Protein 4CDB (pdb70)

Radius of gyration: 34.04 Å; Cα contacts (8 Å, |Δi|>4): 1152; chains: 1; bounding box: 40×68×116 Å

Foldseek 3Di:
DPAAAWDDADDADPVLVVQLVQQQCQQLVQDDDLQPAFEDEADDDPDWFFWFWADDPQWIKIKDKDKDKDWDKFQKQFAQLVVLLVDFAFWKFWRHHCSLLRRTHTDPAWWAKWKKFKDAPDDDSVLRIDIQGTPDSVRRVVVVVVSVVSCCPPPCVVPPFDFFDKDKDKDWDADPRNVCLGRTNSVVSVCVQVVDDNPCQNVLQKIKMKMKIWGFAMKMFIHQDPGLSNTGDSPDGPVNCVVSPDHSSTFMKGFGMWTFFKMKMKMKMARDQDPCLVVLLVCLAPVVNDVPDPVSVVRQQGMKMWMWMALQFQDGDIDIDIGGSNPPPVVNVGRRGDDDSRNGTTGITGMAGSNRRHTRMRIYMYMGMRMHMDMFGKAKEKEFEAAPFKKFKWKKWWAWGADSNHDIDIDIDTDPRGPPIDDPGDIDMDIGHRRIWWIWIWMWTQLPDPVDGIDTADTDTGDGGAHYWYWYWYYYSVDIHIDTDGDD

Structure (mmCIF, N/CA/C/O backbone):
data_4CDB
#
_entry.id   4CDB
#
_cell.length_a   26.720
_cell.length_b   85.150
_cell.length_c   229.900
_cell.angle_alpha   90.00
_cell.angle_beta   90.00
_cell.angle_gamma   90.00
#
_symmetry.space_group_name_H-M   'P 21 21 21'
#
loop_
_entity.id
_entity.type
_entity.pdbx_description
1 polymer 'LISTERIOLYSIN O'
2 non-polymer 'ACETATE ION'
3 non-polymer 'SODIUM ION'
4 non-polymer TRIS(HYDROXYETHYL)AMINOMETHANE
5 water water
#
loop_
_atom_site.group_PDB
_atom_site.id
_atom_site.type_symbol
_atom_site.label_atom_id
_atom_site.label_alt_id
_atom_site.label_comp_id
_atom_site.label_asym_id
_atom_site.label_entity_id
_atom_site.label_seq_id
_atom_site.pdbx_PDB_ins_code
_atom_site.Cartn_x
_atom_site.Cartn_y
_atom_site.Cartn_z
_atom_site.occupancy
_atom_site.B_iso_or_equiv
_atom_site.auth_seq_id
_atom_site.auth_comp_id
_atom_site.auth_asym_id
_atom_site.auth_atom_id
_atom_site.pdbx_PDB_model_num
ATOM 1 N N . MET A 1 1 ? -13.923 28.643 -44.285 1.00 109.53 39 MET A N 1
ATOM 2 C CA . MET A 1 1 ? -14.151 29.117 -45.644 1.00 110.11 39 MET A CA 1
ATOM 3 C C . MET A 1 1 ? -14.872 28.087 -46.501 1.00 107.57 39 MET A C 1
ATOM 4 O O . MET A 1 1 ? -14.808 26.883 -46.244 1.00 107.16 39 MET A O 1
ATOM 9 N N . ALA A 1 2 ? -15.568 28.583 -47.517 1.00 104.42 40 ALA A N 1
ATOM 10 C CA . ALA A 1 2 ? -16.048 27.755 -48.609 1.00 99.04 40 ALA A CA 1
ATOM 11 C C . ALA A 1 2 ? -15.003 27.891 -49.710 1.00 91.51 40 ALA A C 1
ATOM 12 O O . ALA A 1 2 ? -14.274 28.884 -49.742 1.00 91.35 40 ALA A O 1
ATOM 14 N N . PRO A 1 3 ? -14.907 26.895 -50.606 1.00 83.67 41 PRO A N 1
ATOM 15 C CA . PRO A 1 3 ? -13.885 26.972 -51.658 1.00 76.22 41 PRO A CA 1
ATOM 16 C C . PRO A 1 3 ? -14.027 28.218 -52.535 1.00 70.06 41 PRO A C 1
ATOM 17 O O . PRO A 1 3 ? -15.147 28.593 -52.887 1.00 71.03 41 PRO A O 1
ATOM 21 N N . PRO A 1 4 ? -12.897 28.861 -52.873 1.00 60.50 42 PRO A N 1
ATOM 22 C CA . PRO A 1 4 ? -12.890 30.057 -53.723 1.00 55.98 42 PRO A CA 1
ATOM 23 C C . PRO A 1 4 ? -13.266 29.733 -55.166 1.00 54.22 42 PRO A C 1
ATOM 24 O O . PRO A 1 4 ? -13.362 28.562 -55.533 1.00 50.26 42 PRO A O 1
ATOM 28 N N . ALA A 1 5 ? -13.476 30.766 -55.974 1.00 54.14 43 ALA A N 1
ATOM 29 C CA . ALA A 1 5 ? -13.832 30.573 -57.375 1.00 53.47 43 ALA A CA 1
ATOM 30 C C . ALA A 1 5 ? -12.613 30.181 -58.207 1.00 54.30 43 ALA A C 1
ATOM 31 O O . ALA A 1 5 ? -11.489 30.588 -57.908 1.00 54.64 43 ALA A O 1
ATOM 33 N N . SER A 1 6 ? -12.840 29.386 -59.248 1.00 56.01 44 SER A N 1
ATOM 34 C CA . SER A 1 6 ? -11.764 28.963 -60.139 1.00 62.95 44 SER A CA 1
ATOM 35 C C . SER A 1 6 ? -11.216 30.139 -60.944 1.00 60.43 44 SER A C 1
ATOM 36 O O . SER A 1 6 ? -11.967 31.039 -61.326 1.00 58.19 44 SER A O 1
ATOM 39 N N . PRO A 1 7 ? -9.898 30.137 -61.199 1.00 57.63 45 PRO A N 1
ATOM 40 C CA . PRO A 1 7 ? -9.256 31.164 -62.026 1.00 58.27 45 PRO A CA 1
ATOM 41 C C . PRO A 1 7 ? -9.754 31.076 -63.464 1.00 65.60 45 PRO A C 1
ATOM 42 O O . PRO A 1 7 ? -10.325 30.049 -63.835 1.00 63.69 45 PRO A O 1
ATOM 46 N N . PRO A 1 8 ? -9.546 32.135 -64.266 1.00 72.56 46 PRO A N 1
ATOM 47 C CA . PRO A 1 8 ? -9.946 32.070 -65.675 1.00 76.51 46 PRO A CA 1
ATOM 48 C C . PRO A 1 8 ? -9.188 30.974 -66.415 1.00 79.75 46 PRO A C 1
ATOM 49 O O . PRO A 1 8 ? -8.037 30.690 -66.082 1.00 79.73 46 PRO A O 1
ATOM 53 N N . ALA A 1 9 ? -9.834 30.363 -67.402 1.00 82.34 47 ALA A N 1
ATOM 54 C CA . ALA A 1 9 ? -9.221 29.280 -68.163 1.00 82.61 47 ALA A CA 1
ATOM 55 C C . ALA A 1 9 ? -8.026 29.762 -68.987 1.00 83.59 47 ALA A C 1
ATOM 56 O O . ALA A 1 9 ? -8.069 30.830 -69.599 1.00 84.49 47 ALA A O 1
ATOM 58 N N . SER A 1 10 ? -6.957 28.969 -68.991 1.00 82.01 48 SER A N 1
ATOM 59 C CA . SER A 1 10 ? -5.759 29.290 -69.762 1.00 77.94 48 SER A CA 1
ATOM 60 C C . SER A 1 10 ? -5.988 29.030 -71.249 1.00 72.76 48 SER A C 1
ATOM 61 O O . SER A 1 10 ? -6.695 28.088 -71.612 1.00 69.93 48 SER A O 1
ATOM 64 N N . PRO A 1 11 ? -5.389 29.865 -72.116 1.00 69.11 49 PRO A N 1
ATOM 65 C CA . PRO A 1 11 ? -5.544 29.715 -73.569 1.00 63.98 49 PRO A CA 1
ATOM 66 C C . PRO A 1 11 ? -4.994 28.382 -74.074 1.00 54.35 49 PRO A C 1
ATOM 67 O O . PRO A 1 11 ? -3.928 27.951 -73.633 1.00 53.66 49 PRO A O 1
ATOM 71 N N . LYS A 1 12 ? -5.716 27.740 -74.988 1.00 47.51 50 LYS A N 1
ATOM 72 C CA . LYS A 1 12 ? -5.317 26.429 -75.493 1.00 45.34 50 LYS A CA 1
ATOM 73 C C . LYS A 1 12 ? -5.477 26.288 -77.010 1.00 43.74 50 LYS A C 1
ATOM 74 O O . LYS A 1 12 ? -6.437 26.790 -77.594 1.00 41.46 50 LYS A O 1
ATOM 80 N N . THR A 1 13 ? -4.524 25.604 -77.637 1.00 44.15 51 THR A N 1
ATOM 81 C CA . THR A 1 13 ? -4.612 25.262 -79.053 1.00 45.68 51 THR A CA 1
ATOM 82 C C . THR A 1 13 ? -5.666 24.171 -79.231 1.00 42.15 51 THR A C 1
ATOM 83 O O . THR A 1 13 ? -6.026 23.504 -78.260 1.00 46.27 51 THR A O 1
ATOM 87 N N . PRO A 1 14 ? -6.178 23.996 -80.466 1.00 41.70 52 PRO A N 1
ATOM 88 C CA . PRO A 1 14 ? -7.181 22.959 -80.739 1.00 34.84 52 PRO A CA 1
ATOM 89 C C . PRO A 1 14 ? -6.834 21.573 -80.183 1.00 38.17 52 PRO A C 1
ATOM 90 O O . PRO A 1 14 ? -7.714 20.917 -79.628 1.00 44.42 52 PRO A O 1
ATOM 94 N N . ILE A 1 15 ? -5.585 21.137 -80.315 1.00 36.85 53 ILE A N 1
ATOM 95 C CA . ILE A 1 15 ? -5.206 19.811 -79.828 1.00 37.27 53 ILE A CA 1
ATOM 96 C C . ILE A 1 15 ? -5.079 19.776 -78.303 1.00 35.27 53 ILE A C 1
ATOM 97 O O . ILE A 1 15 ? -5.283 18.734 -77.677 1.00 39.15 53 ILE A O 1
ATOM 102 N N . GLU A 1 16 ? -4.751 20.919 -77.709 1.00 36.57 54 GLU A N 1
ATOM 103 C CA . GLU A 1 16 ? -4.671 21.020 -76.258 1.00 37.90 54 GLU A CA 1
ATOM 104 C C . GLU A 1 16 ? -6.062 20.910 -75.642 1.00 33.79 54 GLU A C 1
ATOM 105 O O . GLU A 1 16 ? -6.234 20.338 -74.566 1.00 40.00 54 GLU A O 1
ATOM 111 N N . LYS A 1 17 ? -7.055 21.452 -76.340 1.00 31.96 55 LYS A N 1
ATOM 112 C CA . LYS A 1 17 ? -8.441 21.346 -75.905 1.00 31.15 55 LYS A CA 1
ATOM 113 C C . LYS A 1 17 ? -8.924 19.912 -76.037 1.00 37.05 55 LYS A C 1
ATOM 114 O O . LYS A 1 17 ? -9.660 19.412 -75.187 1.00 39.03 55 LYS A O 1
ATOM 120 N N . LYS A 1 18 ? -8.506 19.256 -77.115 1.00 35.35 56 LYS A N 1
ATOM 121 C CA . LYS A 1 18 ? -8.824 17.851 -77.327 1.00 34.06 56 LYS A CA 1
ATOM 122 C C . LYS A 1 18 ? -8.220 16.975 -76.225 1.00 32.79 56 LYS A C 1
ATOM 123 O O . LYS A 1 18 ? -8.877 16.070 -75.717 1.00 34.29 56 LYS A O 1
ATOM 129 N N . HIS A 1 19 ? -6.975 17.254 -75.847 1.00 35.18 57 HIS A N 1
ATOM 130 C CA . HIS A 1 19 ? -6.317 16.488 -74.791 1.00 40.24 57 HIS A CA 1
ATOM 131 C C . HIS A 1 19 ? -6.999 16.699 -73.440 1.00 39.60 57 HIS A C 1
ATOM 132 O O . HIS A 1 19 ? -7.137 15.761 -72.653 1.00 42.19 57 HIS A O 1
ATOM 139 N N . ALA A 1 20 ? -7.422 17.933 -73.177 1.00 37.59 58 ALA A N 1
ATOM 140 C CA . ALA A 1 20 ? -8.110 18.253 -71.930 1.00 37.72 58 ALA A CA 1
ATOM 141 C C . ALA A 1 20 ? -9.432 17.498 -71.846 1.00 39.65 58 ALA A C 1
ATOM 142 O O . ALA A 1 20 ? -9.792 16.963 -70.797 1.00 37.67 58 ALA A O 1
ATOM 144 N N . ASP A 1 21 ? -10.143 17.445 -72.966 1.00 37.96 59 ASP A N 1
ATOM 145 C CA . ASP A 1 21 ? -11.404 16.724 -73.038 1.00 38.85 59 ASP A CA 1
ATOM 146 C C . ASP A 1 21 ? -11.194 15.218 -72.868 1.00 36.88 59 ASP A C 1
ATOM 147 O O . ASP A 1 21 ? -11.993 14.546 -72.221 1.00 37.60 59 ASP A O 1
ATOM 152 N N . GLU A 1 22 ? -10.116 14.694 -73.445 1.00 37.58 60 GLU A N 1
ATOM 153 C CA . GLU A 1 22 ? -9.782 13.282 -73.276 1.00 42.36 60 GLU A CA 1
ATOM 154 C C . GLU A 1 22 ? -9.481 12.962 -71.814 1.00 36.57 60 GLU A C 1
ATOM 155 O O . GLU A 1 22 ? -9.852 11.903 -71.313 1.00 36.81 60 GLU A O 1
ATOM 161 N N . ILE A 1 23 ? -8.801 13.880 -71.134 1.00 39.65 61 ILE A N 1
ATOM 162 C CA . ILE A 1 23 ? -8.510 13.705 -69.714 1.00 38.37 61 ILE A CA 1
ATOM 163 C C . ILE A 1 23 ? -9.800 13.684 -68.898 1.00 36.35 61 ILE A C 1
ATOM 164 O O . ILE A 1 23 ? -9.981 12.823 -68.035 1.00 37.22 61 ILE A O 1
ATOM 169 N N . ASP A 1 24 ? -10.698 14.623 -69.186 1.00 36.72 62 ASP A N 1
ATOM 170 C CA . ASP A 1 24 ? -11.990 14.683 -68.506 1.00 40.71 62 ASP A CA 1
ATOM 171 C C . ASP A 1 24 ? -12.737 13.356 -68.591 1.00 40.43 62 ASP A C 1
ATOM 172 O O . ASP A 1 24 ? -13.172 12.818 -67.576 1.00 41.96 62 ASP A O 1
ATOM 177 N N . LYS A 1 25 ? -12.872 12.831 -69.804 1.00 39.10 63 LYS A N 1
ATOM 178 C CA . LYS A 1 25 ? -13.619 11.594 -70.030 1.00 46.33 63 LYS A CA 1
ATOM 179 C C . LYS A 1 25 ? -12.941 10.373 -69.414 1.00 43.91 63 LYS A C 1
ATOM 180 O O . LYS A 1 25 ? -13.613 9.440 -68.977 1.00 49.78 63 LYS A O 1
ATOM 186 N N . TYR A 1 26 ? -11.612 10.378 -69.382 1.00 39.71 64 TYR A N 1
ATOM 187 C CA . TYR A 1 26 ? -10.870 9.276 -68.775 1.00 44.46 64 TYR A CA 1
ATOM 188 C C . TYR A 1 26 ? -11.091 9.225 -67.265 1.00 46.06 64 TYR A C 1
ATOM 189 O O . TYR A 1 26 ? -11.358 8.163 -66.703 1.00 45.68 64 TYR A O 1
ATOM 198 N N . ILE A 1 27 ? -10.982 10.376 -66.612 1.00 39.49 65 ILE A N 1
ATOM 199 C CA . ILE A 1 27 ? -11.158 10.440 -65.166 1.00 40.19 65 ILE A CA 1
ATOM 200 C C . ILE A 1 27 ? -12.615 10.189 -64.777 1.00 43.16 65 ILE A C 1
ATOM 201 O O . ILE A 1 27 ? -12.895 9.468 -63.820 1.00 40.01 65 ILE A O 1
ATOM 206 N N . GLN A 1 28 ? -13.539 10.770 -65.538 1.00 42.59 66 GLN A N 1
ATOM 207 C CA . GLN A 1 28 ? -14.965 10.567 -65.302 1.00 48.45 66 GLN A CA 1
ATOM 208 C C . GLN A 1 28 ? -15.389 9.124 -65.574 1.00 51.48 66 GLN A C 1
ATOM 209 O O . GLN A 1 28 ? -16.442 8.685 -65.119 1.00 56.65 66 GLN A O 1
ATOM 215 N N . GLY A 1 29 ? -14.567 8.392 -66.319 1.00 46.56 67 GLY A N 1
ATOM 216 C CA . GLY A 1 29 ? -14.860 7.006 -66.634 1.00 47.36 67 GLY A CA 1
ATOM 217 C C . GLY A 1 29 ? -14.350 6.033 -65.587 1.00 48.32 67 GLY A C 1
ATOM 218 O O . GLY A 1 29 ? -14.634 4.836 -65.646 1.00 55.93 67 GLY A O 1
ATOM 219 N N . LEU A 1 30 ? -13.593 6.547 -64.623 1.00 44.42 68 LEU A N 1
ATOM 220 C CA . LEU A 1 30 ? -13.018 5.710 -63.576 1.00 45.39 68 LEU A CA 1
ATOM 221 C C . LEU A 1 30 ? -14.088 5.236 -62.597 1.00 54.74 68 LEU A C 1
ATOM 222 O O . LEU A 1 30 ? -14.669 6.035 -61.862 1.00 53.10 68 LEU A O 1
ATOM 227 N N . ASP A 1 31 ? -14.346 3.931 -62.597 1.00 60.82 69 ASP A N 1
ATOM 228 C CA . ASP A 1 31 ? -15.331 3.341 -61.699 1.00 65.22 69 ASP A CA 1
ATOM 229 C C . ASP A 1 31 ? -14.697 2.814 -60.414 1.00 60.48 69 ASP A C 1
ATOM 230 O O . ASP A 1 31 ? -13.836 1.935 -60.447 1.00 62.33 69 ASP A O 1
ATOM 235 N N . TYR A 1 32 ? -15.130 3.361 -59.284 1.00 51.24 70 TYR A N 1
ATOM 236 C CA . TYR A 1 32 ? -14.676 2.898 -57.980 1.00 52.56 70 TYR A CA 1
ATOM 237 C C . TYR A 1 32 ? -15.668 3.322 -56.909 1.00 56.53 70 TYR A C 1
ATOM 238 O O . TYR A 1 32 ? -16.420 4.279 -57.095 1.00 61.79 70 TYR A O 1
ATOM 247 N N . ASN A 1 33 ? -15.675 2.600 -55.795 1.00 57.25 71 ASN A N 1
ATOM 248 C CA . ASN A 1 33 ? -16.485 2.984 -54.647 1.00 63.71 71 ASN A CA 1
ATOM 249 C C . ASN A 1 33 ? -15.690 3.930 -53.756 1.00 65.63 71 ASN A C 1
ATOM 250 O O . ASN A 1 33 ? -14.738 3.516 -53.093 1.00 63.60 71 ASN A O 1
ATOM 255 N N . LYS A 1 34 ? -16.088 5.200 -53.744 1.00 69.46 72 LYS A N 1
ATOM 256 C CA . LYS A 1 34 ? -15.368 6.230 -53.001 1.00 70.52 72 LYS A CA 1
ATOM 257 C C . LYS A 1 34 ? -15.352 5.937 -51.503 1.00 71.19 72 LYS A C 1
ATOM 258 O O . LYS A 1 34 ? -14.481 6.413 -50.775 1.00 70.41 72 LYS A O 1
ATOM 264 N N . ASN A 1 35 ? -16.317 5.144 -51.051 1.00 72.78 73 ASN A N 1
ATOM 265 C CA . ASN A 1 35 ? -16.440 4.822 -49.638 1.00 74.81 73 ASN A CA 1
ATOM 266 C C . ASN A 1 35 ? -15.522 3.678 -49.224 1.00 69.38 73 ASN A C 1
ATOM 267 O O . ASN A 1 35 ? -15.415 3.360 -48.040 1.00 69.68 73 ASN A O 1
ATOM 272 N N . ASN A 1 36 ? -14.857 3.066 -50.201 1.00 66.00 74 ASN A N 1
ATOM 273 C CA . ASN A 1 36 ? -14.041 1.883 -49.941 1.00 63.53 74 ASN A CA 1
ATOM 274 C C . ASN A 1 36 ? -12.635 1.932 -50.544 1.00 56.93 74 ASN A C 1
ATOM 275 O O . ASN A 1 36 ? -11.918 0.931 -50.540 1.00 56.13 74 ASN A O 1
ATOM 280 N N . VAL A 1 37 ? -12.244 3.094 -51.056 1.00 49.34 75 VAL A N 1
ATOM 281 C CA . VAL A 1 37 ? -10.924 3.259 -51.660 1.00 47.25 75 VAL A CA 1
ATOM 282 C C . VAL A 1 37 ? -9.811 3.392 -50.616 1.00 41.82 75 VAL A C 1
ATOM 283 O O . VAL A 1 37 ? -8.750 2.779 -50.745 1.00 45.48 75 VAL A O 1
ATOM 287 N N . LEU A 1 38 ? -10.061 4.183 -49.578 1.00 36.84 76 LEU A N 1
ATOM 288 C CA . LEU A 1 38 ? -9.065 4.407 -48.535 1.00 36.67 76 LEU A CA 1
ATOM 289 C C . LEU A 1 38 ? -9.455 3.689 -47.247 1.00 40.18 76 LEU A C 1
ATOM 290 O O . LEU A 1 38 ? -10.365 4.120 -46.535 1.00 39.60 76 LEU A O 1
ATOM 295 N N . VAL A 1 39 ? -8.761 2.594 -46.952 1.00 43.32 77 VAL A N 1
ATOM 296 C CA . VAL A 1 39 ? -9.077 1.783 -45.782 1.00 45.96 77 VAL A CA 1
ATOM 297 C C . VAL A 1 39 ? -7.842 1.385 -44.976 1.00 40.68 77 VAL A C 1
ATOM 298 O O . VAL A 1 39 ? -6.768 1.148 -45.531 1.00 40.44 77 VAL A O 1
ATOM 302 N N . TYR A 1 40 ? -8.007 1.322 -43.658 1.00 38.02 78 TYR A N 1
ATOM 303 C CA . TYR A 1 40 ? -7.002 0.728 -42.786 1.00 38.40 78 TYR A CA 1
ATOM 304 C C . TYR A 1 40 ? -7.588 -0.467 -42.041 1.00 39.45 78 TYR A C 1
ATOM 305 O O . TYR A 1 40 ? -8.456 -0.310 -41.182 1.00 39.01 78 TYR A O 1
ATOM 314 N N . HIS A 1 41 ? -7.114 -1.660 -42.377 1.00 43.09 79 HIS A N 1
ATOM 315 C CA . HIS A 1 41 ? -7.557 -2.868 -41.696 1.00 48.80 79 HIS A CA 1
ATOM 316 C C . HIS A 1 41 ? -6.594 -3.215 -40.565 1.00 44.96 79 HIS A C 1
ATOM 317 O O . HIS A 1 41 ? -5.473 -3.662 -40.809 1.00 49.73 79 HIS A O 1
ATOM 324 N N . GLY A 1 42 ? -7.036 -3.006 -39.329 1.00 41.55 80 GLY A N 1
ATOM 325 C CA . GLY A 1 42 ? -6.190 -3.221 -38.169 1.00 42.49 80 GLY A CA 1
ATOM 326 C C . GLY A 1 42 ? -6.040 -4.677 -37.772 1.00 44.50 80 GLY A C 1
ATOM 327 O O . GLY A 1 42 ? -6.315 -5.578 -38.566 1.00 38.11 80 GLY A O 1
ATOM 328 N N . ASP A 1 43 ? -5.600 -4.906 -36.537 1.00 50.03 81 ASP A N 1
ATOM 329 C CA . ASP A 1 43 ? -5.399 -6.259 -36.034 1.00 53.53 81 ASP A CA 1
ATOM 330 C C . ASP A 1 43 ? -6.708 -7.029 -35.946 1.00 51.86 81 ASP A C 1
ATOM 331 O O . ASP A 1 43 ? -7.778 -6.444 -35.773 1.00 52.13 81 ASP A O 1
ATOM 336 N N . ALA A 1 44 ? -6.610 -8.347 -36.067 1.00 51.33 82 ALA A N 1
ATOM 337 C CA . ALA A 1 44 ? -7.737 -9.231 -35.807 1.00 49.60 82 ALA A CA 1
ATOM 338 C C . ALA A 1 44 ? -7.454 -10.004 -34.524 1.00 51.48 82 ALA A C 1
ATOM 339 O O . ALA A 1 44 ? -6.475 -10.747 -34.452 1.00 60.53 82 ALA A O 1
ATOM 341 N N . VAL A 1 45 ? -8.293 -9.826 -33.508 1.00 45.44 83 VAL A N 1
ATOM 342 C CA . VAL A 1 45 ? -8.111 -10.551 -32.252 1.00 45.94 83 VAL A CA 1
ATOM 343 C C . VAL A 1 45 ? -8.684 -11.958 -32.358 1.00 48.21 83 VAL A C 1
ATOM 344 O O . VAL A 1 45 ? -9.900 -12.139 -32.416 1.00 50.29 83 VAL A O 1
ATOM 348 N N . THR A 1 46 ? -7.801 -12.952 -32.383 1.00 54.10 84 THR A N 1
ATOM 349 C CA . THR A 1 46 ? -8.209 -14.345 -32.536 1.00 57.40 84 THR A CA 1
ATOM 350 C C . THR A 1 46 ? -8.803 -14.915 -31.249 1.00 62.74 84 THR A C 1
ATOM 351 O O . THR A 1 46 ? -9.750 -15.700 -31.288 1.00 69.96 84 THR A O 1
ATOM 355 N N . ASN A 1 47 ? -8.238 -14.522 -30.112 1.00 54.21 85 ASN A N 1
ATOM 356 C CA . ASN A 1 47 ? -8.682 -15.041 -28.824 1.00 57.40 85 ASN A CA 1
ATOM 357 C C . ASN A 1 47 ? -8.348 -14.091 -27.680 1.00 52.80 85 ASN A C 1
ATOM 358 O O . ASN A 1 47 ? -7.475 -13.235 -27.814 1.00 54.11 85 ASN A O 1
ATOM 363 N N . VAL A 1 48 ? -9.043 -14.250 -26.558 1.00 50.14 86 VAL A N 1
ATOM 364 C CA . VAL A 1 48 ? -8.796 -13.425 -25.382 1.00 51.20 86 VAL A CA 1
ATOM 365 C C . VAL A 1 48 ? -8.352 -14.280 -24.198 1.00 50.00 86 VAL A C 1
ATOM 366 O O . VAL A 1 48 ? -9.073 -15.188 -23.783 1.00 44.51 86 VAL A O 1
ATOM 370 N N . PRO A 1 49 ? -7.156 -13.992 -23.656 1.00 49.33 87 PRO A N 1
ATOM 371 C CA . PRO A 1 49 ? -6.615 -14.733 -22.511 1.00 47.96 87 PRO A CA 1
ATOM 372 C C . PRO A 1 49 ? -7.543 -14.650 -21.303 1.00 45.47 87 PRO A C 1
ATOM 373 O O . PRO A 1 49 ? -8.114 -13.591 -21.041 1.00 46.36 87 PRO A O 1
ATOM 377 N N . PRO A 1 50 ? -7.690 -15.763 -20.571 1.00 46.73 88 PRO A N 1
ATOM 378 C CA . PRO A 1 50 ? -8.617 -15.837 -19.438 1.00 48.03 88 PRO A CA 1
ATOM 379 C C . PRO A 1 50 ? -8.233 -14.897 -18.298 1.00 43.57 88 PRO A C 1
ATOM 380 O O . PRO A 1 50 ? -7.074 -14.499 -18.178 1.00 42.83 88 PRO A O 1
ATOM 384 N N . ARG A 1 51 ? -9.216 -14.533 -17.480 1.00 47.31 89 ARG A N 1
ATOM 385 C CA . ARG A 1 51 ? -8.969 -13.730 -16.288 1.00 42.56 89 ARG A CA 1
ATOM 386 C C . ARG A 1 51 ? -8.024 -14.479 -15.356 1.00 43.42 89 ARG A C 1
ATOM 387 O O . ARG A 1 51 ? -8.153 -15.690 -15.175 1.00 40.12 89 ARG A O 1
ATOM 395 N N . LYS A 1 52 ? -7.060 -13.769 -14.779 1.00 42.32 90 LYS A N 1
ATOM 396 C CA . LYS A 1 52 ? -6.146 -14.397 -13.833 1.00 46.47 90 LYS A CA 1
ATOM 397 C C . LYS A 1 52 ? -5.905 -13.539 -12.596 1.00 50.10 90 LYS A C 1
ATOM 398 O O . LYS A 1 52 ? -5.931 -12.307 -12.658 1.00 43.85 90 LYS A O 1
ATOM 404 N N . GLY A 1 53 ? -5.680 -14.207 -11.471 1.00 55.70 91 GLY A N 1
ATOM 405 C CA . GLY A 1 53 ? -5.376 -13.529 -10.227 1.00 58.81 91 GLY A CA 1
ATOM 406 C C . GLY A 1 53 ? -4.108 -14.083 -9.611 1.00 60.70 91 GLY A C 1
ATOM 407 O O . GLY A 1 53 ? -3.880 -15.294 -9.624 1.00 65.06 91 GLY A O 1
ATOM 408 N N . TYR A 1 54 ? -3.277 -13.197 -9.073 1.00 58.78 92 TYR A N 1
ATOM 409 C CA . TYR A 1 54 ? -2.022 -13.611 -8.457 1.00 62.40 92 TYR A CA 1
ATOM 410 C C . TYR A 1 54 ? -1.599 -12.657 -7.346 1.00 63.42 92 TYR A C 1
ATOM 411 O O . TYR A 1 54 ? -2.100 -11.537 -7.251 1.00 58.69 92 TYR A O 1
ATOM 420 N N . LYS A 1 55 ? -0.668 -13.108 -6.511 1.00 70.90 93 LYS A N 1
ATOM 421 C CA . LYS A 1 55 ? -0.202 -12.310 -5.384 1.00 77.58 93 LYS A CA 1
ATOM 422 C C . LYS A 1 55 ? 1.160 -11.693 -5.678 1.00 83.86 93 LYS A C 1
ATOM 423 O O . LYS A 1 55 ? 2.049 -12.357 -6.210 1.00 87.00 93 LYS A O 1
ATOM 429 N N . ASP A 1 56 ? 1.320 -10.420 -5.330 1.00 88.02 94 ASP A N 1
ATOM 430 C CA . ASP A 1 56 ? 2.589 -9.729 -5.528 1.00 93.68 94 ASP A CA 1
ATOM 431 C C . ASP A 1 56 ? 2.820 -8.703 -4.423 1.00 92.40 94 ASP A C 1
ATOM 432 O O . ASP A 1 56 ? 2.237 -7.618 -4.438 1.00 92.28 94 ASP A O 1
ATOM 437 N N . GLY A 1 57 ? 3.671 -9.058 -3.466 1.00 91.24 95 GLY A N 1
ATOM 438 C CA . GLY A 1 57 ? 3.958 -8.192 -2.337 1.00 90.05 95 GLY A CA 1
ATOM 439 C C . GLY A 1 57 ? 2.825 -8.158 -1.330 1.00 88.41 95 GLY A C 1
ATOM 440 O O . GLY A 1 57 ? 2.316 -9.200 -0.915 1.00 90.32 95 GLY A O 1
ATOM 441 N N . ASN A 1 58 ? 2.428 -6.952 -0.937 1.00 84.77 96 ASN A N 1
ATOM 442 C CA . ASN A 1 58 ? 1.336 -6.777 0.011 1.00 78.18 96 ASN A CA 1
ATOM 443 C C . ASN A 1 58 ? -0.016 -6.665 -0.684 1.00 72.14 96 ASN A C 1
ATOM 444 O O . ASN A 1 58 ? -0.988 -6.193 -0.091 1.00 66.63 96 ASN A O 1
ATOM 449 N N . GLU A 1 59 ? -0.072 -7.096 -1.941 1.00 71.62 97 GLU A N 1
ATOM 450 C CA . GLU A 1 59 ? -1.287 -6.966 -2.740 1.00 68.61 97 GLU A CA 1
ATOM 451 C C . GLU A 1 59 ? -1.661 -8.246 -3.484 1.00 63.45 97 GLU A C 1
ATOM 452 O O . GLU A 1 59 ? -0.836 -9.145 -3.660 1.00 64.22 97 GLU A O 1
ATOM 458 N N . TYR A 1 60 ? -2.918 -8.312 -3.915 1.00 57.53 98 TYR A N 1
ATOM 459 C CA . TYR A 1 60 ? -3.384 -9.370 -4.803 1.00 53.04 98 TYR A CA 1
ATOM 460 C C . TYR A 1 60 ? -3.901 -8.722 -6.079 1.00 52.33 98 TYR A C 1
ATOM 461 O O . TYR A 1 60 ? -4.756 -7.832 -6.027 1.00 47.04 98 TYR A O 1
ATOM 470 N N . ILE A 1 61 ? -3.382 -9.163 -7.222 1.00 54.03 99 ILE A N 1
ATOM 471 C CA . ILE A 1 61 ? -3.699 -8.528 -8.497 1.00 52.00 99 ILE A CA 1
ATOM 472 C C . ILE A 1 61 ? -4.626 -9.381 -9.361 1.00 50.47 99 ILE A C 1
ATOM 473 O O . ILE A 1 61 ? -4.337 -10.548 -9.639 1.00 52.79 99 ILE A O 1
ATOM 478 N N . VAL A 1 62 ? -5.739 -8.788 -9.784 1.00 42.04 100 VAL A N 1
ATOM 479 C CA . VAL A 1 62 ? -6.652 -9.444 -10.710 1.00 44.49 100 VAL A CA 1
ATOM 480 C C . VAL A 1 62 ? -6.568 -8.776 -12.086 1.00 48.23 100 VAL A C 1
ATOM 481 O O . VAL A 1 62 ? -6.773 -7.569 -12.211 1.00 47.25 100 VAL A O 1
ATOM 485 N N . VAL A 1 63 ? -6.253 -9.558 -13.115 1.00 47.65 101 VAL A N 1
ATOM 486 C CA . VAL A 1 63 ? -6.113 -9.014 -14.463 1.00 47.23 101 VAL A CA 1
ATOM 487 C C . VAL A 1 63 ? -7.195 -9.546 -15.398 1.00 48.19 101 VAL A C 1
ATOM 488 O O . VAL A 1 63 ? -7.299 -10.755 -15.614 1.00 49.87 101 VAL A O 1
ATOM 492 N N . GLU A 1 64 ? -7.998 -8.635 -15.942 1.00 49.88 102 GLU A N 1
ATOM 493 C CA . GLU A 1 64 ? -9.053 -8.992 -16.887 1.00 55.33 102 GLU A CA 1
ATOM 494 C C . GLU A 1 64 ? -8.761 -8.469 -18.294 1.00 54.64 102 GLU A C 1
ATOM 495 O O . GLU A 1 64 ? -8.143 -7.416 -18.461 1.00 52.64 102 GLU A O 1
ATOM 501 N N . LYS A 1 65 ? -9.209 -9.216 -19.299 1.00 50.07 103 LYS A N 1
ATOM 502 C CA . LYS A 1 65 ? -9.029 -8.823 -20.692 1.00 48.66 103 LYS A CA 1
ATOM 503 C C . LYS A 1 65 ? -10.345 -8.932 -21.458 1.00 53.18 103 LYS A C 1
ATOM 504 O O . LYS A 1 65 ? -11.107 -9.881 -21.264 1.00 48.35 103 LYS A O 1
ATOM 510 N N . LYS A 1 66 ? -10.606 -7.953 -22.319 1.00 50.22 104 LYS A N 1
ATOM 511 C CA . LYS A 1 66 ? -11.807 -7.953 -23.146 1.00 52.12 104 LYS A CA 1
ATOM 512 C C . LYS A 1 66 ? -11.479 -7.565 -24.586 1.00 50.05 104 LYS A C 1
ATOM 513 O O . LYS A 1 66 ? -10.635 -6.702 -24.832 1.00 46.91 104 LYS A O 1
ATOM 519 N N . LYS A 1 67 ? -12.148 -8.213 -25.533 1.00 45.42 105 LYS A N 1
ATOM 520 C CA . LYS A 1 67 ? -11.980 -7.888 -26.942 1.00 47.28 105 LYS A CA 1
ATOM 521 C C . LYS A 1 67 ? -12.797 -6.648 -27.292 1.00 50.74 105 LYS A C 1
ATOM 522 O O . LYS A 1 67 ? -14.003 -6.600 -27.042 1.00 53.95 105 LYS A O 1
ATOM 528 N N . LYS A 1 68 ? -12.137 -5.643 -27.860 1.00 46.48 106 LYS A N 1
ATOM 529 C CA . LYS A 1 68 ? -12.811 -4.410 -28.256 1.00 46.48 106 LYS A CA 1
ATOM 530 C C . LYS A 1 68 ? -12.594 -4.100 -29.736 1.00 49.71 106 LYS A C 1
ATOM 531 O O . LYS A 1 68 ? -11.665 -4.613 -30.359 1.00 47.80 106 LYS A O 1
ATOM 537 N N . SER A 1 69 ? -13.458 -3.258 -30.292 1.00 51.73 107 SER A N 1
ATOM 538 C CA . SER A 1 69 ? -13.326 -2.831 -31.679 1.00 58.23 107 SER A CA 1
ATOM 539 C C . SER A 1 69 ? -13.337 -1.315 -31.796 1.00 61.55 107 SER A C 1
ATOM 540 O O . SER A 1 69 ? -14.176 -0.642 -31.194 1.00 63.75 107 SER A O 1
ATOM 543 N N . ILE A 1 70 ? -12.398 -0.781 -32.569 1.00 58.22 108 ILE A N 1
ATOM 544 C CA . ILE A 1 70 ? -12.418 0.633 -32.913 1.00 59.02 108 ILE A CA 1
ATOM 545 C C . ILE A 1 70 ? -12.675 0.789 -34.414 1.00 61.34 108 ILE A C 1
ATOM 546 O O . ILE A 1 70 ? -11.835 0.445 -35.247 1.00 60.02 108 ILE A O 1
ATOM 551 N N . ASN A 1 71 ? -13.867 1.278 -34.744 1.00 66.62 109 ASN A N 1
ATOM 552 C CA . ASN A 1 71 ? -14.302 1.412 -36.129 1.00 70.52 109 ASN A CA 1
ATOM 553 C C . ASN A 1 71 ? -14.651 2.866 -36.425 1.00 68.94 109 ASN A C 1
ATOM 554 O O . ASN A 1 71 ? -15.669 3.377 -35.955 1.00 71.87 109 ASN A O 1
ATOM 559 N N . GLN A 1 72 ? -13.809 3.528 -37.213 1.00 61.54 110 GLN A N 1
ATOM 560 C CA . GLN A 1 72 ? -13.871 4.981 -37.332 1.00 55.71 110 GLN A CA 1
ATOM 561 C C . GLN A 1 72 ? -13.514 5.511 -38.727 1.00 56.57 110 GLN A C 1
ATOM 562 O O . GLN A 1 72 ? -12.530 5.089 -39.332 1.00 54.48 110 GLN A O 1
ATOM 568 N N . ASN A 1 73 ? -14.324 6.441 -39.228 1.00 53.36 111 ASN A N 1
ATOM 569 C CA . ASN A 1 73 ? -14.074 7.063 -40.524 1.00 50.70 111 ASN A CA 1
ATOM 570 C C . ASN A 1 73 ? -13.548 8.486 -40.371 1.00 51.80 111 ASN A C 1
ATOM 571 O O . ASN A 1 73 ? -14.214 9.342 -39.789 1.00 51.43 111 ASN A O 1
ATOM 576 N N . ASN A 1 74 ? -12.350 8.732 -40.894 1.00 52.09 112 ASN A N 1
ATOM 577 C CA . ASN A 1 74 ? -11.706 10.034 -40.749 1.00 53.11 112 ASN A CA 1
ATOM 578 C C . ASN A 1 74 ? -11.547 10.770 -42.076 1.00 51.47 112 ASN A C 1
ATOM 579 O O . ASN A 1 74 ? -11.024 10.217 -43.045 1.00 48.36 112 ASN A O 1
ATOM 584 N N . ALA A 1 75 ? -12.003 12.018 -42.112 1.00 52.98 113 ALA A N 1
ATOM 585 C CA . ALA A 1 75 ? -11.857 12.853 -43.298 1.00 50.62 113 ALA A CA 1
ATOM 586 C C . ALA A 1 75 ? -10.568 13.663 -43.217 1.00 48.59 113 ALA A C 1
ATOM 587 O O . ALA A 1 75 ? -9.985 14.025 -44.238 1.00 49.96 113 ALA A O 1
ATOM 589 N N . ASP A 1 76 ? -10.129 13.943 -41.994 1.00 44.34 114 ASP A N 1
ATOM 590 C CA . ASP A 1 76 ? -8.892 14.683 -41.770 1.00 44.86 114 ASP A CA 1
ATOM 591 C C . ASP A 1 76 ? -7.676 13.766 -41.840 1.00 39.80 114 ASP A C 1
ATOM 592 O O . ASP A 1 76 ? -7.517 12.871 -41.010 1.00 44.47 114 ASP A O 1
ATOM 597 N N . ILE A 1 77 ? -6.812 13.999 -42.824 1.00 34.93 115 ILE A N 1
ATOM 598 C CA . ILE A 1 77 ? -5.592 13.214 -42.964 1.00 31.35 115 ILE A CA 1
ATOM 599 C C . ILE A 1 77 ? -4.509 13.802 -42.069 1.00 32.86 115 ILE A C 1
ATOM 600 O O . ILE A 1 77 ? -4.286 15.013 -42.073 1.00 31.35 115 ILE A O 1
ATOM 605 N N . GLN A 1 78 ? -3.838 12.942 -41.309 1.00 31.35 116 GLN A N 1
ATOM 606 C CA . GLN A 1 78 ? -2.765 13.370 -40.416 1.00 30.06 116 GLN A CA 1
ATOM 607 C C . GLN A 1 78 ? -1.465 13.618 -41.179 1.00 34.75 116 GLN A C 1
ATOM 608 O O . GLN A 1 78 ? -1.265 13.085 -42.271 1.00 36.21 116 GLN A O 1
ATOM 614 N N . VAL A 1 79 ? -0.584 14.427 -40.599 1.00 35.24 117 VAL A N 1
ATOM 615 C CA . VAL A 1 79 ? 0.682 14.760 -41.239 1.00 37.16 117 VAL A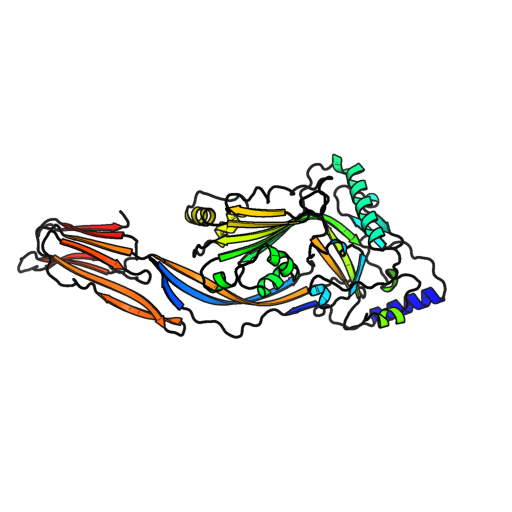 CA 1
ATOM 616 C C . VAL A 1 79 ? 1.869 14.249 -40.427 1.00 42.83 117 VAL A C 1
ATOM 617 O O . VAL A 1 79 ? 1.965 14.514 -39.228 1.00 44.02 117 VAL A O 1
ATOM 621 N N . VAL A 1 80 ? 2.767 13.511 -41.074 1.00 39.45 118 VAL A N 1
ATOM 622 C CA . VAL A 1 80 ? 4.025 13.139 -40.440 1.00 37.23 118 VAL A CA 1
ATOM 623 C C . VAL A 1 80 ? 4.948 14.352 -40.479 1.00 39.09 118 VAL A C 1
ATOM 624 O O . VAL A 1 80 ? 5.345 14.800 -41.553 1.00 40.25 118 VAL A O 1
ATOM 628 N N . ASN A 1 81 ? 5.276 14.881 -39.303 1.00 36.90 119 ASN A N 1
ATOM 629 C CA . ASN A 1 81 ? 5.970 16.164 -39.185 1.00 41.95 119 ASN A CA 1
ATOM 630 C C . ASN A 1 81 ? 7.270 16.275 -39.980 1.00 46.11 119 ASN A C 1
ATOM 631 O O . ASN A 1 81 ? 7.573 17.328 -40.543 1.00 45.46 119 ASN A O 1
ATOM 636 N N . ALA A 1 82 ? 8.028 15.186 -40.027 1.00 48.32 120 ALA A N 1
ATOM 637 C CA . ALA A 1 82 ? 9.295 15.170 -40.747 1.00 49.60 120 ALA A CA 1
ATOM 638 C C . ALA A 1 82 ? 9.130 15.450 -42.241 1.00 46.33 120 ALA A C 1
ATOM 639 O O . ALA A 1 82 ? 10.024 16.010 -42.872 1.00 47.52 120 ALA A O 1
ATOM 641 N N . ILE A 1 83 ? 7.987 15.063 -42.800 1.00 44.20 121 ILE A N 1
ATOM 642 C CA . ILE A 1 83 ? 7.728 15.273 -44.222 1.00 44.02 121 ILE A CA 1
ATOM 643 C C . ILE A 1 83 ? 6.547 16.215 -44.451 1.00 40.95 121 ILE A C 1
ATOM 644 O O . ILE A 1 83 ? 5.848 16.117 -45.460 1.00 42.97 121 ILE A O 1
ATOM 649 N N . SER A 1 84 ? 6.339 17.132 -43.511 1.00 36.22 122 SER A N 1
ATOM 650 C CA . SER A 1 84 ? 5.222 18.071 -43.580 1.00 39.19 122 SER A CA 1
ATOM 651 C C . SER A 1 84 ? 5.319 19.003 -44.784 1.00 37.44 122 SER A C 1
ATOM 652 O O . SER A 1 84 ? 4.305 19.469 -45.299 1.00 40.24 122 SER A O 1
ATOM 655 N N . SER A 1 85 ? 6.543 19.268 -45.229 1.00 39.08 123 SER A N 1
ATOM 656 C CA . SER A 1 85 ? 6.781 20.167 -46.356 1.00 40.85 123 SER A CA 1
ATOM 657 C C . SER A 1 85 ? 6.223 19.618 -47.668 1.00 46.05 123 SER A C 1
ATOM 658 O O . SER A 1 85 ? 6.023 20.362 -48.627 1.00 46.64 123 SER A O 1
ATOM 661 N N . LEU A 1 86 ? 5.974 18.314 -47.707 1.00 42.70 124 LEU A N 1
ATOM 662 C CA . LEU A 1 86 ? 5.394 17.685 -48.889 1.00 36.30 124 LEU A CA 1
ATOM 663 C C . LEU A 1 86 ? 3.891 17.948 -48.958 1.00 35.21 124 LEU A C 1
ATOM 664 O O . LEU A 1 86 ? 3.264 17.783 -50.008 1.00 32.45 124 LEU A O 1
ATOM 669 N N . THR A 1 87 ? 3.322 18.371 -47.834 1.00 34.40 125 THR A N 1
ATOM 670 C CA . THR A 1 87 ? 1.895 18.657 -47.751 1.00 35.73 125 THR A CA 1
ATOM 671 C C . THR A 1 87 ? 1.613 20.131 -48.030 1.00 37.33 125 THR A C 1
ATOM 672 O O . THR A 1 87 ? 1.996 21.003 -47.248 1.00 38.86 125 THR A O 1
ATOM 676 N N . TYR A 1 88 ? 0.938 20.397 -49.144 1.00 37.46 126 TYR A N 1
ATOM 677 C CA . TYR A 1 88 ? 0.574 21.755 -49.530 1.00 31.88 126 TYR A CA 1
ATOM 678 C C . TYR A 1 88 ? -0.738 21.756 -50.314 1.00 28.40 126 TYR A C 1
ATOM 679 O O . TYR A 1 88 ? -1.048 20.785 -51.007 1.00 33.68 126 TYR A O 1
ATOM 688 N N . PRO A 1 89 ? -1.517 22.847 -50.196 1.00 28.54 127 PRO A N 1
ATOM 689 C CA . PRO A 1 89 ? -2.827 22.955 -50.849 1.00 30.69 127 PRO A CA 1
ATOM 690 C C . PRO A 1 89 ? -2.731 22.837 -52.366 1.00 29.12 127 PRO A C 1
ATOM 691 O O . PRO A 1 89 ? -1.857 23.460 -52.972 1.00 24.69 127 PRO A O 1
ATOM 695 N N . GLY A 1 90 ? -3.621 22.048 -52.963 1.00 29.60 128 GLY A N 1
ATOM 696 C CA . GLY A 1 90 ? -3.682 21.916 -54.408 1.00 30.09 128 GLY A CA 1
ATOM 697 C C . GLY A 1 90 ? -2.853 20.777 -54.973 1.00 31.51 128 GLY A C 1
ATOM 698 O O . GLY A 1 90 ? -2.930 20.475 -56.164 1.00 36.19 128 GLY A O 1
ATOM 699 N N . ALA A 1 91 ? -2.057 20.144 -54.118 1.00 30.47 129 ALA A N 1
ATOM 700 C CA . ALA A 1 91 ? -1.195 19.046 -54.545 1.00 30.69 129 ALA A CA 1
ATOM 701 C C . ALA A 1 91 ? -1.996 17.865 -55.091 1.00 33.44 129 ALA A C 1
ATOM 702 O O . ALA A 1 91 ? -3.025 17.486 -54.532 1.00 31.58 129 ALA A O 1
ATOM 704 N N . LEU A 1 92 ? -1.512 17.288 -56.186 1.00 32.15 130 LEU A N 1
ATOM 705 C CA . LEU A 1 92 ? -2.162 16.138 -56.804 1.00 31.57 130 LEU A CA 1
ATOM 706 C C . LEU A 1 92 ? -1.567 14.839 -56.276 1.00 31.42 130 LEU A C 1
ATOM 707 O O . LEU A 1 92 ? -0.351 14.645 -56.315 1.00 35.30 130 LEU A O 1
ATOM 712 N N . VAL A 1 93 ? -2.422 13.949 -55.781 1.00 29.59 131 VAL A N 1
ATOM 713 C CA . VAL A 1 93 ? -1.962 12.675 -55.234 1.00 31.22 131 VAL A CA 1
ATOM 714 C C . VAL A 1 93 ? -2.820 11.502 -55.705 1.00 40.18 131 VAL A C 1
ATOM 715 O O . VAL A 1 93 ? -3.943 11.687 -56.178 1.00 38.75 131 VAL A O 1
ATOM 719 N N . LYS A 1 94 ? -2.275 10.296 -55.580 1.00 43.10 132 LYS A N 1
ATOM 720 C CA . LYS A 1 94 ? -3.047 9.081 -55.796 1.00 44.27 132 LYS A CA 1
ATOM 721 C C . LYS A 1 94 ? -3.784 8.721 -54.518 1.00 39.06 132 LYS A C 1
ATOM 722 O O . LYS A 1 94 ? -3.217 8.786 -53.427 1.00 36.95 132 LYS A O 1
ATOM 728 N N . ALA A 1 95 ? -5.048 8.338 -54.652 1.00 37.08 133 ALA A N 1
ATOM 729 C CA . ALA A 1 95 ? -5.822 7.899 -53.500 1.00 36.04 133 ALA A CA 1
ATOM 730 C C . ALA A 1 95 ? -5.665 6.393 -53.324 1.00 42.56 133 ALA A C 1
ATOM 731 O O . ALA A 1 95 ? -6.475 5.615 -53.831 1.00 45.93 133 ALA A O 1
ATOM 733 N N . ASN A 1 96 ? -4.614 5.988 -52.614 1.00 41.16 134 ASN A N 1
ATOM 734 C CA . ASN A 1 96 ? -4.368 4.576 -52.335 1.00 41.84 134 ASN A CA 1
ATOM 735 C C . ASN A 1 96 ? -3.859 4.339 -50.916 1.00 42.25 134 ASN A C 1
ATOM 736 O O . ASN A 1 96 ? -3.997 5.201 -50.046 1.00 40.03 134 ASN A O 1
ATOM 741 N N . SER A 1 97 ? -3.260 3.174 -50.693 1.00 37.34 135 SER A N 1
ATOM 742 C CA . SER A 1 97 ? -2.780 2.797 -49.365 1.00 41.66 135 SER A CA 1
ATOM 743 C C . SER A 1 97 ? -1.675 3.718 -48.849 1.00 40.90 135 SER A C 1
ATOM 744 O O . SER A 1 97 ? -1.500 3.872 -47.642 1.00 39.60 135 SER A O 1
ATOM 747 N N . GLU A 1 98 ? -0.934 4.334 -49.766 1.00 43.46 136 GLU A N 1
ATOM 748 C CA . GLU A 1 98 ? 0.151 5.236 -49.386 1.00 44.32 136 GLU A CA 1
ATOM 749 C C . GLU A 1 98 ? -0.379 6.531 -48.780 1.00 39.89 136 GLU A C 1
ATOM 750 O O . GLU A 1 98 ? 0.289 7.158 -47.962 1.00 36.14 136 GLU A O 1
ATOM 756 N N . LEU A 1 99 ? -1.580 6.929 -49.189 1.00 38.19 137 LEU A N 1
ATOM 757 C CA . LEU A 1 99 ? -2.249 8.072 -48.579 1.00 36.08 137 LEU A CA 1
ATOM 758 C C . LEU A 1 99 ? -2.698 7.711 -47.168 1.00 36.05 137 LEU A C 1
ATOM 759 O O . LEU A 1 99 ? -2.663 8.543 -46.260 1.00 31.71 137 LEU A O 1
ATOM 764 N N . VAL A 1 100 ? -3.124 6.464 -46.994 1.00 36.20 138 VAL A N 1
ATOM 765 C CA . VAL A 1 100 ? -3.515 5.964 -45.681 1.00 42.21 138 VAL A CA 1
ATOM 766 C C . VAL A 1 100 ? -2.290 5.874 -44.772 1.00 41.40 138 VAL A C 1
ATOM 767 O O . VAL A 1 100 ? -2.370 6.139 -43.573 1.00 40.82 138 VAL A O 1
ATOM 771 N N . GLU A 1 101 ? -1.150 5.522 -45.360 1.00 40.71 139 GLU A N 1
ATOM 772 C CA . GLU A 1 101 ? 0.107 5.445 -44.622 1.00 44.08 139 GLU A CA 1
ATOM 773 C C . GLU A 1 101 ? 0.692 6.825 -44.321 1.00 37.88 139 GLU A C 1
ATOM 774 O O . GLU A 1 101 ? 1.807 6.927 -43.807 1.00 42.88 139 GLU A O 1
ATOM 780 N N . ASN A 1 102 ? -0.056 7.875 -44.652 1.00 36.44 140 ASN A N 1
ATOM 781 C CA . ASN A 1 102 ? 0.380 9.255 -44.436 1.00 33.55 140 ASN A CA 1
ATOM 782 C C . ASN A 1 102 ? 1.692 9.594 -45.139 1.00 35.09 140 ASN A C 1
ATOM 783 O O . ASN A 1 102 ? 2.493 10.381 -44.637 1.00 40.41 140 ASN A O 1
ATOM 788 N N . GLN A 1 103 ? 1.908 8.979 -46.296 1.00 35.82 141 GLN A N 1
ATOM 789 C CA . GLN A 1 103 ? 3.015 9.339 -47.174 1.00 36.82 141 GLN A CA 1
ATOM 790 C C . GLN A 1 103 ? 2.589 9.161 -48.631 1.00 36.09 141 GLN A C 1
ATOM 791 O O . GLN A 1 103 ? 3.134 8.326 -49.352 1.00 34.05 141 GLN A O 1
ATOM 797 N N . PRO A 1 104 ? 1.611 9.970 -49.069 1.00 36.74 142 PRO A N 1
ATOM 798 C CA . PRO A 1 104 ? 0.963 9.758 -50.367 1.00 40.37 142 PRO A CA 1
ATOM 799 C C . PRO A 1 104 ? 1.897 9.953 -51.560 1.00 45.69 142 PRO A C 1
ATOM 800 O O . PRO A 1 104 ? 2.842 10.747 -51.507 1.00 41.93 142 PRO A O 1
ATOM 804 N N . ASP A 1 105 ? 1.631 9.207 -52.628 1.00 49.22 143 ASP A N 1
ATOM 805 C CA . ASP A 1 105 ? 2.346 9.385 -53.883 1.00 47.11 143 ASP A CA 1
ATOM 806 C C . ASP A 1 105 ? 1.817 10.633 -54.580 1.00 44.87 143 ASP A C 1
ATOM 807 O O . ASP A 1 105 ? 0.613 10.761 -54.811 1.00 43.50 143 ASP A O 1
ATOM 812 N N . VAL A 1 106 ? 2.717 11.557 -54.902 1.00 46.43 144 VAL A N 1
ATOM 813 C CA . VAL A 1 106 ? 2.338 12.785 -55.591 1.00 50.71 144 VAL A CA 1
ATOM 814 C C . VAL A 1 106 ? 2.534 12.648 -57.096 1.00 52.53 144 VAL A C 1
ATOM 815 O O . VAL A 1 106 ? 3.593 12.218 -57.553 1.00 58.66 144 VAL A O 1
ATOM 819 N N . LEU A 1 107 ? 1.506 13.005 -57.861 1.00 45.99 145 LEU A N 1
ATOM 820 C CA . LEU A 1 107 ? 1.594 12.972 -59.317 1.00 45.78 145 LEU A CA 1
ATOM 821 C C . LEU A 1 107 ? 2.565 14.033 -59.826 1.00 45.54 145 LEU A C 1
ATOM 822 O O . LEU A 1 107 ? 2.321 15.230 -59.673 1.00 42.55 145 LEU A O 1
ATOM 827 N N . PRO A 1 108 ? 3.669 13.593 -60.445 1.00 46.47 146 PRO A N 1
ATOM 828 C CA . PRO A 1 108 ? 4.694 14.514 -60.945 1.00 50.76 146 PRO A CA 1
ATOM 829 C C . PRO A 1 108 ? 4.355 15.091 -62.323 1.00 53.03 146 PRO A C 1
ATOM 830 O O . PRO A 1 108 ? 5.158 14.981 -63.252 1.00 58.67 146 PRO A O 1
ATOM 834 N N . VAL A 1 109 ? 3.182 15.704 -62.447 1.00 50.94 147 VAL A N 1
ATOM 835 C CA . VAL A 1 109 ? 2.776 16.327 -63.704 1.00 48.58 147 VAL A CA 1
ATOM 836 C C . VAL A 1 109 ? 2.817 17.846 -63.606 1.00 45.33 147 VAL A C 1
ATOM 837 O O . VAL A 1 109 ? 2.743 18.411 -62.514 1.00 43.09 147 VAL A O 1
ATOM 841 N N . LYS A 1 110 ? 2.932 18.507 -64.752 1.00 39.88 148 LYS A N 1
ATOM 842 C CA . LYS A 1 110 ? 2.872 19.961 -64.787 1.00 42.48 148 LYS A CA 1
ATOM 843 C C . LYS A 1 110 ? 1.466 20.441 -64.451 1.00 39.94 148 LYS A C 1
ATOM 844 O O . LYS A 1 110 ? 0.484 19.731 -64.674 1.00 33.04 148 LYS A O 1
ATOM 850 N N . ARG A 1 111 ? 1.379 21.652 -63.910 1.00 36.33 149 ARG A N 1
ATOM 851 C CA . ARG A 1 111 ? 0.133 22.148 -63.347 1.00 37.39 149 ARG A CA 1
ATOM 852 C C . ARG A 1 111 ? -0.372 23.389 -64.069 1.00 38.93 149 ARG A C 1
ATOM 853 O O . ARG A 1 111 ? 0.409 24.137 -64.656 1.00 38.94 149 ARG A O 1
ATOM 861 N N . ASP A 1 112 ? -1.684 23.601 -64.021 1.00 43.32 150 ASP A N 1
ATOM 862 C CA . ASP A 1 112 ? -2.270 24.844 -64.501 1.00 45.64 150 ASP A CA 1
ATOM 863 C C . ASP A 1 112 ? -2.422 25.788 -63.309 1.00 42.92 150 ASP A C 1
ATOM 864 O O . ASP A 1 112 ? -1.614 25.756 -62.381 1.00 45.51 150 ASP A O 1
ATOM 869 N N . SER A 1 113 ? -3.460 26.618 -63.325 1.00 36.84 151 SER A N 1
ATOM 870 C CA . SER A 1 113 ? -3.666 27.593 -62.259 1.00 41.91 151 SER A CA 1
ATOM 871 C C . SER A 1 113 ? -4.704 27.138 -61.237 1.00 40.52 151 SER A C 1
ATOM 872 O O . SER A 1 113 ? -5.553 26.295 -61.532 1.00 40.31 151 SER A O 1
ATOM 875 N N . LEU A 1 114 ? -4.618 27.698 -60.034 1.00 40.85 152 LEU A N 1
ATOM 876 C CA . LEU A 1 114 ? -5.631 27.490 -59.002 1.00 41.35 152 LEU A CA 1
ATOM 877 C C . LEU A 1 114 ? -5.776 28.729 -58.122 1.00 37.83 152 LEU A C 1
ATOM 878 O O . LEU A 1 114 ? -4.903 29.600 -58.114 1.00 40.54 152 LEU A O 1
ATOM 883 N N . THR A 1 115 ? -6.880 28.807 -57.385 1.00 33.23 153 THR A N 1
ATOM 884 C CA . THR A 1 115 ? -7.082 29.909 -56.453 1.00 39.39 153 THR A CA 1
ATOM 885 C C . THR A 1 115 ? -6.990 29.407 -55.019 1.00 38.36 153 THR A C 1
ATOM 886 O O . THR A 1 115 ? -7.691 28.468 -54.635 1.00 38.87 153 THR A O 1
ATOM 890 N N . LEU A 1 116 ? -6.115 30.031 -54.237 1.00 37.70 154 LEU A N 1
ATOM 891 C CA . LEU A 1 116 ? -5.994 29.719 -52.817 1.00 34.35 154 LEU A CA 1
ATOM 892 C C . LEU A 1 116 ? -6.785 30.723 -51.989 1.00 37.86 154 LEU A C 1
ATOM 893 O O . LEU A 1 116 ? -6.866 31.903 -52.335 1.00 39.16 154 LEU A O 1
ATOM 898 N N . SER A 1 117 ? -7.371 30.246 -50.897 1.00 37.13 155 SER A N 1
ATOM 899 C CA . SER A 1 117 ? -8.127 31.102 -49.993 1.00 35.61 155 SER A CA 1
ATOM 900 C C . SER A 1 117 ? -7.803 30.777 -48.537 1.00 35.39 155 SER A C 1
ATOM 901 O O . SER A 1 117 ? -7.616 29.610 -48.182 1.00 33.31 155 SER A O 1
ATOM 904 N N . ILE A 1 118 ? -7.733 31.810 -47.701 1.00 33.14 156 ILE A N 1
ATOM 905 C CA . ILE A 1 118 ? -7.384 31.640 -46.293 1.00 33.96 156 ILE A CA 1
ATOM 906 C C . ILE A 1 118 ? -8.542 32.089 -45.402 1.00 40.85 156 ILE A C 1
ATOM 907 O O . ILE A 1 118 ? -9.300 32.990 -45.771 1.00 46.08 156 ILE A O 1
ATOM 912 N N . ASP A 1 119 ? -8.681 31.464 -44.234 1.00 37.26 157 ASP A N 1
ATOM 913 C CA . ASP A 1 119 ? -9.823 31.736 -43.363 1.00 42.08 157 ASP A CA 1
ATOM 914 C C . ASP A 1 119 ? -9.514 32.644 -42.168 1.00 44.34 157 ASP A C 1
ATOM 915 O O . ASP A 1 119 ? -10.256 32.651 -41.183 1.00 43.91 157 ASP A O 1
ATOM 920 N N . LEU A 1 120 ? -8.426 33.404 -42.251 1.00 45.16 158 LEU A N 1
ATOM 921 C CA . LEU A 1 120 ? -8.069 34.327 -41.175 1.00 48.97 158 LEU A CA 1
ATOM 922 C C . LEU A 1 120 ? -9.137 35.412 -41.038 1.00 54.82 158 LEU A C 1
ATOM 923 O O . LEU A 1 120 ? -9.684 35.880 -42.039 1.00 57.18 158 LEU A O 1
ATOM 928 N N . PRO A 1 121 ? -9.446 35.806 -39.792 1.00 57.11 159 PRO A N 1
ATOM 929 C CA . PRO A 1 121 ? -10.595 36.673 -39.503 1.00 57.87 159 PRO A CA 1
ATOM 930 C C . PRO A 1 121 ? -10.462 38.096 -40.044 1.00 59.55 159 PRO A C 1
ATOM 931 O O . PRO A 1 121 ? -9.371 38.668 -40.041 1.00 59.45 159 PRO A O 1
ATOM 935 N N . GLY A 1 122 ? -11.577 38.653 -40.508 1.00 63.99 160 GLY A N 1
ATOM 936 C CA . GLY A 1 122 ? -11.638 40.056 -40.879 1.00 65.44 160 GLY A CA 1
ATOM 937 C C . GLY A 1 122 ? -11.453 40.370 -42.353 1.00 67.20 160 GLY A C 1
ATOM 938 O O . GLY A 1 122 ? -11.856 41.440 -42.813 1.00 63.76 160 GLY A O 1
ATOM 939 N N . MET A 1 123 ? -10.848 39.445 -43.095 1.00 66.23 161 MET A N 1
ATOM 940 C CA . MET A 1 123 ? -10.511 39.688 -44.496 1.00 65.44 161 MET A CA 1
ATOM 941 C C . MET A 1 123 ? -11.747 39.724 -45.397 1.00 64.34 161 MET A C 1
ATOM 942 O O . MET A 1 123 ? -12.735 39.036 -45.143 1.00 67.61 161 MET A O 1
ATOM 947 N N . THR A 1 124 ? -11.686 40.538 -46.446 1.00 61.25 162 THR A N 1
ATOM 948 C CA . THR A 1 124 ? -12.785 40.638 -47.399 1.00 64.98 162 THR A CA 1
ATOM 949 C C . THR A 1 124 ? -12.746 39.454 -48.357 1.00 67.07 162 THR A C 1
ATOM 950 O O . THR A 1 124 ? -11.746 38.739 -48.431 1.00 66.72 162 THR A O 1
ATOM 954 N N . ASN A 1 125 ? -13.830 39.257 -49.102 1.00 71.10 163 ASN A N 1
ATOM 955 C CA . ASN A 1 125 ? -13.899 38.170 -50.074 1.00 75.76 163 ASN A CA 1
ATOM 956 C C . ASN A 1 125 ? -12.989 38.392 -51.283 1.00 69.69 163 ASN A C 1
ATOM 957 O O . ASN A 1 125 ? -12.927 37.562 -52.189 1.00 69.95 163 ASN A O 1
ATOM 962 N N . GLN A 1 126 ? -12.278 39.514 -51.281 1.00 63.51 164 GLN A N 1
ATOM 963 C CA . GLN A 1 126 ? -11.282 39.793 -52.304 1.00 59.95 164 GLN A CA 1
ATOM 964 C C . GLN A 1 126 ? -9.873 39.693 -51.722 1.00 59.27 164 GLN A C 1
ATOM 965 O O . GLN A 1 126 ? -8.924 39.360 -52.432 1.00 58.41 164 GLN A O 1
ATOM 971 N N . ASP A 1 127 ? -9.749 39.977 -50.427 1.00 57.55 165 ASP A N 1
ATOM 972 C CA . ASP A 1 127 ? -8.457 39.975 -49.738 1.00 60.86 165 ASP A CA 1
ATOM 973 C C . ASP A 1 127 ? -7.953 38.576 -49.377 1.00 52.61 165 ASP A C 1
ATOM 974 O O . ASP A 1 127 ? -6.744 38.342 -49.329 1.00 45.49 165 ASP A O 1
ATOM 979 N N . ASN A 1 128 ? -8.872 37.652 -49.110 1.00 46.86 166 ASN A N 1
ATOM 980 C CA . ASN A 1 128 ? -8.485 36.320 -48.648 1.00 44.06 166 ASN A CA 1
ATOM 981 C C . ASN A 1 128 ? -8.116 35.339 -49.766 1.00 43.81 166 ASN A C 1
ATOM 982 O O . ASN A 1 128 ? -7.828 34.174 -49.501 1.00 46.13 166 ASN A O 1
ATOM 987 N N . LYS A 1 129 ? -8.114 35.814 -51.008 1.00 42.63 167 LYS A N 1
ATOM 988 C CA . LYS A 1 129 ? -7.847 34.949 -52.154 1.00 45.51 167 LYS A CA 1
ATOM 989 C C . LYS A 1 129 ? -6.616 35.388 -52.940 1.00 44.23 167 LYS A C 1
ATOM 990 O O . LYS A 1 129 ? -6.233 36.556 -52.907 1.00 41.70 167 LYS A O 1
ATOM 996 N N . ILE A 1 130 ? -6.008 34.444 -53.653 1.00 42.68 168 ILE A N 1
ATOM 997 C CA . ILE A 1 130 ? -4.885 34.745 -54.539 1.00 39.98 168 ILE A CA 1
ATOM 998 C C . ILE A 1 130 ? -4.738 33.670 -55.620 1.00 39.74 168 ILE A C 1
ATOM 999 O O . ILE A 1 130 ? -4.876 32.476 -55.346 1.00 38.55 168 ILE A O 1
ATOM 1004 N N . VAL A 1 131 ? -4.480 34.102 -56.851 1.00 34.93 169 VAL A N 1
ATOM 1005 C CA . VAL A 1 131 ? -4.311 33.180 -57.967 1.00 38.59 169 VAL A CA 1
ATOM 1006 C C . VAL A 1 131 ? -2.861 32.710 -58.077 1.00 42.92 169 VAL A C 1
ATOM 1007 O O . VAL A 1 131 ? -1.935 33.520 -58.056 1.00 43.34 169 VAL A O 1
ATOM 1011 N N . VAL A 1 132 ? -2.674 31.398 -58.176 1.00 42.82 170 VAL A N 1
ATOM 1012 C CA . VAL A 1 132 ? -1.359 30.819 -58.422 1.00 41.91 170 VAL A CA 1
ATOM 1013 C C . VAL A 1 132 ? -1.326 30.294 -59.849 1.00 46.65 170 VAL A C 1
ATOM 1014 O O . VAL A 1 132 ? -2.058 29.366 -60.184 1.00 45.81 170 VAL A O 1
ATOM 1018 N N . LYS A 1 133 ? -0.482 30.891 -60.687 1.00 51.34 171 LYS A N 1
ATOM 1019 C CA . LYS A 1 133 ? -0.430 30.550 -62.109 1.00 55.44 171 LYS A CA 1
ATOM 1020 C C . LYS A 1 133 ? 0.078 29.132 -62.370 1.00 54.48 171 LYS A C 1
ATOM 1021 O O . LYS A 1 133 ? -0.563 28.355 -63.079 1.00 55.79 171 LYS A O 1
ATOM 1027 N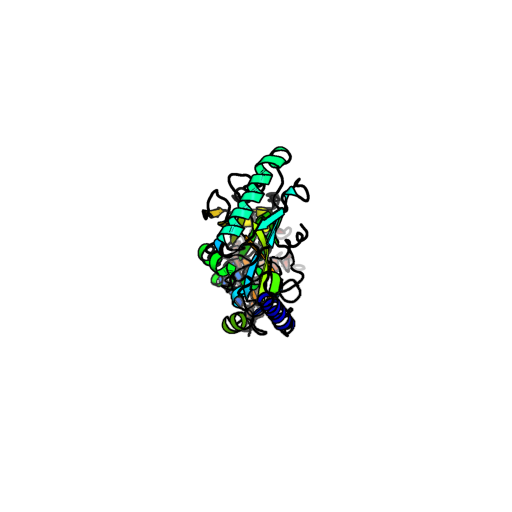 N . ASN A 1 134 ? 1.233 28.803 -61.804 1.00 51.94 172 ASN A N 1
ATOM 1028 C CA . ASN A 1 134 ? 1.773 27.452 -61.895 1.00 53.72 172 ASN A CA 1
ATOM 1029 C C . ASN A 1 134 ? 1.866 26.814 -60.514 1.00 48.60 172 ASN A C 1
ATOM 1030 O O . ASN A 1 134 ? 2.782 27.103 -59.746 1.00 48.60 172 ASN A O 1
ATOM 1035 N N . ALA A 1 135 ? 0.916 25.935 -60.213 1.00 46.09 173 ALA A N 1
ATOM 1036 C CA . ALA A 1 135 ? 0.762 25.395 -58.866 1.00 46.73 173 ALA A CA 1
ATOM 1037 C C . ALA A 1 135 ? 1.809 24.351 -58.475 1.00 47.72 173 ALA A C 1
ATOM 1038 O O . ALA A 1 135 ? 1.473 23.198 -58.204 1.00 52.36 173 ALA A O 1
ATOM 1040 N N . THR A 1 136 ? 3.074 24.757 -58.437 1.00 44.24 174 THR A N 1
ATOM 1041 C CA . THR A 1 136 ? 4.123 23.899 -57.899 1.00 44.31 174 THR A CA 1
ATOM 1042 C C . THR A 1 136 ? 4.161 24.046 -56.382 1.00 40.44 174 THR A C 1
ATOM 1043 O O . THR A 1 136 ? 3.473 24.902 -55.823 1.00 39.91 174 THR A O 1
ATOM 1047 N N . LYS A 1 137 ? 4.958 23.214 -55.719 1.00 39.78 175 LYS A N 1
ATOM 1048 C CA . LYS A 1 137 ? 5.104 23.297 -54.269 1.00 43.11 175 LYS A CA 1
ATOM 1049 C C . LYS A 1 137 ? 5.660 24.655 -53.847 1.00 44.65 175 LYS A C 1
ATOM 1050 O O . LYS A 1 137 ? 5.163 25.273 -52.906 1.00 41.69 175 LYS A O 1
ATOM 1056 N N . SER A 1 138 ? 6.690 25.112 -54.553 1.00 42.45 176 SER A N 1
ATOM 1057 C CA . SER A 1 138 ? 7.336 26.384 -54.240 1.00 46.09 176 SER A CA 1
ATOM 1058 C C . SER A 1 138 ? 6.388 27.563 -54.428 1.00 45.68 176 SER A C 1
ATOM 1059 O O . SER A 1 138 ? 6.321 28.456 -53.588 1.00 44.40 176 SER A O 1
ATOM 1062 N N . ASN A 1 139 ? 5.654 27.558 -55.535 1.00 38.24 177 ASN A N 1
ATOM 1063 C CA . ASN A 1 139 ? 4.732 28.647 -55.836 1.00 42.50 177 ASN A CA 1
ATOM 1064 C C . ASN A 1 139 ? 3.536 28.709 -54.889 1.00 39.44 177 ASN A C 1
ATOM 1065 O O . ASN A 1 139 ? 3.100 29.792 -54.500 1.00 36.35 177 ASN A O 1
ATOM 1070 N N . VAL A 1 140 ? 3.003 27.547 -54.524 1.00 34.49 178 VAL A N 1
ATOM 1071 C CA . VAL A 1 140 ? 1.879 27.493 -53.596 1.00 34.73 178 VAL A CA 1
ATOM 1072 C C . VAL A 1 140 ? 2.292 27.984 -52.209 1.00 33.60 178 VAL A C 1
ATOM 1073 O O . VAL A 1 140 ? 1.603 28.801 -51.601 1.00 34.64 178 VAL A O 1
ATOM 1077 N N . ASN A 1 141 ? 3.431 27.497 -51.724 1.00 32.34 179 ASN A N 1
ATOM 1078 C CA . ASN A 1 141 ? 3.933 27.893 -50.410 1.00 36.37 179 ASN A CA 1
ATOM 1079 C C . ASN A 1 141 ? 4.270 29.379 -50.311 1.00 42.58 179 ASN A C 1
ATOM 1080 O O . ASN A 1 141 ? 4.093 29.993 -49.261 1.00 43.77 179 ASN A O 1
ATOM 1085 N N . ASN A 1 142 ? 4.766 29.957 -51.399 1.00 42.18 180 ASN A N 1
ATOM 1086 C CA . ASN A 1 142 ? 5.010 31.393 -51.427 1.00 51.96 180 ASN A CA 1
ATOM 1087 C C . ASN A 1 142 ? 3.690 32.159 -51.419 1.00 48.64 180 ASN A C 1
ATOM 1088 O O . ASN A 1 142 ? 3.589 33.234 -50.826 1.00 43.02 180 ASN A O 1
ATOM 1093 N N . ALA A 1 143 ? 2.676 31.587 -52.064 1.00 41.64 181 ALA A N 1
ATOM 1094 C CA . ALA A 1 143 ? 1.346 32.184 -52.080 1.00 39.24 181 ALA A CA 1
ATOM 1095 C C . ALA A 1 143 ? 0.704 32.148 -50.695 1.00 39.88 181 ALA A C 1
ATOM 1096 O O . ALA A 1 143 ? -0.007 33.076 -50.307 1.00 36.01 181 ALA A O 1
ATOM 1098 N N . VAL A 1 144 ? 0.951 31.069 -49.960 1.00 36.16 182 VAL A N 1
ATOM 1099 C CA . VAL A 1 144 ? 0.449 30.941 -48.597 1.00 37.39 182 VAL A CA 1
ATOM 1100 C C . VAL A 1 144 ? 1.054 32.029 -47.710 1.00 37.85 182 VAL A C 1
ATOM 1101 O O . VAL A 1 144 ? 0.342 32.711 -46.972 1.00 40.46 182 VAL A O 1
ATOM 1105 N N . ASN A 1 145 ? 2.371 32.190 -47.797 1.00 38.29 183 ASN A N 1
ATOM 1106 C CA . ASN A 1 145 ? 3.074 33.224 -47.046 1.00 46.95 183 ASN A CA 1
ATOM 1107 C C . ASN A 1 145 ? 2.598 34.628 -47.407 1.00 48.78 183 ASN A C 1
ATOM 1108 O O . ASN A 1 145 ? 2.606 35.530 -46.568 1.00 54.32 183 ASN A O 1
ATOM 1113 N N . THR A 1 146 ? 2.189 34.805 -48.660 1.00 47.82 184 THR A N 1
ATOM 1114 C CA . THR A 1 146 ? 1.683 36.090 -49.132 1.00 50.36 184 THR A CA 1
ATOM 1115 C C . THR A 1 146 ? 0.352 36.431 -48.464 1.00 50.72 184 THR A C 1
ATOM 1116 O O . THR A 1 146 ? 0.128 37.569 -48.051 1.00 54.40 184 THR A O 1
ATOM 1120 N N . LEU A 1 147 ? -0.524 35.436 -48.352 1.00 45.35 185 LEU A N 1
ATOM 1121 C CA . LEU A 1 147 ? -1.817 35.616 -47.695 1.00 40.13 185 LEU A CA 1
ATOM 1122 C C . LEU A 1 147 ? -1.665 35.913 -46.204 1.00 42.59 185 LEU A C 1
ATOM 1123 O O . LEU A 1 147 ? -2.360 36.774 -45.660 1.00 39.67 185 LEU A O 1
ATOM 1128 N N . VAL A 1 148 ? -0.758 35.194 -45.548 1.00 36.09 186 VAL A N 1
ATOM 1129 C CA . VAL A 1 148 ? -0.510 35.380 -44.121 1.00 37.33 186 VAL A CA 1
ATOM 1130 C C . VAL A 1 148 ? 0.035 36.779 -43.828 1.00 47.00 186 VAL A C 1
ATOM 1131 O O . VAL A 1 148 ? -0.381 37.430 -42.870 1.00 48.26 186 VAL A O 1
ATOM 1135 N N . GLU A 1 149 ? 0.963 37.240 -44.661 1.00 48.24 187 GLU A N 1
ATOM 1136 C CA . GLU A 1 149 ? 1.523 38.578 -44.506 1.00 61.67 187 GLU A CA 1
ATOM 1137 C C . GLU A 1 149 ? 0.482 39.659 -44.758 1.00 65.17 187 GLU A C 1
ATOM 1138 O O . GLU A 1 149 ? 0.489 40.701 -44.104 1.00 69.87 187 GLU A O 1
ATOM 1144 N N . ARG A 1 150 ? -0.409 39.406 -45.712 1.00 56.42 188 ARG A N 1
ATOM 1145 C CA . ARG A 1 150 ? -1.478 40.346 -46.030 1.00 57.46 188 ARG A CA 1
ATOM 1146 C C . ARG A 1 150 ? -2.422 40.541 -44.845 1.00 57.94 188 ARG A C 1
ATOM 1147 O O . ARG A 1 150 ? -2.905 41.648 -44.600 1.00 55.68 188 ARG A O 1
ATOM 1155 N N . TRP A 1 151 ? -2.668 39.466 -44.103 1.00 48.33 189 TRP A N 1
ATOM 1156 C CA . TRP A 1 151 ? -3.511 39.539 -42.916 1.00 52.37 189 TRP A CA 1
ATOM 1157 C C . TRP A 1 151 ? -2.800 40.270 -41.780 1.00 65.05 189 TRP A C 1
ATOM 1158 O O . TRP A 1 151 ? -3.411 41.058 -41.059 1.00 64.37 189 TRP A O 1
ATOM 1169 N N . ASN A 1 152 ? -1.506 40.001 -41.629 1.00 69.61 190 ASN A N 1
ATOM 1170 C CA . ASN A 1 152 ? -0.705 40.633 -40.586 1.00 70.81 190 ASN A CA 1
ATOM 1171 C C . ASN A 1 152 ? -0.558 42.141 -40.779 1.00 70.41 190 ASN A C 1
ATOM 1172 O O . ASN A 1 152 ? -0.249 42.866 -39.835 1.00 73.61 190 ASN A O 1
ATOM 1177 N N . GLU A 1 153 ? -0.784 42.607 -42.003 1.00 69.32 191 GLU A N 1
ATOM 1178 C CA . GLU A 1 153 ? -0.547 44.007 -42.343 1.00 71.78 191 GLU A CA 1
ATOM 1179 C C . GLU A 1 153 ? -1.825 44.819 -42.561 1.00 78.07 191 GLU A C 1
ATOM 1180 O O . GLU A 1 153 ? -1.761 45.996 -42.914 1.00 86.20 191 GLU A O 1
ATOM 1186 N N . LYS A 1 154 ? -2.981 44.195 -42.356 1.00 73.81 192 LYS A N 1
ATOM 1187 C CA . LYS A 1 154 ? -4.255 44.887 -42.538 1.00 69.81 192 LYS A CA 1
ATOM 1188 C C . LYS A 1 154 ? -5.245 44.616 -41.411 1.00 66.44 192 LYS A C 1
ATOM 1189 O O . LYS A 1 154 ? -5.993 45.506 -41.007 1.00 73.12 192 LYS A O 1
ATOM 1195 N N . TYR A 1 155 ? -5.256 43.384 -40.912 1.00 59.53 193 TYR A N 1
ATOM 1196 C CA . TYR A 1 155 ? -6.291 42.962 -39.977 1.00 57.77 193 TYR A CA 1
ATOM 1197 C C . TYR A 1 155 ? -5.748 42.550 -38.613 1.00 61.51 193 TYR A C 1
ATOM 1198 O O . TYR A 1 155 ? -6.505 42.452 -37.648 1.00 67.07 193 TYR A O 1
ATOM 1207 N N . ALA A 1 156 ? -4.442 42.314 -38.536 1.00 60.57 194 ALA A N 1
ATOM 1208 C CA . ALA A 1 156 ? -3.822 41.829 -37.304 1.00 64.97 194 ALA A CA 1
ATOM 1209 C C . ALA A 1 156 ? -4.081 42.745 -36.112 1.00 65.36 194 ALA A C 1
ATOM 1210 O O . ALA A 1 156 ? -4.379 42.277 -35.014 1.00 65.98 194 ALA A O 1
ATOM 1212 N N . GLN A 1 157 ? -3.972 44.050 -36.336 1.00 72.16 195 GLN A N 1
ATOM 1213 C CA . GLN A 1 157 ? -4.201 45.024 -35.275 1.00 79.64 195 GLN A CA 1
ATOM 1214 C C . GLN A 1 157 ? -5.660 45.051 -34.822 1.00 80.04 195 GLN A C 1
ATOM 1215 O O . GLN A 1 157 ? -5.954 45.344 -33.665 1.00 81.26 195 GLN A O 1
ATOM 1221 N N . ALA A 1 158 ? -6.571 44.731 -35.735 1.00 84.11 196 ALA A N 1
ATOM 1222 C CA . ALA A 1 158 ? -7.995 44.719 -35.413 1.00 85.29 196 ALA A CA 1
ATOM 1223 C C . ALA A 1 158 ? -8.409 43.435 -34.699 1.00 88.55 196 ALA A C 1
ATOM 1224 O O . ALA A 1 158 ? -9.529 43.328 -34.203 1.00 90.82 196 ALA A O 1
ATOM 1226 N N . TYR A 1 159 ? -7.506 42.460 -34.662 1.00 89.51 197 TYR A N 1
ATOM 1227 C CA . TYR A 1 159 ? -7.773 41.190 -33.996 1.00 91.21 197 TYR A CA 1
ATOM 1228 C C . TYR A 1 159 ? -6.541 40.722 -33.232 1.00 97.68 197 TYR A C 1
ATOM 1229 O O . TYR A 1 159 ? -5.767 39.908 -33.737 1.00 99.51 197 TYR A O 1
ATOM 1238 N N . PRO A 1 160 ? -6.353 41.238 -32.008 1.00 102.21 198 PRO A N 1
ATOM 1239 C CA . PRO A 1 160 ? -5.178 40.878 -31.205 1.00 104.42 198 PRO A CA 1
ATOM 1240 C C . PRO A 1 160 ? -5.177 39.416 -30.758 1.00 103.45 198 PRO A C 1
ATOM 1241 O O . PRO A 1 160 ? -4.194 38.711 -30.986 1.00 103.49 198 PRO A O 1
ATOM 1245 N N . ASN A 1 161 ? -6.263 38.970 -30.134 1.00 102.09 199 ASN A N 1
ATOM 1246 C CA . ASN A 1 161 ? -6.310 37.628 -29.566 1.00 101.05 199 ASN A CA 1
ATOM 1247 C C . ASN A 1 161 ? -7.397 36.738 -30.158 1.00 94.46 199 ASN A C 1
ATOM 1248 O O . ASN A 1 161 ? -8.404 36.454 -29.508 1.00 95.42 199 ASN A O 1
ATOM 1253 N N . VAL A 1 162 ? -7.191 36.298 -31.394 1.00 87.54 200 VAL A N 1
ATOM 1254 C CA . VAL A 1 162 ? -8.080 35.314 -31.995 1.00 84.31 200 VAL A CA 1
ATOM 1255 C C . VAL A 1 162 ? -7.622 33.910 -31.622 1.00 75.61 200 VAL A C 1
ATOM 1256 O O . VAL A 1 162 ? -6.577 33.446 -32.078 1.00 73.03 200 VAL A O 1
ATOM 1260 N N . SER A 1 163 ? -8.407 33.244 -30.781 1.00 71.47 201 SER A N 1
ATOM 1261 C CA . SER A 1 163 ? -8.057 31.914 -30.299 1.00 73.73 201 SER A CA 1
ATOM 1262 C C . SER A 1 163 ? -7.966 30.909 -31.442 1.00 66.06 201 SER A C 1
ATOM 1263 O O . SER A 1 163 ? -8.728 30.976 -32.408 1.00 65.11 201 SER A O 1
ATOM 1266 N N . ALA A 1 164 ? -7.019 29.987 -31.327 1.00 57.12 202 ALA A N 1
ATOM 1267 C CA . ALA A 1 164 ? -6.838 28.950 -32.330 1.00 55.69 202 ALA A CA 1
ATOM 1268 C C . ALA A 1 164 ? -8.008 27.979 -32.293 1.00 55.14 202 ALA A C 1
ATOM 1269 O O . ALA A 1 164 ? -8.661 27.824 -31.264 1.00 55.38 202 ALA A O 1
ATOM 1271 N N . LYS A 1 165 ? -8.276 27.337 -33.424 1.00 51.34 203 LYS A N 1
ATOM 1272 C CA . LYS A 1 165 ? -9.273 26.277 -33.478 1.00 49.89 203 LYS A CA 1
ATOM 1273 C C . LYS A 1 165 ? -8.694 25.015 -32.840 1.00 50.25 203 LYS A C 1
ATOM 1274 O O . LYS A 1 165 ? -7.628 24.546 -33.237 1.00 52.26 203 LYS A O 1
ATOM 1280 N N . ILE A 1 166 ? -9.387 24.473 -31.844 1.00 49.24 204 ILE A N 1
ATOM 1281 C CA . ILE A 1 166 ? -8.890 23.295 -31.133 1.00 47.89 204 ILE A CA 1
ATOM 1282 C C . ILE A 1 166 ? -9.420 21.983 -31.710 1.00 47.45 204 ILE A C 1
ATOM 1283 O O . ILE A 1 166 ? -10.630 21.765 -31.779 1.00 48.39 204 ILE A O 1
ATOM 1288 N N . ASP A 1 167 ? -8.500 21.117 -32.126 1.00 45.91 205 ASP A N 1
ATOM 1289 C CA . ASP A 1 167 ? -8.839 19.759 -32.531 1.00 51.84 205 ASP A CA 1
ATOM 1290 C C . ASP A 1 167 ? -8.214 18.794 -31.521 1.00 51.63 205 ASP A C 1
ATOM 1291 O O . ASP A 1 167 ? -6.991 18.674 -31.444 1.00 51.17 205 ASP A O 1
ATOM 1296 N N . TYR A 1 168 ? -9.058 18.114 -30.749 1.00 48.18 206 TYR A N 1
ATOM 1297 C CA . TYR A 1 168 ? -8.603 17.320 -29.607 1.00 47.48 206 TYR A CA 1
ATOM 1298 C C . TYR A 1 168 ? -9.015 15.849 -29.707 1.00 48.30 206 TYR A C 1
ATOM 1299 O O . TYR A 1 168 ? -10.154 15.539 -30.058 1.00 52.40 206 TYR A O 1
ATOM 1308 N N . ASP A 1 169 ? -8.083 14.953 -29.386 1.00 44.31 207 ASP A N 1
ATOM 1309 C CA . ASP A 1 169 ? -8.330 13.513 -29.427 1.00 47.88 207 ASP A CA 1
ATOM 1310 C C . ASP A 1 169 ? -7.561 12.797 -28.320 1.00 42.66 207 ASP A C 1
ATOM 1311 O O . ASP A 1 169 ? -6.367 13.036 -28.138 1.00 36.32 207 ASP A O 1
ATOM 1316 N N . ASP A 1 170 ? -8.244 11.922 -27.586 1.00 47.87 208 ASP A N 1
ATOM 1317 C CA . ASP A 1 170 ? -7.605 11.149 -26.521 1.00 50.69 208 ASP A CA 1
ATOM 1318 C C . ASP A 1 170 ? -8.069 9.691 -26.502 1.00 48.81 208 ASP A C 1
ATOM 1319 O O . ASP A 1 170 ? -9.194 9.386 -26.902 1.00 46.98 208 ASP A O 1
ATOM 1324 N N . GLU A 1 171 ? -7.195 8.802 -26.033 1.00 49.34 209 GLU A N 1
ATOM 1325 C CA . GLU A 1 171 ? -7.489 7.372 -25.965 1.00 47.30 209 GLU A CA 1
ATOM 1326 C C . GLU A 1 171 ? -6.600 6.670 -24.950 1.00 42.28 209 GLU A C 1
ATOM 1327 O O . GLU A 1 171 ? -5.393 6.916 -24.901 1.00 40.49 209 GLU A O 1
ATOM 1333 N N . MET A 1 172 ? -7.192 5.789 -24.150 1.00 41.85 210 MET A N 1
ATOM 1334 C CA . MET A 1 172 ? -6.403 4.907 -23.304 1.00 41.56 210 MET A CA 1
ATOM 1335 C C . MET A 1 172 ? -5.721 3.901 -24.222 1.00 36.69 210 MET A C 1
ATOM 1336 O O . MET A 1 172 ? -6.385 3.202 -24.988 1.00 41.32 210 MET A O 1
ATOM 1341 N N . ALA A 1 173 ? -4.396 3.843 -24.157 1.00 29.81 211 ALA A N 1
ATOM 1342 C CA . ALA A 1 173 ? -3.615 3.015 -25.075 1.00 37.31 211 ALA A CA 1
ATOM 1343 C C . ALA A 1 173 ? -3.657 1.522 -24.734 1.00 42.89 211 ALA A C 1
ATOM 1344 O O . ALA A 1 173 ? -3.599 1.138 -23.565 1.00 44.32 211 ALA A O 1
ATOM 1346 N N . TYR A 1 174 ? -3.750 0.689 -25.766 1.00 38.68 212 TYR A N 1
ATOM 1347 C CA . TYR A 1 174 ? -3.754 -0.760 -25.589 1.00 38.25 212 TYR A CA 1
ATOM 1348 C C . TYR A 1 174 ? -2.961 -1.490 -26.674 1.00 40.51 212 TYR A C 1
ATOM 1349 O O . TYR A 1 174 ? -2.309 -2.496 -26.398 1.00 37.84 212 TYR A O 1
ATOM 1358 N N . SER A 1 175 ? -3.017 -0.984 -27.903 1.00 39.62 213 SER A N 1
ATOM 1359 C CA . SER A 1 175 ? -2.235 -1.561 -28.997 1.00 42.84 213 SER A CA 1
ATOM 1360 C C . SER A 1 175 ? -1.895 -0.520 -30.059 1.00 44.81 213 SER A C 1
ATOM 1361 O O . SER A 1 175 ? -2.590 0.487 -30.198 1.00 44.12 213 SER A O 1
ATOM 1364 N N . GLU A 1 176 ? -0.821 -0.771 -30.803 1.00 46.45 214 GLU A N 1
ATOM 1365 C CA . GLU A 1 176 ? -0.400 0.129 -31.869 1.00 47.36 214 GLU A CA 1
ATOM 1366 C C . GLU A 1 176 ? -1.493 0.275 -32.920 1.00 43.09 214 GLU A C 1
ATOM 1367 O O . GLU A 1 176 ? -1.810 1.383 -33.354 1.00 39.77 214 GLU A O 1
ATOM 1373 N N . SER A 1 177 ? -2.074 -0.852 -33.314 1.00 38.42 215 SER A N 1
ATOM 1374 C CA . SER A 1 177 ? -3.108 -0.871 -34.341 1.00 42.34 215 SER A CA 1
ATOM 1375 C C . SER A 1 177 ? -4.353 -0.095 -33.920 1.00 42.35 215 SER A C 1
ATOM 1376 O O . SER A 1 177 ? -5.018 0.530 -34.745 1.00 41.60 215 SER A O 1
ATOM 1379 N N . GLN A 1 178 ? -4.663 -0.144 -32.629 1.00 37.41 216 GLN A N 1
ATOM 1380 C CA . GLN A 1 178 ? -5.790 0.601 -32.083 1.00 34.35 216 GLN A CA 1
ATOM 1381 C C . GLN A 1 178 ? -5.567 2.098 -32.236 1.00 34.29 216 GLN A C 1
ATOM 1382 O O . GLN A 1 178 ? -6.451 2.829 -32.680 1.00 36.06 216 GLN A O 1
ATOM 1388 N N . LEU A 1 179 ? -4.373 2.548 -31.868 1.00 29.66 217 LEU A N 1
ATOM 1389 C CA . LEU A 1 179 ? -4.047 3.968 -31.911 1.00 35.86 217 LEU A CA 1
ATOM 1390 C C . LEU A 1 179 ? -3.841 4.472 -33.340 1.00 36.39 217 LEU A C 1
ATOM 1391 O O . LEU A 1 179 ? -4.056 5.649 -33.626 1.00 38.39 217 LEU A O 1
ATOM 1396 N N . ILE A 1 180 ? -3.432 3.577 -34.233 1.00 33.64 218 ILE A N 1
ATOM 1397 C CA . ILE A 1 180 ? -3.317 3.915 -35.648 1.00 37.04 218 ILE A CA 1
ATOM 1398 C C . ILE A 1 180 ? -4.699 4.199 -36.238 1.00 39.29 218 ILE A C 1
ATOM 1399 O O . ILE A 1 180 ? -4.869 5.116 -37.038 1.00 33.43 218 ILE A O 1
ATOM 1404 N N . ALA A 1 181 ? -5.692 3.425 -35.816 1.00 36.06 219 ALA A N 1
ATOM 1405 C CA . ALA A 1 181 ? -7.061 3.629 -36.277 1.00 35.80 219 ALA A CA 1
ATOM 1406 C C . ALA A 1 181 ? -7.625 4.958 -35.778 1.00 39.68 219 ALA A C 1
ATOM 1407 O O . ALA A 1 181 ? -8.541 5.520 -36.378 1.00 39.15 219 ALA A O 1
ATOM 1409 N N . LYS A 1 182 ? -7.062 5.459 -34.684 1.00 43.82 220 LYS A N 1
ATOM 1410 C CA . LYS A 1 182 ? -7.544 6.685 -34.057 1.00 46.35 220 LYS A CA 1
ATOM 1411 C C . LYS A 1 182 ? -6.741 7.910 -34.487 1.00 37.30 220 LYS A C 1
ATOM 1412 O O . LYS A 1 182 ? -7.308 8.954 -34.805 1.00 39.02 220 LYS A O 1
ATOM 1418 N N . PHE A 1 183 ? -5.419 7.778 -34.496 1.00 32.69 221 PHE A N 1
ATOM 1419 C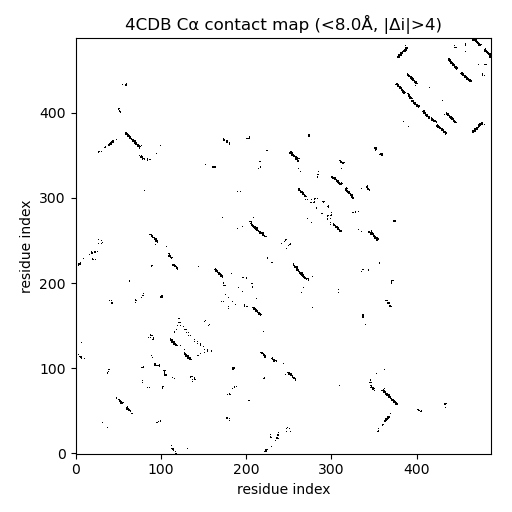 CA . PHE A 1 183 ? -4.544 8.913 -34.768 1.00 34.56 221 PHE A CA 1
ATOM 1420 C C . PHE A 1 183 ? -3.857 8.840 -36.133 1.00 38.36 221 PHE A C 1
ATOM 1421 O O . PHE A 1 183 ? -2.975 9.644 -36.434 1.00 39.33 221 PHE A O 1
ATOM 1429 N N . GLY A 1 184 ? -4.262 7.879 -36.956 1.00 36.70 222 GLY A N 1
ATOM 1430 C CA . GLY A 1 184 ? -3.667 7.715 -38.271 1.00 29.42 222 GLY A CA 1
ATOM 1431 C C . GLY A 1 184 ? -2.334 6.996 -38.197 1.00 32.54 222 GLY A C 1
ATOM 1432 O O . GLY A 1 184 ? -1.793 6.794 -37.109 1.00 30.54 222 GLY A O 1
ATOM 1433 N N . THR A 1 185 ? -1.803 6.611 -39.355 1.00 36.29 223 THR A N 1
ATOM 1434 C CA . THR A 1 185 ? -0.519 5.915 -39.437 1.00 36.93 223 THR A CA 1
ATOM 1435 C C . THR A 1 185 ? 0.614 6.800 -38.921 1.00 36.40 223 THR A C 1
ATOM 1436 O O . THR A 1 185 ? 1.663 6.309 -38.491 1.00 31.80 223 THR A O 1
ATOM 1440 N N . ALA A 1 186 ? 0.385 8.109 -38.941 1.00 34.82 224 ALA A N 1
ATOM 1441 C CA . ALA A 1 186 ? 1.360 9.074 -38.442 1.00 37.32 224 ALA A CA 1
ATOM 1442 C C . ALA A 1 186 ? 1.718 8.852 -36.971 1.00 34.39 224 ALA A C 1
ATOM 1443 O O . ALA A 1 186 ? 2.733 9.357 -36.496 1.00 33.70 224 ALA A O 1
ATOM 1445 N N . PHE A 1 187 ? 0.888 8.097 -36.256 1.00 34.87 225 PHE A N 1
ATOM 1446 C CA . PHE A 1 187 ? 1.169 7.776 -34.860 1.00 38.55 225 PHE A CA 1
ATOM 1447 C C . PHE A 1 187 ? 2.496 7.028 -34.688 1.00 41.19 225 PHE A C 1
ATOM 1448 O O . PHE A 1 187 ? 3.186 7.214 -33.686 1.00 44.07 225 PHE A O 1
ATOM 1456 N N . LYS A 1 188 ? 2.847 6.192 -35.664 1.00 40.23 226 LYS A N 1
ATOM 1457 C CA . LYS A 1 188 ? 4.075 5.399 -35.594 1.00 43.15 226 LYS A CA 1
ATOM 1458 C C . LYS A 1 188 ? 5.309 6.292 -35.509 1.00 46.65 226 LYS A C 1
ATOM 1459 O O . LYS A 1 188 ? 6.249 5.998 -34.771 1.00 47.66 226 LYS A O 1
ATOM 1465 N N . ALA A 1 189 ? 5.303 7.382 -36.271 1.00 44.88 227 ALA A N 1
ATOM 1466 C CA . ALA A 1 189 ? 6.392 8.352 -36.223 1.00 45.66 227 ALA A CA 1
ATOM 1467 C C . ALA A 1 189 ? 6.450 9.022 -34.854 1.00 41.55 227 ALA A C 1
ATOM 1468 O O . ALA A 1 189 ? 7.523 9.182 -34.273 1.00 43.52 227 ALA A O 1
ATOM 1470 N N . VAL A 1 190 ? 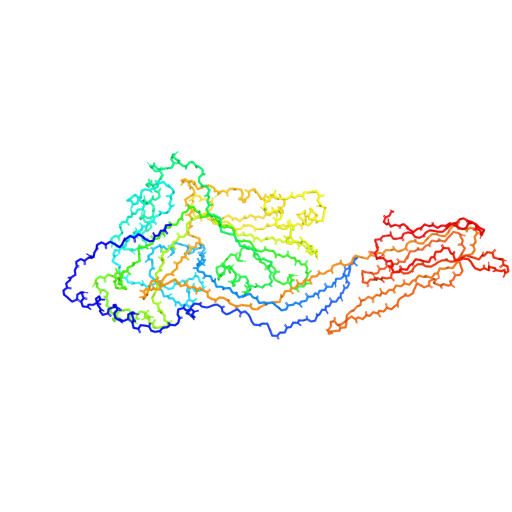5.286 9.411 -34.346 1.00 37.33 228 VAL A N 1
ATOM 1471 C CA . VAL A 1 190 ? 5.195 10.037 -33.033 1.00 43.83 228 VAL A CA 1
ATOM 1472 C C . VAL A 1 190 ? 5.617 9.061 -31.936 1.00 44.72 228 VAL A C 1
ATOM 1473 O O . VAL A 1 190 ? 6.277 9.445 -30.971 1.00 47.64 228 VAL A O 1
ATOM 1477 N N . ASN A 1 191 ? 5.250 7.793 -32.100 1.00 46.92 229 ASN A N 1
ATOM 1478 C CA . ASN A 1 191 ? 5.543 6.773 -31.094 1.00 47.33 229 ASN A CA 1
ATOM 1479 C C . ASN A 1 191 ? 7.033 6.449 -30.980 1.00 55.13 229 ASN A C 1
ATOM 1480 O O . ASN A 1 191 ? 7.460 5.793 -30.031 1.00 64.70 229 ASN A O 1
ATOM 1485 N N . ASN A 1 192 ? 7.823 6.909 -31.946 1.00 56.74 230 ASN A N 1
ATOM 1486 C CA . ASN A 1 192 ? 9.273 6.762 -31.871 1.00 61.42 230 ASN A CA 1
ATOM 1487 C C . ASN A 1 192 ? 9.872 7.667 -30.798 1.00 59.91 230 ASN A C 1
ATOM 1488 O O . ASN A 1 192 ? 11.024 7.501 -30.403 1.00 61.92 230 ASN A O 1
ATOM 1493 N N . SER A 1 193 ? 9.078 8.627 -30.335 1.00 58.32 231 SER A N 1
ATOM 1494 C CA . SER A 1 193 ? 9.486 9.501 -29.243 1.00 56.99 231 SER A CA 1
ATOM 1495 C C . SER A 1 193 ? 8.726 9.159 -27.968 1.00 55.44 231 SER A C 1
ATOM 1496 O O . SER A 1 193 ? 9.317 9.060 -26.893 1.00 61.15 231 SER A O 1
ATOM 1499 N N . LEU A 1 194 ? 7.414 8.978 -28.093 1.00 50.95 232 LEU A N 1
ATOM 1500 C CA . LEU A 1 194 ? 6.566 8.677 -26.941 1.00 51.46 232 LEU A CA 1
ATOM 1501 C C . LEU A 1 194 ? 6.868 7.310 -26.334 1.00 53.85 232 LEU A C 1
ATOM 1502 O O . LEU A 1 194 ? 6.943 7.173 -25.113 1.00 54.00 232 LEU A O 1
ATOM 1507 N N . ASN A 1 195 ? 7.029 6.308 -27.196 1.00 55.85 233 ASN A N 1
ATOM 1508 C CA . ASN A 1 195 ? 7.305 4.937 -26.771 1.00 59.97 233 ASN A CA 1
ATOM 1509 C C . ASN A 1 195 ? 6.259 4.392 -25.800 1.00 52.87 233 ASN A C 1
ATOM 1510 O O . ASN A 1 195 ? 6.556 4.141 -24.633 1.00 50.44 233 ASN A O 1
ATOM 1515 N N . VAL A 1 196 ? 5.036 4.212 -26.288 1.00 46.87 234 VAL A N 1
ATOM 1516 C CA . VAL A 1 196 ? 3.963 3.652 -25.474 1.00 48.83 234 VAL A CA 1
ATOM 1517 C C . VAL A 1 196 ? 4.280 2.209 -25.083 1.00 54.42 234 VAL A C 1
ATOM 1518 O O . VAL A 1 196 ? 4.560 1.369 -25.939 1.00 56.76 234 VAL A O 1
ATOM 1522 N N . ASN A 1 197 ? 4.240 1.929 -23.784 1.00 55.59 235 ASN A N 1
ATOM 1523 C CA . ASN A 1 197 ? 4.593 0.609 -23.271 1.00 56.25 235 ASN A CA 1
ATOM 1524 C C . ASN A 1 197 ? 3.414 -0.362 -23.328 1.00 52.75 235 ASN A C 1
ATOM 1525 O O . ASN A 1 197 ? 2.758 -0.613 -22.318 1.00 49.77 235 ASN A O 1
ATOM 1530 N N . PHE A 1 198 ? 3.158 -0.912 -24.511 1.00 48.78 236 PHE A N 1
ATOM 1531 C CA . PHE A 1 198 ? 2.037 -1.825 -24.714 1.00 48.85 236 PHE A CA 1
ATOM 1532 C C . PHE A 1 198 ? 2.193 -3.130 -23.929 1.00 49.96 236 PHE A C 1
ATOM 1533 O O . PHE A 1 198 ? 1.203 -3.751 -23.535 1.00 44.85 236 PHE A O 1
ATOM 1541 N N . GLY A 1 199 ? 3.438 -3.541 -23.710 1.00 49.83 237 GLY A N 1
ATOM 1542 C CA . GLY A 1 199 ? 3.722 -4.754 -22.966 1.00 55.75 237 GLY A CA 1
ATOM 1543 C C . GLY A 1 199 ? 3.294 -4.660 -21.514 1.00 57.64 237 GLY A C 1
ATOM 1544 O O . GLY A 1 199 ? 2.621 -5.551 -20.997 1.00 61.34 237 GLY A O 1
ATOM 1545 N N . ALA A 1 200 ? 3.682 -3.569 -20.859 1.00 55.29 238 ALA A N 1
ATOM 1546 C CA . ALA A 1 200 ? 3.380 -3.366 -19.446 1.00 56.62 238 ALA A CA 1
ATOM 1547 C C . ALA A 1 200 ? 1.882 -3.180 -19.212 1.00 56.28 238 ALA A C 1
ATOM 1548 O O . ALA A 1 200 ? 1.342 -3.630 -18.201 1.00 56.89 238 ALA A O 1
ATOM 1550 N N . ILE A 1 201 ? 1.220 -2.514 -20.153 1.00 53.39 239 ILE A N 1
ATOM 1551 C CA . ILE A 1 201 ? -0.223 -2.323 -20.092 1.00 50.23 239 ILE A CA 1
ATOM 1552 C C . ILE A 1 201 ? -0.937 -3.664 -20.232 1.00 47.52 239 ILE A C 1
ATOM 1553 O O . ILE A 1 201 ? -1.951 -3.914 -19.579 1.00 46.78 239 ILE A O 1
ATOM 1558 N N . SER A 1 202 ? -0.395 -4.527 -21.083 1.00 49.06 240 SER A N 1
ATOM 1559 C CA . SER A 1 202 ? -0.981 -5.840 -21.313 1.00 51.84 240 SER A CA 1
ATOM 1560 C C . SER A 1 202 ? -0.825 -6.752 -20.097 1.00 55.62 240 SER A C 1
ATOM 1561 O O . SER A 1 202 ? -1.581 -7.706 -19.925 1.00 55.39 240 SER A O 1
ATOM 1564 N N . GLU A 1 203 ? 0.161 -6.452 -19.258 1.00 57.78 241 GLU A N 1
ATOM 1565 C CA . GLU A 1 203 ? 0.401 -7.228 -18.046 1.00 59.38 241 GLU A CA 1
ATOM 1566 C C . GLU A 1 203 ? -0.337 -6.633 -16.849 1.00 58.95 241 GLU A C 1
ATOM 1567 O O . GLU A 1 203 ? -0.332 -7.204 -15.757 1.00 59.74 241 GLU A O 1
ATOM 1573 N N . GLY A 1 204 ? -0.971 -5.484 -17.061 1.00 53.86 242 GLY A N 1
ATOM 1574 C CA . GLY A 1 204 ? -1.710 -4.814 -16.006 1.00 51.29 242 GLY A CA 1
ATOM 1575 C C . GLY A 1 204 ? -0.804 -4.060 -15.052 1.00 54.24 242 GLY A C 1
ATOM 1576 O O . GLY A 1 204 ? -1.220 -3.674 -13.959 1.00 55.95 242 GLY A O 1
ATOM 1577 N N . LYS A 1 205 ? 0.439 -3.845 -15.472 1.00 58.93 243 LYS A N 1
ATOM 1578 C CA . LYS A 1 205 ? 1.429 -3.175 -14.636 1.00 60.42 243 LYS A CA 1
ATOM 1579 C C . LYS A 1 205 ? 1.239 -1.661 -14.627 1.00 64.18 243 LYS A C 1
ATOM 1580 O O . LYS A 1 205 ? 1.521 -1.001 -13.626 1.00 68.39 243 LYS A O 1
ATOM 1586 N N . MET A 1 206 ? 0.763 -1.112 -15.741 1.00 63.45 244 MET A N 1
ATOM 1587 C CA . MET A 1 206 ? 0.566 0.331 -15.845 1.00 58.94 244 MET A CA 1
ATOM 1588 C C . MET A 1 206 ? -0.607 0.708 -16.753 1.00 54.81 244 MET A C 1
ATOM 1589 O O . MET A 1 206 ? -1.118 -0.122 -17.505 1.00 54.86 244 MET A O 1
ATOM 1594 N N . GLN A 1 207 ? -1.030 1.967 -16.667 1.00 52.93 245 GLN A N 1
ATOM 1595 C CA . GLN A 1 207 ? -2.079 2.496 -17.532 1.00 55.21 245 GLN A CA 1
ATOM 1596 C C . GLN A 1 207 ? -1.582 3.744 -18.254 1.00 55.54 245 GLN A C 1
ATOM 1597 O O . GLN A 1 207 ? -1.020 4.646 -17.631 1.00 54.51 245 GLN A O 1
ATOM 1603 N N . GLU A 1 208 ? -1.783 3.793 -19.568 1.00 50.49 246 GLU A N 1
ATOM 1604 C CA . GLU A 1 208 ? -1.310 4.922 -20.361 1.00 49.31 246 GLU A CA 1
ATOM 1605 C C . GLU A 1 208 ? -2.396 5.509 -21.256 1.00 47.66 246 GLU A C 1
ATOM 1606 O O . GLU A 1 208 ? -3.250 4.789 -21.771 1.00 44.40 246 GLU A O 1
ATOM 1612 N N . GLU A 1 209 ? -2.356 6.826 -21.431 1.00 47.14 247 GLU A N 1
ATOM 1613 C CA . GLU A 1 209 ? -3.271 7.506 -22.339 1.00 45.76 247 GLU A CA 1
ATOM 1614 C C . GLU A 1 209 ? -2.488 8.316 -23.367 1.00 43.25 247 GLU A C 1
ATOM 1615 O O . GLU A 1 209 ? -1.467 8.927 -23.044 1.00 41.55 247 GLU A O 1
ATOM 1621 N N . VAL A 1 210 ? -2.969 8.307 -24.607 1.00 38.27 248 VAL A N 1
ATOM 1622 C CA . VAL A 1 210 ? -2.355 9.089 -25.673 1.00 39.37 248 VAL A CA 1
ATOM 1623 C C . VAL A 1 210 ? -3.282 10.228 -26.083 1.00 37.87 248 VAL A C 1
ATOM 1624 O O . VAL A 1 210 ? -4.470 10.015 -26.334 1.00 37.52 248 VAL A O 1
ATOM 1628 N N . ILE A 1 211 ? -2.732 11.437 -26.137 1.00 35.90 249 ILE A N 1
ATOM 1629 C CA . ILE A 1 211 ? -3.513 12.626 -26.449 1.00 35.48 249 ILE A CA 1
ATOM 1630 C C . ILE A 1 211 ? -2.950 13.365 -27.663 1.00 39.10 249 ILE A C 1
ATOM 1631 O O . ILE A 1 211 ? -1.738 13.559 -27.775 1.00 36.65 249 ILE A O 1
ATOM 1636 N N . SER A 1 212 ? -3.835 13.763 -28.573 1.00 39.06 250 SER A N 1
ATOM 1637 C CA . SER A 1 212 ? -3.459 14.606 -29.702 1.00 40.29 250 SER A CA 1
ATOM 1638 C C . SER A 1 212 ? -4.116 15.977 -29.542 1.00 37.38 250 SER A C 1
ATOM 1639 O O . SER A 1 212 ? -5.343 16.089 -29.553 1.00 37.77 250 SER A O 1
ATOM 1642 N N . PHE A 1 213 ? -3.301 17.015 -29.386 1.00 35.13 251 PHE A N 1
ATOM 1643 C CA . PHE A 1 213 ? -3.813 18.363 -29.149 1.00 37.77 251 PHE A CA 1
ATOM 1644 C C . PHE A 1 213 ? -3.413 19.310 -30.284 1.00 34.83 251 PHE A C 1
ATOM 1645 O O . PHE A 1 213 ? -2.258 19.728 -30.381 1.00 36.04 251 PHE A O 1
ATOM 1653 N N . LYS A 1 214 ? -4.371 19.638 -31.146 1.00 33.16 252 LYS A N 1
ATOM 1654 C CA . LYS A 1 214 ? -4.104 20.523 -32.275 1.00 36.88 252 LYS A CA 1
ATOM 1655 C C . LYS A 1 214 ? -4.603 21.940 -32.025 1.00 36.75 252 LYS A C 1
ATOM 1656 O O . LYS A 1 214 ? -5.754 22.147 -31.635 1.00 40.83 252 LYS A O 1
ATOM 1662 N N . GLN A 1 215 ? -3.724 22.909 -32.255 1.00 32.22 253 GLN A N 1
ATOM 1663 C CA . GLN A 1 215 ? -4.103 24.315 -32.256 1.00 31.51 253 GLN A CA 1
ATOM 1664 C C . GLN A 1 215 ? -3.968 24.870 -33.673 1.00 37.68 253 GLN A C 1
ATOM 1665 O O . GLN A 1 215 ? -2.866 25.168 -34.137 1.00 36.97 253 GLN A O 1
ATOM 1671 N N . ILE A 1 216 ? -5.098 24.985 -34.363 1.00 37.04 254 ILE A N 1
ATOM 1672 C CA . ILE A 1 216 ? -5.104 25.412 -35.757 1.00 31.50 254 ILE A CA 1
ATOM 1673 C C . ILE A 1 216 ? -5.282 26.924 -35.867 1.00 33.61 254 ILE A C 1
ATOM 1674 O O . ILE A 1 216 ? -6.297 27.471 -35.438 1.00 39.73 254 ILE A O 1
ATOM 1679 N N . TYR A 1 217 ? -4.291 27.591 -36.451 1.00 31.97 255 TYR A N 1
ATOM 1680 C CA . TYR A 1 217 ? -4.311 29.042 -36.580 1.00 33.48 255 TYR A CA 1
ATOM 1681 C C . TYR A 1 217 ? -5.100 29.486 -37.808 1.00 39.32 255 TYR A C 1
ATOM 1682 O O . TYR A 1 217 ? -5.787 30.509 -37.780 1.00 35.10 255 TYR A O 1
ATOM 1691 N N . TYR A 1 218 ? -4.993 28.714 -38.885 1.00 31.84 256 TYR A N 1
ATOM 1692 C CA . TYR A 1 218 ? -5.714 29.016 -40.115 1.00 33.46 256 TYR A CA 1
ATOM 1693 C C . TYR A 1 218 ? -5.754 27.825 -41.066 1.00 33.45 256 TYR A C 1
ATOM 1694 O O . TYR A 1 218 ? -4.934 26.908 -40.970 1.00 32.15 256 TYR A O 1
ATOM 1703 N N . ASN A 1 219 ? -6.724 27.850 -41.975 1.00 32.15 257 ASN A N 1
ATOM 1704 C CA . ASN A 1 219 ? -6.821 26.864 -43.040 1.00 31.95 257 ASN A CA 1
ATOM 1705 C C . ASN A 1 219 ? -6.705 27.532 -44.401 1.00 35.93 257 ASN A C 1
ATOM 1706 O O . ASN A 1 219 ? -7.281 28.598 -44.632 1.00 37.00 257 ASN A O 1
ATOM 1711 N N . VAL A 1 220 ? -5.951 26.905 -45.296 1.00 31.18 258 VAL A N 1
ATOM 1712 C CA . VAL A 1 220 ? -5.882 27.352 -46.677 1.00 30.95 258 VAL A CA 1
ATOM 1713 C C . VAL A 1 220 ? -6.523 26.307 -47.583 1.00 33.95 258 VAL A C 1
ATOM 1714 O O . VAL A 1 220 ? -6.100 25.146 -47.605 1.00 30.44 258 VAL A O 1
ATOM 1718 N N . ASN A 1 221 ? -7.553 26.720 -48.317 1.00 31.53 259 ASN A N 1
ATOM 1719 C CA . ASN A 1 221 ? -8.256 25.812 -49.218 1.00 38.62 259 ASN A CA 1
ATOM 1720 C C . ASN A 1 221 ? -8.118 26.199 -50.695 1.00 37.83 259 ASN A C 1
ATOM 1721 O O . ASN A 1 221 ? -7.689 27.309 -51.022 1.00 33.45 259 ASN A O 1
ATOM 1726 N N . VAL A 1 222 ? -8.484 25.271 -51.577 1.00 33.00 260 VAL A N 1
ATOM 1727 C CA . VAL A 1 222 ? -8.329 25.452 -53.016 1.00 33.08 260 VAL A CA 1
ATOM 1728 C C . VAL A 1 222 ? -9.692 25.429 -53.700 1.00 33.53 260 VAL A C 1
ATOM 1729 O O . VAL A 1 222 ? -10.612 24.760 -53.232 1.00 30.65 260 VAL A O 1
ATOM 1733 N N . ASN A 1 223 ? -9.825 26.170 -54.798 1.00 36.99 261 ASN A N 1
ATOM 1734 C CA . ASN A 1 223 ? -11.039 26.135 -55.609 1.00 38.24 261 ASN A CA 1
ATOM 1735 C C . ASN A 1 223 ? -11.344 24.717 -56.086 1.00 33.18 261 ASN A C 1
ATOM 1736 O O . ASN A 1 223 ? -10.431 23.922 -56.303 1.00 29.43 261 ASN A O 1
ATOM 1741 N N . GLU A 1 224 ? -12.626 24.400 -56.238 1.00 38.07 262 GLU A N 1
ATOM 1742 C CA . GLU A 1 224 ? -13.024 23.107 -56.783 1.00 43.79 262 GLU A CA 1
ATOM 1743 C C . GLU A 1 224 ? -13.322 23.237 -58.273 1.00 45.06 262 GLU A C 1
ATOM 1744 O O . GLU A 1 224 ? -14.334 23.821 -58.658 1.00 43.89 262 GLU A O 1
ATOM 1750 N N . PRO A 1 225 ? -12.437 22.685 -59.117 1.00 48.66 263 PRO A N 1
ATOM 1751 C CA . PRO A 1 225 ? -12.562 22.808 -60.574 1.00 48.79 263 PRO A CA 1
ATOM 1752 C C . PRO A 1 225 ? -13.802 22.101 -61.113 1.00 48.11 263 PRO A C 1
ATOM 1753 O O . PRO A 1 225 ? -14.153 21.017 -60.641 1.00 41.79 263 PRO A O 1
ATOM 1757 N N . THR A 1 226 ? -14.456 22.716 -62.093 1.00 46.68 264 THR A N 1
ATOM 1758 C CA . THR A 1 226 ? -15.639 22.127 -62.710 1.00 54.44 264 THR A CA 1
ATOM 1759 C C . THR A 1 226 ? -15.262 21.008 -63.677 1.00 47.38 264 THR A C 1
ATOM 1760 O O . THR A 1 226 ? -16.103 20.191 -64.050 1.00 49.74 264 THR A O 1
ATOM 1764 N N . ARG A 1 227 ? -13.997 20.987 -64.085 1.00 43.45 265 ARG A N 1
ATOM 1765 C CA . ARG A 1 227 ? -13.481 19.941 -64.959 1.00 46.03 265 ARG A CA 1
ATOM 1766 C C . ARG A 1 227 ? -12.247 19.316 -64.329 1.00 39.02 265 ARG A C 1
ATOM 1767 O O . ARG A 1 227 ? -11.396 20.026 -63.791 1.00 41.13 265 ARG A O 1
ATOM 1775 N N . PRO A 1 228 ? -12.153 17.979 -64.385 1.00 34.93 266 PRO A N 1
ATOM 1776 C CA . PRO A 1 228 ? -10.996 17.253 -63.850 1.00 39.87 266 PRO A CA 1
ATOM 1777 C C . PRO A 1 228 ? -9.685 17.692 -64.494 1.00 41.51 266 PRO A C 1
ATOM 1778 O O . PRO A 1 228 ? -8.642 17.670 -63.843 1.00 43.39 266 PRO A O 1
ATOM 1782 N N . SER A 1 229 ? -9.743 18.097 -65.758 1.00 37.18 267 SER A N 1
ATOM 1783 C CA . SER A 1 229 ? -8.544 18.482 -66.498 1.00 37.83 267 SER A CA 1
ATOM 1784 C C . SER A 1 229 ? -7.991 19.855 -66.113 1.00 36.11 267 SER A C 1
ATOM 1785 O O . SER A 1 229 ? -6.878 20.202 -66.501 1.00 36.59 267 SER A O 1
ATOM 1788 N N . ARG A 1 230 ? -8.764 20.632 -65.358 1.00 41.57 268 ARG A N 1
ATOM 1789 C CA . ARG A 1 230 ? -8.369 22.002 -65.019 1.00 44.29 268 ARG A CA 1
ATOM 1790 C C . ARG A 1 230 ? -7.065 22.096 -64.228 1.00 37.72 268 ARG A C 1
ATOM 1791 O O . ARG A 1 230 ? -6.347 23.086 -64.332 1.00 35.71 268 ARG A O 1
ATOM 1799 N N . PHE A 1 231 ? -6.762 21.070 -63.440 1.00 39.92 269 PHE A N 1
ATOM 1800 C CA . PHE A 1 231 ? -5.572 21.102 -62.592 1.00 42.73 269 PHE A CA 1
ATOM 1801 C C . PHE A 1 231 ? -4.295 20.736 -63.344 1.00 39.84 269 PHE A C 1
ATOM 1802 O O . PHE A 1 231 ? -3.189 21.006 -62.874 1.00 39.13 269 PHE A O 1
ATOM 1810 N N . PHE A 1 232 ? -4.448 20.133 -64.517 1.00 31.02 270 PHE A N 1
ATOM 1811 C CA . PHE A 1 232 ? -3.292 19.685 -65.284 1.00 32.98 270 PHE A CA 1
ATOM 1812 C C . PHE A 1 232 ? -2.803 20.737 -66.268 1.00 34.61 270 PHE A C 1
ATOM 1813 O O . PHE A 1 232 ? -3.594 21.516 -66.802 1.00 34.84 270 PHE A O 1
ATOM 1821 N N . GLY A 1 233 ? -1.493 20.753 -66.501 1.00 36.22 271 GLY A N 1
ATOM 1822 C CA . GLY A 1 233 ? -0.907 21.625 -67.503 1.00 34.57 271 GLY A CA 1
ATOM 1823 C C . GLY A 1 233 ? -1.402 21.265 -68.891 1.00 34.52 271 GLY A C 1
ATOM 1824 O O . GLY A 1 233 ? -1.846 20.137 -69.123 1.00 34.13 271 GLY A O 1
ATOM 1825 N N . LYS A 1 234 ? -1.318 22.217 -69.815 1.00 37.00 272 LYS A N 1
ATOM 1826 C CA . LYS A 1 234 ? -1.869 22.037 -71.153 1.00 40.23 272 LYS A CA 1
ATOM 1827 C C . LYS A 1 234 ? -1.134 20.981 -71.975 1.00 43.82 272 LYS A C 1
ATOM 1828 O O . LYS A 1 234 ? -1.623 20.557 -73.022 1.00 43.26 272 LYS A O 1
ATOM 1834 N N . ALA A 1 235 ? 0.037 20.561 -71.505 1.00 44.87 273 ALA A N 1
ATOM 1835 C CA . ALA A 1 235 ? 0.825 19.562 -72.221 1.00 43.89 273 ALA A CA 1
ATOM 1836 C C . ALA A 1 235 ? 0.558 18.143 -71.722 1.00 43.28 273 ALA A C 1
ATOM 1837 O O . ALA A 1 235 ? 1.059 17.175 -72.295 1.00 46.87 273 ALA A O 1
ATOM 1839 N N . VAL A 1 236 ? -0.223 18.020 -70.653 1.00 37.39 274 VAL A N 1
ATOM 1840 C CA . VAL A 1 236 ? -0.521 16.709 -70.085 1.00 38.58 274 VAL A CA 1
ATOM 1841 C C . VAL A 1 236 ? -1.577 15.989 -70.921 1.00 42.17 274 VAL A C 1
ATOM 1842 O O . VAL A 1 236 ? -2.542 16.604 -71.383 1.00 42.95 274 VAL A O 1
ATOM 1846 N N . THR A 1 237 ? -1.381 14.688 -71.122 1.00 41.62 275 THR A N 1
ATOM 1847 C CA . THR A 1 237 ? -2.326 13.872 -71.876 1.00 43.49 275 THR A CA 1
ATOM 1848 C C . THR A 1 237 ? -2.835 12.701 -71.040 1.00 42.04 275 THR A C 1
ATOM 1849 O O . THR A 1 237 ? -2.288 12.398 -69.978 1.00 37.31 275 THR A O 1
ATOM 1853 N N . LYS A 1 238 ? -3.889 12.056 -71.529 1.00 44.26 276 LYS A N 1
ATOM 1854 C CA . LYS A 1 238 ? -4.449 10.875 -70.886 1.00 48.19 276 LYS A CA 1
ATOM 1855 C C . LYS A 1 238 ? -3.415 9.756 -70.841 1.00 50.01 276 LYS A C 1
ATOM 1856 O O . LYS A 1 238 ? -3.321 9.023 -69.856 1.00 48.13 276 LYS A O 1
ATOM 1862 N N . GLU A 1 239 ? -2.635 9.640 -71.911 1.00 49.36 277 GLU A N 1
ATOM 1863 C CA . GLU A 1 239 ? -1.607 8.608 -72.006 1.00 54.55 277 GLU A CA 1
ATOM 1864 C C . GLU A 1 239 ? -0.559 8.755 -70.910 1.00 48.93 277 GLU A C 1
ATOM 1865 O O . GLU A 1 239 ? -0.116 7.767 -70.328 1.00 50.10 277 GLU A O 1
ATOM 1871 N N . GLN A 1 240 ? -0.164 9.992 -70.633 1.00 46.42 278 GLN A N 1
ATOM 1872 C CA . GLN A 1 240 ? 0.807 10.255 -69.579 1.00 44.16 278 GLN A CA 1
ATOM 1873 C C . GLN A 1 240 ? 0.265 9.860 -68.208 1.00 44.54 278 GLN A C 1
ATOM 1874 O O . GLN A 1 240 ? 0.979 9.266 -67.401 1.00 47.22 278 GLN A O 1
ATOM 1880 N N . LEU A 1 241 ? -0.998 10.188 -67.954 1.00 42.42 279 LEU A N 1
ATOM 1881 C CA . LEU A 1 241 ? -1.634 9.859 -66.683 1.00 41.72 279 LEU A CA 1
ATOM 1882 C C . LEU A 1 241 ? -1.741 8.351 -66.484 1.00 46.56 279 LEU A C 1
ATOM 1883 O O . LEU A 1 241 ? -1.543 7.852 -65.378 1.00 43.95 279 LEU A O 1
ATOM 1888 N N . GLN A 1 242 ? -2.052 7.631 -67.558 1.00 51.88 280 GLN A N 1
ATOM 1889 C CA . GLN A 1 242 ? -2.139 6.174 -67.496 1.00 59.72 280 GLN A CA 1
ATOM 1890 C C . GLN A 1 242 ? -0.789 5.554 -67.165 1.00 58.88 280 GLN A C 1
ATOM 1891 O O . GLN A 1 242 ? -0.703 4.638 -66.351 1.00 63.86 280 GLN A O 1
ATOM 1897 N N . ALA A 1 243 ? 0.261 6.057 -67.807 1.00 57.79 281 ALA A N 1
ATOM 1898 C CA . ALA A 1 243 ? 1.611 5.547 -67.592 1.00 59.63 281 ALA A CA 1
ATOM 1899 C C . ALA A 1 243 ? 2.086 5.761 -66.158 1.00 61.03 281 ALA A C 1
ATOM 1900 O O . ALA A 1 243 ? 2.892 4.990 -65.639 1.00 61.94 281 ALA A O 1
ATOM 1902 N N . LEU A 1 244 ? 1.585 6.816 -65.526 1.00 57.88 282 LEU A N 1
ATOM 1903 C CA . LEU A 1 244 ? 1.972 7.146 -64.160 1.00 58.28 282 LEU A CA 1
ATOM 1904 C C . LEU A 1 244 ? 1.214 6.317 -63.130 1.00 59.02 282 LEU A C 1
ATOM 1905 O O . LEU A 1 244 ? 1.526 6.361 -61.941 1.00 59.16 282 LEU A O 1
ATOM 1910 N N . GLY A 1 245 ? 0.217 5.566 -63.583 1.00 58.44 283 GLY A N 1
ATOM 1911 C CA . GLY A 1 245 ? -0.518 4.689 -62.691 1.00 59.30 283 GLY A CA 1
ATOM 1912 C C . GLY A 1 245 ? -1.831 5.265 -62.196 1.00 55.31 283 GLY A C 1
ATOM 1913 O O . GLY A 1 245 ? -2.406 4.765 -61.227 1.00 54.26 283 GLY A O 1
ATOM 1914 N N . VAL A 1 246 ? -2.309 6.316 -62.856 1.00 54.19 284 VAL A N 1
ATOM 1915 C CA . VAL A 1 246 ? -3.593 6.916 -62.509 1.00 51.79 284 VAL A CA 1
ATOM 1916 C C . VAL A 1 246 ? -4.720 6.108 -63.140 1.00 48.92 284 VAL A C 1
ATOM 1917 O O . VAL A 1 246 ? -4.916 6.146 -64.354 1.00 49.08 284 VAL A O 1
ATOM 1921 N N . ASN A 1 247 ? -5.462 5.381 -62.310 1.00 44.92 285 ASN A N 1
ATOM 1922 C CA . ASN A 1 247 ? -6.509 4.492 -62.800 1.00 43.07 285 ASN A CA 1
ATOM 1923 C C . ASN A 1 247 ? -7.599 4.228 -61.764 1.00 43.80 285 ASN A C 1
ATOM 1924 O O . ASN A 1 247 ? -7.649 4.886 -60.726 1.00 37.33 285 ASN A O 1
ATOM 1929 N N . ALA A 1 248 ? -8.461 3.255 -62.044 1.00 45.83 286 ALA A N 1
ATOM 1930 C CA . ALA A 1 248 ? -9.578 2.943 -61.156 1.00 46.89 286 ALA A CA 1
ATOM 1931 C C . ALA A 1 248 ? -9.103 2.422 -59.803 1.00 47.60 286 ALA A C 1
ATOM 1932 O O . ALA A 1 248 ? -9.774 2.602 -58.787 1.00 52.22 286 ALA A O 1
ATOM 1934 N N . GLU A 1 249 ? -7.939 1.782 -59.801 1.00 46.19 287 GLU A N 1
ATOM 1935 C CA . GLU A 1 249 ? -7.370 1.221 -58.583 1.00 54.88 287 GLU A CA 1
ATOM 1936 C C . GLU A 1 249 ? -6.612 2.291 -57.806 1.00 52.66 287 GLU A C 1
ATOM 1937 O O . GLU A 1 249 ? -6.483 2.211 -56.586 1.00 55.72 287 GLU A O 1
ATOM 1943 N N . ASN A 1 250 ? -6.107 3.289 -58.525 1.00 48.81 288 ASN A N 1
ATOM 1944 C CA . ASN A 1 250 ? -5.409 4.410 -57.905 1.00 40.59 288 ASN A CA 1
ATOM 1945 C C . ASN A 1 250 ? -5.977 5.744 -58.381 1.00 36.60 288 ASN A C 1
ATOM 1946 O O . ASN A 1 250 ? -5.336 6.456 -59.156 1.00 34.06 288 ASN A O 1
ATOM 1951 N N . PRO A 1 251 ? -7.192 6.083 -57.920 1.00 32.50 289 PRO A N 1
ATOM 1952 C CA . PRO A 1 251 ? -7.903 7.273 -58.400 1.00 34.27 289 PRO A CA 1
ATOM 1953 C C . PRO A 1 251 ? -7.171 8.558 -58.045 1.00 39.61 289 PRO A C 1
ATOM 1954 O O . PRO A 1 251 ? -6.609 8.656 -56.952 1.00 38.32 289 PRO A O 1
ATOM 1958 N N . PRO A 1 252 ? -7.177 9.538 -58.961 1.00 39.87 290 PRO A N 1
ATOM 1959 C CA . PRO A 1 252 ? -6.514 10.818 -58.707 1.00 34.51 290 PRO A CA 1
ATOM 1960 C C . PRO A 1 252 ? -7.294 11.656 -57.696 1.00 31.26 290 PRO A C 1
ATOM 1961 O O . PRO A 1 252 ? -8.528 11.666 -57.713 1.00 34.36 290 PRO A O 1
ATOM 1965 N N . ALA A 1 253 ? -6.572 12.333 -56.811 1.00 31.20 291 ALA A N 1
ATOM 1966 C CA . ALA A 1 253 ? -7.192 13.209 -55.826 1.00 28.40 291 ALA A CA 1
ATOM 1967 C C . ALA A 1 253 ? -6.316 14.433 -55.614 1.00 27.67 291 ALA A C 1
ATOM 1968 O O . ALA A 1 253 ? -5.144 14.439 -55.995 1.00 30.99 291 ALA A O 1
ATOM 1970 N N . TYR A 1 254 ? -6.884 15.472 -55.010 1.00 26.54 292 TYR A N 1
ATOM 1971 C CA . TYR A 1 254 ? -6.114 16.666 -54.685 1.00 29.63 292 TYR A CA 1
ATOM 1972 C C . TYR A 1 254 ? -6.320 17.096 -53.236 1.00 29.61 292 TYR A C 1
ATOM 1973 O O . TYR A 1 254 ? -7.365 16.832 -52.638 1.00 24.62 292 TYR A O 1
ATOM 1982 N N . ILE A 1 255 ? -5.313 17.752 -52.673 1.00 33.39 293 ILE A N 1
ATOM 1983 C CA . ILE A 1 255 ? -5.429 18.300 -51.330 1.00 31.62 293 ILE A CA 1
ATOM 1984 C C . ILE A 1 255 ? -6.278 19.570 -51.384 1.00 32.69 293 ILE A C 1
ATOM 1985 O O . ILE A 1 255 ? -5.833 20.609 -51.874 1.00 31.19 293 ILE A O 1
ATOM 1990 N N . SER A 1 256 ? -7.509 19.471 -50.888 1.00 27.45 294 SER A N 1
ATOM 1991 C CA . SER A 1 256 ? -8.476 20.561 -50.981 1.00 32.03 294 SER A CA 1
ATOM 1992 C C . SER A 1 256 ? -8.301 21.621 -49.894 1.00 32.44 294 SER A C 1
ATOM 1993 O O . SER A 1 256 ? -8.698 22.769 -50.073 1.00 32.12 294 SER A O 1
ATOM 1996 N N . SER A 1 257 ? -7.703 21.234 -48.771 1.00 31.36 295 SER A N 1
ATOM 1997 C CA . SER A 1 257 ? -7.517 22.151 -47.651 1.00 32.50 295 SER A CA 1
ATOM 1998 C C . SER A 1 257 ? -6.419 21.669 -46.712 1.00 31.10 295 SER A C 1
ATOM 1999 O O . SER A 1 257 ? -6.299 20.473 -46.460 1.00 29.25 295 SER A O 1
ATOM 2002 N N . VAL A 1 258 ? -5.622 22.604 -46.200 1.00 26.16 296 VAL A N 1
ATOM 2003 C CA . VAL A 1 258 ? -4.555 22.278 -45.261 1.00 24.80 296 VAL A CA 1
ATOM 2004 C C . VAL A 1 258 ? -4.684 23.107 -43.989 1.00 32.83 296 VAL A C 1
ATOM 2005 O O . VAL A 1 258 ? -4.816 24.332 -44.047 1.00 31.11 296 VAL A O 1
ATOM 2009 N N . ALA A 1 259 ? -4.652 22.436 -42.841 1.00 28.90 297 ALA A N 1
ATOM 2010 C CA . ALA A 1 259 ? -4.686 23.121 -41.553 1.00 27.76 297 ALA A CA 1
ATOM 2011 C C . ALA A 1 259 ? -3.268 23.412 -41.063 1.00 26.69 297 ALA A C 1
ATOM 2012 O O . ALA A 1 259 ? -2.425 22.513 -40.993 1.00 29.12 297 ALA A O 1
ATOM 2014 N N . TYR A 1 260 ? -3.005 24.674 -40.738 1.00 27.70 298 TYR A N 1
ATOM 2015 C CA . TYR A 1 260 ? -1.692 25.087 -40.254 1.00 28.52 298 TYR A CA 1
ATOM 2016 C C . TYR A 1 260 ? -1.770 25.461 -38.781 1.00 36.33 298 TYR A C 1
ATOM 2017 O O . TYR A 1 260 ? -2.758 26.042 -38.333 1.00 29.84 298 TYR A O 1
ATOM 2026 N N . GLY A 1 261 ? -0.723 25.135 -38.031 1.00 29.87 299 GLY A N 1
ATOM 2027 C CA . GLY A 1 261 ? -0.675 25.492 -36.627 1.00 30.86 299 GLY A CA 1
ATOM 2028 C C . GLY A 1 261 ? 0.308 24.705 -35.784 1.00 36.29 299 GLY A C 1
ATOM 2029 O O . GLY A 1 261 ? 1.396 24.342 -36.233 1.00 35.94 299 GLY A O 1
ATOM 2030 N N . ARG A 1 262 ? -0.094 24.441 -34.547 1.00 31.26 300 ARG A N 1
ATOM 2031 C CA . ARG A 1 262 ? 0.776 23.824 -33.557 1.00 33.82 300 ARG A CA 1
ATOM 2032 C C . ARG A 1 262 ? 0.120 22.554 -33.035 1.00 30.69 300 ARG A C 1
ATOM 2033 O O . ARG A 1 262 ? -1.081 22.542 -32.760 1.00 33.51 300 ARG A O 1
ATOM 2041 N N . GLN A 1 263 ? 0.894 21.481 -32.911 1.00 32.50 301 GLN A N 1
ATOM 2042 C CA . GLN A 1 263 ? 0.343 20.220 -32.425 1.00 31.61 301 GLN A CA 1
ATOM 2043 C C . GLN A 1 263 ? 1.154 19.643 -31.273 1.00 32.62 301 GLN A C 1
ATOM 2044 O O . GLN A 1 263 ? 2.383 19.586 -31.330 1.00 34.76 301 GLN A O 1
ATOM 2050 N N . VAL A 1 264 ? 0.452 19.216 -30.228 1.00 30.56 302 VAL A N 1
ATOM 2051 C CA . VAL A 1 264 ? 1.085 18.602 -29.070 1.00 35.27 302 VAL A CA 1
ATOM 2052 C C . VAL A 1 264 ? 0.581 17.175 -28.899 1.00 32.19 302 VAL A C 1
ATOM 2053 O O . VAL A 1 264 ? -0.620 16.951 -28.748 1.00 31.91 302 VAL A O 1
ATOM 2057 N N . TYR A 1 265 ? 1.496 16.211 -28.944 1.00 30.76 303 TYR A N 1
ATOM 2058 C CA . TYR A 1 265 ? 1.157 14.826 -28.643 1.00 35.43 303 TYR A CA 1
ATOM 2059 C C . TYR A 1 265 ? 1.549 14.518 -27.203 1.00 40.97 303 TYR A C 1
ATOM 2060 O O . TYR A 1 265 ? 2.637 14.889 -26.760 1.00 41.26 303 TYR A O 1
ATOM 2069 N N . LEU A 1 266 ? 0.665 13.842 -26.477 1.00 39.60 304 LEU A N 1
ATOM 2070 C CA . LEU A 1 266 ? 0.898 13.557 -25.064 1.00 45.87 304 LEU A CA 1
ATOM 2071 C C . LEU A 1 266 ? 0.848 12.069 -24.752 1.00 45.82 304 LEU A C 1
ATOM 2072 O O . LEU A 1 266 ? 0.035 11.332 -25.312 1.00 46.08 304 LEU A O 1
ATOM 2077 N N . LYS A 1 267 ? 1.726 11.639 -23.852 1.00 48.02 305 LYS A N 1
ATOM 2078 C CA . LYS A 1 267 ? 1.712 10.277 -23.339 1.00 51.83 305 LYS A CA 1
ATOM 2079 C C . LYS A 1 267 ? 1.609 10.318 -21.818 1.00 51.63 305 LYS A C 1
ATOM 2080 O O . LYS A 1 267 ? 2.612 10.487 -21.123 1.00 56.42 305 LYS A O 1
ATOM 2086 N N . LEU A 1 268 ? 0.390 10.186 -21.307 1.00 50.06 306 LEU A N 1
ATOM 2087 C CA . LEU A 1 268 ? 0.157 10.156 -19.866 1.00 48.31 306 LEU A CA 1
ATOM 2088 C C . LEU A 1 268 ? 0.287 8.720 -19.370 1.00 52.59 306 LEU A C 1
ATOM 2089 O O . LEU A 1 268 ? -0.230 7.799 -19.998 1.00 56.47 306 LEU A O 1
ATOM 2094 N N . SER A 1 269 ? 0.982 8.529 -18.251 1.00 49.30 307 SER A N 1
ATOM 2095 C CA . SER A 1 269 ? 1.231 7.185 -17.737 1.00 52.90 307 SER A CA 1
ATOM 2096 C C . SER A 1 269 ? 1.274 7.129 -16.212 1.00 58.32 307 SER A C 1
ATOM 2097 O O . SER A 1 269 ? 1.660 8.097 -15.554 1.00 56.36 307 SER A O 1
ATOM 2100 N N . THR A 1 270 ? 0.879 5.984 -15.661 1.00 59.35 308 THR A N 1
ATOM 2101 C CA . THR A 1 270 ? 0.905 5.772 -14.218 1.00 57.90 308 THR A CA 1
ATOM 2102 C C . THR A 1 270 ? 0.939 4.284 -13.886 1.00 61.19 308 THR A C 1
ATOM 2103 O O . THR A 1 270 ? 0.532 3.450 -14.695 1.00 57.69 308 THR A O 1
ATOM 2107 N N . ASN A 1 271 ? 1.423 3.959 -12.691 1.00 64.66 309 ASN A N 1
ATOM 2108 C CA . ASN A 1 271 ? 1.469 2.574 -12.234 1.00 65.84 309 ASN A CA 1
ATOM 2109 C C . ASN A 1 271 ? 0.218 2.197 -11.447 1.00 60.09 309 ASN A C 1
ATOM 2110 O O . ASN A 1 271 ? 0.064 1.056 -11.010 1.00 59.44 309 ASN A O 1
ATOM 2115 N N . SER A 1 272 ? -0.670 3.169 -11.271 1.00 53.92 310 SER A N 1
ATOM 2116 C CA . SER A 1 272 ? -1.909 2.962 -10.535 1.00 52.46 310 SER A CA 1
ATOM 2117 C C . SER A 1 272 ? -2.826 1.939 -11.201 1.00 59.06 310 SER A C 1
ATOM 2118 O O . SER A 1 272 ? -2.928 1.881 -12.427 1.00 59.63 310 SER A O 1
ATOM 2121 N N . HIS A 1 273 ? -3.494 1.135 -10.382 1.00 60.59 311 HIS A N 1
ATOM 2122 C CA . HIS A 1 273 ? -4.426 0.137 -10.884 1.00 60.29 311 HIS A CA 1
ATOM 2123 C C . HIS A 1 273 ? -5.860 0.638 -10.758 1.00 60.51 311 HIS A C 1
ATOM 2124 O O . HIS A 1 273 ? -6.808 -0.098 -11.025 1.00 67.75 311 HIS A O 1
ATOM 2131 N N . SER A 1 274 ? -6.010 1.895 -10.351 1.00 58.06 312 SER A N 1
ATOM 2132 C CA . SER A 1 274 ? -7.328 2.479 -10.121 1.00 61.77 312 SER A CA 1
ATOM 2133 C C . SER A 1 274 ? -8.184 2.555 -11.385 1.00 67.54 312 SER A C 1
ATOM 2134 O O . SER A 1 274 ? -7.666 2.590 -12.502 1.00 71.37 312 SER A O 1
ATOM 2137 N N . THR A 1 275 ? -9.499 2.583 -11.196 1.00 69.50 313 THR A N 1
ATOM 2138 C CA . THR A 1 275 ? -10.439 2.666 -12.308 1.00 69.87 313 THR A CA 1
ATOM 2139 C C . THR A 1 275 ? -10.813 4.118 -12.599 1.00 72.60 313 THR A C 1
ATOM 2140 O O . THR A 1 275 ? -11.674 4.393 -13.435 1.00 73.29 313 THR A O 1
ATOM 2144 N N . LYS A 1 276 ? -10.155 5.042 -11.905 1.00 71.70 314 LYS A N 1
ATOM 2145 C CA . LYS A 1 276 ? -10.443 6.466 -12.044 1.00 72.51 314 LYS A CA 1
ATOM 2146 C C . LYS A 1 276 ? -9.344 7.221 -12.787 1.00 68.64 314 LYS A C 1
ATOM 2147 O O . LYS A 1 276 ? -9.368 8.451 -12.856 1.00 71.10 314 LYS A O 1
ATOM 2153 N N . VAL A 1 277 ? -8.387 6.481 -13.338 1.00 63.67 315 VAL A N 1
ATOM 2154 C CA . VAL A 1 277 ? -7.230 7.076 -14.003 1.00 60.00 315 VAL A CA 1
ATOM 2155 C C . VAL A 1 277 ? -7.617 8.023 -15.142 1.00 58.55 315 VAL A C 1
ATOM 2156 O O . VAL A 1 277 ? -7.049 9.108 -15.273 1.00 55.52 315 VAL A O 1
ATOM 2160 N N . LYS A 1 278 ? -8.596 7.617 -15.946 1.00 59.84 316 LYS A N 1
ATOM 2161 C CA . LYS A 1 278 ? -9.091 8.451 -17.039 1.00 62.85 316 LYS A CA 1
ATOM 2162 C C . LYS A 1 278 ? -9.606 9.792 -16.519 1.00 64.76 316 LYS A C 1
ATOM 2163 O O . LYS A 1 278 ? -9.201 10.849 -17.002 1.00 65.37 316 LYS A O 1
ATOM 2169 N N . ALA A 1 279 ? -10.489 9.739 -15.526 1.00 64.85 317 ALA A N 1
ATOM 2170 C CA . ALA A 1 279 ? -11.050 10.946 -14.925 1.00 63.65 317 ALA A CA 1
ATOM 2171 C C . ALA A 1 279 ? -9.957 11.811 -14.307 1.00 61.82 317 ALA A C 1
ATOM 2172 O O . ALA A 1 279 ? -10.005 13.039 -14.384 1.00 62.82 317 ALA A O 1
ATOM 2174 N N . ALA A 1 280 ? -8.973 11.160 -13.695 1.00 61.49 318 ALA A N 1
ATOM 2175 C CA . ALA A 1 280 ? -7.828 11.860 -13.129 1.00 61.52 318 ALA A CA 1
ATOM 2176 C C . ALA A 1 280 ? -7.032 12.556 -14.227 1.00 62.75 318 ALA A C 1
ATOM 2177 O O . ALA A 1 280 ? -6.649 13.719 -14.085 1.00 67.17 318 ALA A O 1
ATOM 2179 N N . PHE A 1 281 ? -6.785 11.833 -15.316 1.00 58.59 319 PHE A N 1
ATOM 2180 C CA . PHE A 1 281 ? -6.083 12.382 -16.471 1.00 56.54 319 PHE A CA 1
ATOM 2181 C C . PHE A 1 281 ? -6.850 13.560 -17.064 1.00 61.74 319 PHE A C 1
ATOM 2182 O O . PHE A 1 281 ? -6.257 14.576 -17.426 1.00 63.59 319 PHE A O 1
ATOM 2190 N N . ASP A 1 282 ? -8.169 13.417 -17.159 1.00 66.76 320 ASP A N 1
ATOM 2191 C CA . ASP A 1 282 ? -9.023 14.463 -17.716 1.00 72.86 320 ASP A CA 1
ATOM 2192 C C . ASP A 1 282 ? -8.925 15.769 -16.926 1.00 72.54 320 ASP A C 1
ATOM 2193 O O . ASP A 1 282 ? -8.950 16.857 -17.503 1.00 70.39 320 ASP A O 1
ATOM 2198 N N . ALA A 1 283 ? -8.810 15.650 -15.607 1.00 73.42 321 ALA A N 1
ATOM 2199 C CA . ALA A 1 283 ? -8.755 16.813 -14.727 1.00 74.07 321 ALA A CA 1
ATOM 2200 C C . ALA A 1 283 ? -7.412 17.532 -14.817 1.00 75.95 321 ALA A C 1
ATOM 2201 O O . ALA A 1 283 ? -7.355 18.762 -14.806 1.00 80.03 321 ALA A O 1
ATOM 2203 N N . ALA A 1 284 ? -6.335 16.761 -14.914 1.00 70.81 322 ALA A N 1
ATOM 2204 C CA . ALA A 1 284 ? -4.991 17.328 -14.984 1.00 68.71 322 ALA A CA 1
ATOM 2205 C C . ALA A 1 284 ? -4.747 18.064 -16.299 1.00 71.87 322 ALA A C 1
ATOM 2206 O O . ALA A 1 284 ? -3.804 18.847 -16.420 1.00 72.11 322 ALA A O 1
ATOM 2208 N N . VAL A 1 285 ? -5.605 17.809 -17.279 1.00 72.38 323 VAL A N 1
ATOM 2209 C CA . VAL A 1 285 ? -5.485 18.424 -18.594 1.00 74.80 323 VAL A CA 1
ATOM 2210 C C . VAL A 1 285 ? -6.354 19.678 -18.721 1.00 81.58 323 VAL A C 1
ATOM 2211 O O . VAL A 1 285 ? -5.928 20.687 -19.286 1.00 82.54 323 VAL A O 1
ATOM 2215 N N . SER A 1 286 ? -7.562 19.617 -18.171 1.00 85.82 324 SER A N 1
ATOM 2216 C CA . SER A 1 286 ? -8.556 20.669 -18.380 1.00 91.05 324 SER A CA 1
ATOM 2217 C C . SER A 1 286 ? -8.432 21.878 -17.447 1.00 96.28 324 SER A C 1
ATOM 2218 O O . SER A 1 286 ? -9.070 22.905 -17.677 1.00 98.14 324 SER A O 1
ATOM 2221 N N . GLY A 1 287 ? -7.620 21.760 -16.401 1.00 99.20 325 GLY A N 1
ATOM 2222 C CA . GLY A 1 287 ? -7.503 22.824 -15.418 1.00 104.36 325 GLY A CA 1
ATOM 2223 C C . GLY A 1 287 ? -8.589 22.712 -14.368 1.00 107.66 325 GLY A C 1
ATOM 2224 O O . GLY A 1 287 ? -8.711 23.551 -13.475 1.00 109.98 325 GLY A O 1
ATOM 2225 N N . LYS A 1 288 ? -9.383 21.654 -14.490 1.00 108.18 326 LYS A N 1
ATOM 2226 C CA . LYS A 1 288 ? -10.418 21.327 -13.523 1.00 110.65 326 LYS A CA 1
ATOM 2227 C C . LYS A 1 288 ? -9.762 20.557 -12.378 1.00 113.32 326 LYS A C 1
ATOM 2228 O O . LYS A 1 288 ? -10.431 20.105 -11.449 1.00 112.93 326 LYS A O 1
ATOM 2234 N N . SER A 1 289 ? -8.438 20.432 -12.460 1.00 116.65 327 SER A N 1
ATOM 2235 C CA . SER A 1 289 ? -7.625 19.716 -11.477 1.00 118.92 327 SER A CA 1
ATOM 2236 C C . SER A 1 289 ? -8.014 20.031 -10.034 1.00 122.47 327 SER A C 1
ATOM 2237 O O . SER A 1 289 ? -7.395 20.867 -9.375 1.00 125.67 327 SER A O 1
ATOM 2240 N N . VAL A 1 290 ? -9.052 19.351 -9.557 1.00 120.08 328 VAL A N 1
ATOM 2241 C CA . VAL A 1 290 ? -9.564 19.564 -8.210 1.00 118.55 328 VAL A CA 1
ATOM 2242 C C . VAL A 1 290 ? -8.837 18.707 -7.179 1.00 119.89 328 VAL A C 1
ATOM 2243 O O . VAL A 1 290 ? -8.968 17.482 -7.164 1.00 117.78 328 VAL A O 1
ATOM 2247 N N . SER A 1 291 ? -8.070 19.364 -6.315 1.00 123.63 329 SER A N 1
ATOM 2248 C CA . SER A 1 291 ? -7.363 18.682 -5.239 1.00 124.86 329 SER A CA 1
ATOM 2249 C C . SER A 1 291 ? -8.273 18.492 -4.028 1.00 128.02 329 SER A C 1
ATOM 2250 O O . SER A 1 291 ? -7.802 18.251 -2.916 1.00 130.47 329 SER A O 1
ATOM 2253 N N . GLY A 1 292 ? -9.579 18.606 -4.252 1.00 127.67 330 GLY A N 1
ATOM 2254 C CA . GLY A 1 292 ? -10.560 18.408 -3.203 1.00 127.78 330 GLY A CA 1
ATOM 2255 C C . GLY A 1 292 ? -10.776 16.937 -2.906 1.00 125.85 330 GLY A C 1
ATOM 2256 O O . GLY A 1 292 ? -11.053 16.557 -1.769 1.00 125.62 330 GLY A O 1
ATOM 2257 N N . ASP A 1 293 ? -10.649 16.108 -3.936 1.00 124.47 331 ASP A N 1
ATOM 2258 C CA . ASP A 1 293 ? -10.771 14.663 -3.784 1.00 122.45 331 ASP A CA 1
ATOM 2259 C C . ASP A 1 293 ? -9.400 14.000 -3.904 1.00 117.51 331 ASP A C 1
ATOM 2260 O O . ASP A 1 293 ? -8.664 14.247 -4.859 1.00 117.81 331 ASP A O 1
ATOM 2265 N N . VAL A 1 294 ? -9.070 13.149 -2.936 1.00 113.03 332 VAL A N 1
ATOM 2266 C CA . VAL A 1 294 ? -7.703 12.659 -2.773 1.00 110.15 332 VAL A CA 1
ATOM 2267 C C . VAL A 1 294 ? -7.389 11.385 -3.561 1.00 104.82 332 VAL A C 1
ATOM 2268 O O . VAL A 1 294 ? -6.246 10.936 -3.590 1.00 103.88 332 VAL A O 1
ATOM 2272 N N . GLU A 1 295 ? -8.399 10.802 -4.198 1.00 100.44 333 GLU A N 1
ATOM 2273 C CA . GLU A 1 295 ? -8.175 9.637 -5.049 1.00 95.15 333 GLU A CA 1
ATOM 2274 C C . GLU A 1 295 ? -7.615 10.070 -6.402 1.00 88.30 333 GLU A C 1
ATOM 2275 O O . GLU A 1 295 ? -6.640 9.502 -6.894 1.00 88.23 333 GLU A O 1
ATOM 2281 N N . LEU A 1 296 ? -8.241 11.082 -6.995 1.00 80.88 334 LEU A N 1
ATOM 2282 C CA . LEU A 1 296 ? -7.766 11.653 -8.248 1.00 73.92 334 LEU A CA 1
ATOM 2283 C C . LEU A 1 296 ? -6.459 12.396 -8.007 1.00 73.95 334 LEU A C 1
ATOM 2284 O O . LEU A 1 296 ? -5.550 12.365 -8.836 1.00 73.16 334 LEU A O 1
ATOM 2289 N N . THR A 1 297 ? -6.374 13.060 -6.858 1.00 76.51 335 THR A N 1
ATOM 2290 C CA . THR A 1 297 ? -5.189 13.825 -6.488 1.00 79.38 335 THR A CA 1
ATOM 2291 C C . THR A 1 297 ? -3.981 12.907 -6.306 1.00 79.23 335 THR A C 1
ATOM 2292 O O . THR A 1 297 ? -2.851 13.283 -6.619 1.00 82.54 335 THR A O 1
ATOM 2296 N N . ASN A 1 298 ? -4.228 11.698 -5.811 1.00 75.09 336 ASN A N 1
ATOM 2297 C CA . ASN A 1 298 ? -3.159 10.729 -5.592 1.00 76.87 336 ASN A CA 1
ATOM 2298 C C . ASN A 1 298 ? -2.643 10.141 -6.901 1.00 71.20 336 ASN A C 1
ATOM 2299 O O . ASN A 1 298 ? -1.438 9.976 -7.082 1.00 70.62 336 ASN A O 1
ATOM 2304 N N . ILE A 1 299 ? -3.562 9.823 -7.808 1.00 66.66 337 ILE A N 1
ATOM 2305 C CA . ILE A 1 299 ? -3.194 9.306 -9.121 1.00 61.44 337 ILE A CA 1
ATOM 2306 C C . ILE A 1 299 ? -2.313 10.311 -9.859 1.00 57.68 337 ILE A C 1
ATOM 2307 O O . ILE A 1 299 ? -1.262 9.954 -10.391 1.00 55.38 337 ILE A O 1
ATOM 2312 N N . ILE A 1 300 ? -2.742 11.571 -9.863 1.00 59.35 338 ILE A N 1
ATOM 2313 C CA . ILE A 1 300 ? -2.007 12.651 -10.519 1.00 63.06 338 ILE A CA 1
ATOM 2314 C C . ILE A 1 300 ? -0.608 12.833 -9.933 1.00 65.97 338 ILE A C 1
ATOM 2315 O O . ILE A 1 300 ? 0.361 13.021 -10.671 1.00 66.81 338 ILE A O 1
ATOM 2320 N N . LYS A 1 301 ? -0.510 12.761 -8.609 1.00 69.78 339 LYS A N 1
ATOM 2321 C CA . LYS A 1 301 ? 0.772 12.866 -7.916 1.00 74.94 339 LYS A CA 1
ATOM 2322 C C . LYS A 1 301 ? 1.747 11.779 -8.367 1.00 73.11 339 LYS A C 1
ATOM 2323 O O . LYS A 1 301 ? 2.955 12.007 -8.446 1.00 70.59 339 LYS A O 1
ATOM 2329 N N . ASN A 1 302 ? 1.211 10.601 -8.670 1.00 75.20 340 ASN A N 1
ATOM 2330 C CA . ASN A 1 302 ? 2.031 9.466 -9.078 1.00 76.10 340 ASN A CA 1
ATOM 2331 C C . ASN A 1 302 ? 1.926 9.170 -10.575 1.00 71.77 340 ASN A C 1
ATOM 2332 O O . ASN A 1 302 ? 2.133 8.038 -11.012 1.00 71.48 340 ASN A O 1
ATOM 2337 N N . SER A 1 303 ? 1.604 10.194 -11.358 1.00 68.40 341 SER A N 1
ATOM 2338 C CA . SER A 1 303 ? 1.527 10.051 -12.808 1.00 64.76 341 SER A CA 1
ATOM 2339 C C . SER A 1 303 ? 2.509 10.994 -13.493 1.00 64.53 341 SER A C 1
ATOM 2340 O O . SER A 1 303 ? 2.762 12.096 -13.006 1.00 59.67 341 SER A O 1
ATOM 2343 N N . SER A 1 304 ? 3.056 10.558 -14.624 1.00 65.97 342 SER A N 1
ATOM 2344 C CA . SER A 1 304 ? 3.992 11.372 -15.394 1.00 69.01 342 SER A CA 1
ATOM 2345 C C . SER A 1 304 ? 3.448 11.679 -16.789 1.00 67.30 342 SER A C 1
ATOM 2346 O O . SER A 1 304 ? 2.433 11.121 -17.204 1.00 67.10 342 SER A O 1
ATOM 2349 N N . PHE A 1 305 ? 4.124 12.568 -17.510 1.00 64.37 343 PHE A N 1
ATOM 2350 C CA . PHE A 1 305 ? 3.728 12.873 -18.881 1.00 62.62 343 PHE A CA 1
ATOM 2351 C C . PHE A 1 305 ? 4.940 13.039 -19.787 1.00 59.22 343 PHE A C 1
ATOM 2352 O O . PHE A 1 305 ? 6.014 13.448 -19.341 1.00 60.10 343 PHE A O 1
ATOM 2360 N N . LYS A 1 306 ? 4.757 12.712 -21.062 1.00 53.84 344 LYS A N 1
ATOM 2361 C CA . LYS A 1 306 ? 5.767 12.974 -22.078 1.00 54.61 344 LYS A CA 1
ATOM 2362 C C . LYS A 1 306 ? 5.123 13.704 -23.254 1.00 52.54 344 LYS A C 1
ATOM 2363 O O . LYS A 1 306 ? 4.074 13.294 -23.756 1.00 49.39 344 LYS A O 1
ATOM 2369 N N . ALA A 1 307 ? 5.747 14.793 -23.686 1.00 52.45 345 ALA A N 1
ATOM 2370 C CA . ALA A 1 307 ? 5.145 15.650 -24.699 1.00 53.99 345 ALA A CA 1
ATOM 2371 C C . ALA A 1 307 ? 6.032 15.818 -25.924 1.00 52.96 345 ALA A C 1
ATOM 2372 O O . ALA A 1 307 ? 7.223 16.103 -25.805 1.00 53.30 345 ALA A O 1
ATOM 2374 N N . VAL A 1 308 ? 5.436 15.637 -27.099 1.00 48.13 346 VAL A N 1
ATOM 2375 C CA . VAL A 1 308 ? 6.098 15.930 -28.364 1.00 43.49 346 VAL A CA 1
ATOM 2376 C C . VAL A 1 308 ? 5.372 17.095 -29.031 1.00 43.05 346 VAL A C 1
ATOM 2377 O O . VAL A 1 308 ? 4.169 17.018 -29.287 1.00 40.74 346 VAL A O 1
ATOM 2381 N N . ILE A 1 309 ? 6.100 18.172 -29.307 1.00 46.45 347 ILE A N 1
ATOM 2382 C CA . ILE A 1 309 ? 5.488 19.402 -29.799 1.00 45.61 347 ILE A CA 1
ATOM 2383 C C . ILE A 1 309 ? 5.987 19.781 -31.194 1.00 45.76 347 ILE A C 1
ATOM 2384 O O . ILE A 1 309 ? 7.193 19.907 -31.415 1.00 49.08 347 ILE A O 1
ATOM 2389 N N . TYR A 1 310 ? 5.055 19.963 -32.129 1.00 39.18 348 TYR A N 1
ATOM 2390 C CA . TYR A 1 310 ? 5.390 20.412 -33.480 1.00 38.00 348 TYR A CA 1
ATOM 2391 C C . TYR A 1 310 ? 4.783 21.786 -33.758 1.00 41.77 348 TYR A C 1
ATOM 2392 O O . TYR A 1 310 ? 3.663 22.072 -33.331 1.00 40.47 348 TYR A O 1
ATOM 2401 N N . GLY A 1 311 ? 5.517 22.628 -34.483 1.00 44.57 349 GLY A N 1
ATOM 2402 C CA . GLY A 1 311 ? 5.026 23.940 -34.870 1.00 46.30 349 GLY A CA 1
ATOM 2403 C C . GLY A 1 311 ? 4.813 24.893 -33.708 1.00 54.57 349 GLY A C 1
ATOM 2404 O O . GLY A 1 311 ? 4.026 25.839 -33.805 1.00 54.61 349 GLY A O 1
ATOM 2405 N N . GLY A 1 312 ? 5.515 24.646 -32.607 1.00 57.91 350 GLY A N 1
ATOM 2406 C CA . GLY A 1 312 ? 5.400 25.486 -31.430 1.00 66.53 350 GLY A CA 1
ATOM 2407 C C . GLY A 1 312 ? 6.481 26.547 -31.365 1.00 76.33 350 GLY A C 1
ATOM 2408 O O . GLY A 1 312 ? 6.483 27.390 -30.469 1.00 81.11 350 GLY A O 1
ATOM 2409 N N . SER A 1 313 ? 7.403 26.506 -32.321 1.00 81.72 351 SER A N 1
ATOM 2410 C CA . SER A 1 313 ? 8.509 27.456 -32.357 1.00 91.58 351 SER A CA 1
ATOM 2411 C C . SER A 1 313 ? 8.571 28.193 -33.691 1.00 97.63 351 SER A C 1
ATOM 2412 O O . SER A 1 313 ? 7.779 27.925 -34.596 1.00 92.68 351 SER A O 1
ATOM 2415 N N . ALA A 1 314 ? 9.520 29.119 -33.803 1.00 106.96 352 ALA A N 1
ATOM 2416 C CA . ALA A 1 314 ? 9.656 29.961 -34.989 1.00 112.48 352 ALA A CA 1
ATOM 2417 C C . ALA A 1 314 ? 9.886 29.151 -36.262 1.00 116.09 352 ALA A C 1
ATOM 2418 O O . ALA A 1 314 ? 9.185 29.332 -37.258 1.00 116.03 352 ALA A O 1
ATOM 2420 N N . LYS A 1 315 ? 10.870 28.261 -36.226 1.00 118.34 353 LYS A N 1
ATOM 2421 C CA . LYS A 1 315 ? 11.178 27.426 -37.381 1.00 118.62 353 LYS A CA 1
ATOM 2422 C C . LYS A 1 315 ? 10.465 26.081 -37.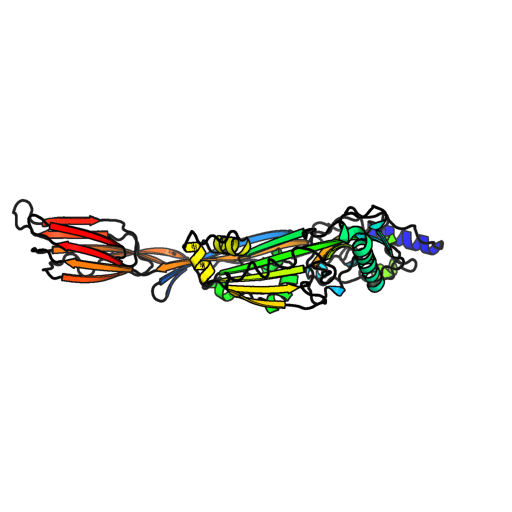311 1.00 113.72 353 LYS A C 1
ATOM 2423 O O . LYS A 1 315 ? 9.291 26.007 -36.947 1.00 114.42 353 LYS A O 1
ATOM 2429 N N . ASP A 1 316 ? 11.180 25.021 -37.670 1.00 108.08 354 ASP A N 1
ATOM 2430 C CA . ASP A 1 316 ? 10.621 23.678 -37.634 1.00 103.54 354 ASP A CA 1
ATOM 2431 C C . ASP A 1 316 ? 11.208 22.903 -36.461 1.00 92.74 354 ASP A C 1
ATOM 2432 O O . ASP A 1 316 ? 11.549 21.728 -36.581 1.00 92.68 354 ASP A O 1
ATOM 2437 N N . GLU A 1 317 ? 11.317 23.581 -35.324 1.00 82.99 355 GLU A N 1
ATOM 2438 C CA . GLU A 1 317 ? 11.900 23.000 -34.123 1.00 78.60 355 GLU A CA 1
ATOM 2439 C C . GLU A 1 317 ? 10.942 22.007 -33.465 1.00 72.64 355 GLU A C 1
ATOM 2440 O O . GLU A 1 317 ? 9.742 22.266 -33.356 1.00 68.62 355 GLU A O 1
ATOM 2446 N N . VAL A 1 318 ? 11.477 20.867 -33.038 1.00 70.40 356 VAL A N 1
ATOM 2447 C CA . VAL A 1 318 ? 10.683 19.857 -32.347 1.00 65.39 356 VAL A CA 1
ATOM 2448 C C . VAL A 1 318 ? 11.043 19.819 -30.867 1.00 64.09 356 VAL A C 1
ATOM 2449 O O . VAL A 1 318 ? 12.198 19.590 -30.509 1.00 71.93 356 VAL A O 1
ATOM 2453 N N . GLN A 1 319 ? 10.054 20.048 -30.009 1.00 61.76 357 GLN A N 1
ATOM 2454 C CA . GLN A 1 319 ? 10.285 20.031 -28.568 1.00 67.60 357 GLN A CA 1
ATOM 2455 C C . GLN A 1 319 ? 9.793 18.744 -27.919 1.00 63.62 357 GLN A C 1
ATOM 2456 O O . GLN A 1 319 ? 8.680 18.288 -28.186 1.00 58.13 357 GLN A O 1
ATOM 2462 N N . ILE A 1 320 ? 10.631 18.166 -27.064 1.00 64.12 358 ILE A N 1
ATOM 2463 C CA . ILE A 1 320 ? 10.252 16.992 -26.287 1.00 63.64 358 ILE A CA 1
ATOM 2464 C C . ILE A 1 320 ? 10.398 17.269 -24.790 1.00 69.92 358 ILE A C 1
ATOM 2465 O O . ILE A 1 320 ? 11.462 17.682 -24.325 1.00 73.77 358 ILE A O 1
ATOM 2470 N N . ILE A 1 321 ? 9.321 17.050 -24.043 1.00 68.55 359 ILE A N 1
ATOM 2471 C CA . ILE A 1 321 ? 9.299 17.371 -22.620 1.00 69.90 359 ILE A CA 1
ATOM 2472 C C . ILE A 1 321 ? 8.820 16.194 -21.773 1.00 73.80 359 ILE A C 1
ATOM 2473 O O . ILE A 1 321 ? 7.792 15.583 -22.069 1.00 68.74 359 ILE A O 1
ATOM 2478 N N . ASP A 1 322 ? 9.577 15.881 -20.724 1.00 80.12 360 ASP A N 1
ATOM 2479 C CA . ASP A 1 322 ? 9.162 14.897 -19.731 1.00 82.56 360 ASP A CA 1
ATOM 2480 C C . ASP A 1 322 ? 8.858 15.615 -18.420 1.00 81.54 360 ASP A C 1
ATOM 2481 O O . ASP A 1 322 ? 9.353 16.718 -18.184 1.00 83.47 360 ASP A O 1
ATOM 2486 N N . GLY A 1 323 ? 8.048 14.996 -17.566 1.00 78.51 361 GLY A N 1
ATOM 2487 C CA . GLY A 1 323 ? 7.718 15.596 -16.286 1.00 77.83 361 GLY A CA 1
ATOM 2488 C C . GLY A 1 323 ? 6.569 14.924 -15.560 1.00 76.53 361 GLY A C 1
ATOM 2489 O O . GLY A 1 323 ? 6.114 13.849 -15.954 1.00 72.50 361 GLY A O 1
ATOM 2490 N N . ASN A 1 324 ? 6.103 15.564 -14.491 1.00 77.37 362 ASN A N 1
ATOM 2491 C CA . ASN A 1 324 ? 5.004 15.039 -13.687 1.00 75.24 362 ASN A CA 1
ATOM 2492 C C . ASN A 1 324 ? 3.669 15.662 -14.090 1.00 69.63 362 ASN A C 1
ATOM 2493 O O . ASN A 1 324 ? 3.622 16.821 -14.503 1.00 67.48 362 ASN A O 1
ATOM 2498 N N . LEU A 1 325 ? 2.590 14.893 -13.956 1.00 67.60 363 LEU A N 1
ATOM 2499 C CA . LEU A 1 325 ? 1.269 15.307 -14.434 1.00 70.19 363 LEU A CA 1
ATOM 2500 C C . LEU A 1 325 ? 0.796 16.645 -13.867 1.00 76.09 363 LEU A C 1
ATOM 2501 O O . LEU A 1 325 ? 0.063 17.381 -14.529 1.00 74.31 363 LEU A O 1
ATOM 2506 N N . GLY A 1 326 ? 1.212 16.958 -12.644 1.00 82.64 364 GLY A N 1
ATOM 2507 C CA . GLY A 1 326 ? 0.830 18.210 -12.018 1.00 87.79 364 GLY A CA 1
ATOM 2508 C C . GLY A 1 326 ? 1.449 19.416 -12.698 1.00 94.16 364 GLY A C 1
ATOM 2509 O O . GLY A 1 326 ? 0.970 20.541 -12.544 1.00 94.67 364 GLY A O 1
ATOM 2510 N N . ASP A 1 327 ? 2.512 19.179 -13.461 1.00 99.80 365 ASP A N 1
ATOM 2511 C CA . ASP A 1 327 ? 3.255 20.260 -14.099 1.00 105.01 365 ASP A CA 1
ATOM 2512 C C . ASP A 1 327 ? 2.784 20.544 -15.525 1.00 104.06 365 ASP A C 1
ATOM 2513 O O . ASP A 1 327 ? 3.433 21.286 -16.262 1.00 105.13 365 ASP A O 1
ATOM 2518 N N . LEU A 1 328 ? 1.657 19.955 -15.914 1.00 102.50 366 LEU A N 1
ATOM 2519 C CA . LEU A 1 328 ? 1.051 20.279 -17.200 1.00 103.07 366 LEU A CA 1
ATOM 2520 C C . LEU A 1 328 ? 0.335 21.619 -17.107 1.00 109.04 366 LEU A C 1
ATOM 2521 O O . LEU A 1 328 ? 0.600 22.405 -16.196 1.00 112.80 366 LEU A O 1
ATOM 2526 N N . ARG A 1 329 ? -0.559 21.881 -18.059 1.00 110.00 367 ARG A N 1
ATOM 2527 C CA . ARG A 1 329 ? -1.289 23.150 -18.133 1.00 113.71 367 ARG A CA 1
ATOM 2528 C C . ARG A 1 329 ? -0.373 24.357 -18.354 1.00 117.48 367 ARG A C 1
ATOM 2529 O O . ARG A 1 329 ? -0.833 25.498 -18.385 1.00 120.29 367 ARG A O 1
ATOM 2537 N N . ASP A 1 330 ? 0.921 24.095 -18.503 1.00 117.11 368 ASP A N 1
ATOM 2538 C CA . ASP A 1 330 ? 1.890 25.122 -18.853 1.00 118.46 368 ASP A CA 1
ATOM 2539 C C . ASP A 1 330 ? 2.224 24.957 -20.328 1.00 114.61 368 ASP A C 1
ATOM 2540 O O . ASP A 1 330 ? 2.279 25.930 -21.081 1.00 113.92 368 ASP A O 1
ATOM 2545 N N . ILE A 1 331 ? 2.445 23.708 -20.726 1.00 113.11 369 ILE A N 1
ATOM 2546 C CA . ILE A 1 331 ? 2.676 23.361 -22.122 1.00 112.59 369 ILE A CA 1
ATOM 2547 C C . ILE A 1 331 ? 1.411 23.623 -22.932 1.00 109.27 369 ILE A C 1
ATOM 2548 O O . ILE A 1 331 ? 1.455 24.241 -23.997 1.00 107.97 369 ILE A O 1
ATOM 2553 N N . LEU A 1 332 ? 0.283 23.156 -22.407 1.00 106.30 370 LEU A N 1
ATOM 2554 C CA . LEU A 1 332 ? -1.010 23.315 -23.064 1.00 102.74 370 LEU A CA 1
ATOM 2555 C C . LEU A 1 332 ? -1.466 24.773 -23.070 1.00 102.27 370 LEU A C 1
ATOM 2556 O O . LEU A 1 332 ? -2.330 25.159 -23.858 1.00 101.00 370 LEU A O 1
ATOM 2561 N N . LYS A 1 333 ? -0.882 25.577 -22.188 1.00 102.00 371 LYS A N 1
ATOM 2562 C CA . LYS A 1 333 ? -1.211 26.995 -22.091 1.00 101.38 371 LYS A CA 1
ATOM 2563 C C . LYS A 1 333 ? -0.731 27.771 -23.316 1.00 98.76 371 LYS A C 1
ATOM 2564 O O . LYS A 1 333 ? -1.495 28.515 -23.931 1.00 98.02 371 LYS A O 1
ATOM 2570 N N . LYS A 1 334 ? 0.539 27.585 -23.665 1.00 97.95 372 LYS A N 1
ATOM 2571 C CA . LYS A 1 334 ? 1.172 28.318 -24.760 1.00 99.37 372 LYS A CA 1
ATOM 2572 C C . LYS A 1 334 ? 0.634 27.921 -26.138 1.00 100.10 372 LYS A C 1
ATOM 2573 O O . LYS A 1 334 ? 0.330 26.754 -26.385 1.00 99.07 372 LYS A O 1
ATOM 2579 N N . GLY A 1 335 ? 0.509 28.900 -27.029 1.00 99.54 373 GLY A N 1
ATOM 2580 C CA . GLY A 1 335 ? 0.150 28.628 -28.408 1.00 98.45 373 GLY A CA 1
ATOM 2581 C C . GLY A 1 335 ? -1.332 28.720 -28.713 1.00 97.82 373 GLY A C 1
ATOM 2582 O O . GLY A 1 335 ? -1.758 28.425 -29.829 1.00 95.08 373 GLY A O 1
ATOM 2583 N N . ALA A 1 336 ? -2.120 29.135 -27.726 1.00 98.34 374 ALA A N 1
ATOM 2584 C CA . ALA A 1 336 ? -3.565 29.251 -27.900 1.00 95.27 374 ALA A CA 1
ATOM 2585 C C . ALA A 1 336 ? -3.932 30.385 -28.852 1.00 94.78 374 ALA A C 1
ATOM 2586 O O . ALA A 1 336 ? -5.019 30.395 -29.430 1.00 93.27 374 ALA A O 1
ATOM 2588 N N . THR A 1 337 ? -3.020 31.340 -29.007 1.00 94.28 375 THR A N 1
ATOM 2589 C CA . THR A 1 337 ? -3.244 32.480 -29.891 1.00 94.26 375 THR A CA 1
ATOM 2590 C C . THR A 1 337 ? -2.150 32.611 -30.956 1.00 91.30 375 THR A C 1
ATOM 2591 O O . THR A 1 337 ? -0.960 32.653 -30.643 1.00 94.56 375 THR A O 1
ATOM 2595 N N . PHE A 1 338 ? -2.571 32.671 -32.215 1.00 83.18 376 PHE A N 1
ATOM 2596 C CA . PHE A 1 338 ? -1.657 32.812 -33.344 1.00 78.52 376 PHE A CA 1
ATOM 2597 C C . PHE A 1 338 ? -0.925 34.153 -33.337 1.00 82.24 376 PHE A C 1
ATOM 2598 O O . PHE A 1 338 ? -1.520 35.196 -33.063 1.00 83.21 376 PHE A O 1
ATOM 2606 N N . ASN A 1 339 ? 0.372 34.116 -33.630 1.00 82.95 377 ASN A N 1
ATOM 2607 C CA . ASN A 1 339 ? 1.152 35.340 -33.789 1.00 91.78 377 ASN A CA 1
ATOM 2608 C C . ASN A 1 339 ? 2.213 35.209 -34.882 1.00 95.07 377 ASN A C 1
ATOM 2609 O O . ASN A 1 339 ? 2.508 34.106 -35.342 1.00 95.14 377 ASN A O 1
ATOM 2614 N N . ARG A 1 340 ? 2.784 36.343 -35.282 1.00 96.48 378 ARG A N 1
ATOM 2615 C CA . ARG A 1 340 ? 3.700 36.412 -36.422 1.00 97.48 378 ARG A CA 1
ATOM 2616 C C . ARG A 1 340 ? 4.941 35.532 -36.272 1.00 97.71 378 ARG A C 1
ATOM 2617 O O . ARG A 1 340 ? 5.413 34.943 -37.245 1.00 92.23 378 ARG A O 1
ATOM 2625 N N . GLU A 1 341 ? 5.467 35.451 -35.054 1.00 104.54 379 GLU A N 1
ATOM 2626 C CA . GLU A 1 341 ? 6.689 34.693 -34.793 1.00 110.19 379 GLU A CA 1
ATOM 2627 C C . GLU A 1 341 ? 6.492 33.186 -34.950 1.00 107.48 379 GLU A C 1
ATOM 2628 O O . GLU A 1 341 ? 7.366 32.490 -35.466 1.00 108.67 379 GLU A O 1
ATOM 2634 N N . THR A 1 342 ? 5.345 32.689 -34.498 1.00 100.04 380 THR A N 1
ATOM 2635 C CA . THR A 1 342 ? 5.008 31.278 -34.657 1.00 88.82 380 THR A CA 1
ATOM 2636 C C . THR A 1 342 ? 3.847 31.113 -35.636 1.00 78.33 380 THR A C 1
ATOM 2637 O O . THR A 1 342 ? 2.682 31.136 -35.238 1.00 76.18 380 THR A O 1
ATOM 2641 N N . PRO A 1 343 ? 4.169 30.942 -36.929 1.00 74.09 381 PRO A N 1
ATOM 2642 C CA . PRO A 1 343 ? 3.167 30.911 -38.000 1.00 73.89 381 PRO A CA 1
ATOM 2643 C C . PRO A 1 343 ? 2.454 29.570 -38.123 1.00 69.92 381 PRO A C 1
ATOM 2644 O O . PRO A 1 343 ? 1.374 29.511 -38.714 1.00 70.47 381 PRO A O 1
ATOM 2648 N N . GLY A 1 344 ? 3.050 28.512 -37.584 1.00 65.32 382 GLY A N 1
ATOM 2649 C CA . GLY A 1 344 ? 2.442 27.195 -37.631 1.00 61.61 382 GLY A CA 1
ATOM 2650 C C . GLY A 1 344 ? 2.897 26.361 -38.813 1.00 56.83 382 GLY A C 1
ATOM 2651 O O . GLY A 1 344 ? 3.352 26.891 -39.828 1.00 56.72 382 GLY A O 1
ATOM 2652 N N . VAL A 1 345 ? 2.768 25.046 -38.676 1.00 51.76 383 VAL A N 1
ATOM 2653 C CA . VAL A 1 345 ? 3.169 24.115 -39.720 1.00 42.00 383 VAL A CA 1
ATOM 2654 C C . VAL A 1 345 ? 1.952 23.296 -40.131 1.00 35.09 383 VAL A C 1
ATOM 2655 O O . VAL A 1 345 ? 0.965 23.253 -39.395 1.00 35.32 383 VAL A O 1
ATOM 2659 N N . PRO A 1 346 ? 2.002 22.658 -41.315 1.00 33.27 384 PRO A N 1
ATOM 2660 C CA . PRO A 1 346 ? 0.899 21.760 -41.681 1.00 28.80 384 PRO A CA 1
ATOM 2661 C C . PRO A 1 346 ? 0.752 20.620 -40.670 1.00 28.12 384 PRO A C 1
ATOM 2662 O O . PRO A 1 346 ? 1.735 19.945 -40.347 1.00 30.22 384 PRO A O 1
ATOM 2666 N N . ILE A 1 347 ? -0.462 20.420 -40.168 1.00 27.57 385 ILE A N 1
ATOM 2667 C CA . ILE A 1 347 ? -0.707 19.390 -39.165 1.00 31.65 385 ILE A CA 1
ATOM 2668 C C . ILE A 1 347 ? -1.890 18.495 -39.526 1.00 28.75 385 ILE A C 1
ATOM 2669 O O . ILE A 1 347 ? -2.088 17.439 -38.924 1.00 35.77 385 ILE A O 1
ATOM 2674 N N . ALA A 1 348 ? -2.672 18.924 -40.511 1.00 26.43 386 ALA A N 1
ATOM 2675 C CA . ALA A 1 348 ? -3.807 18.147 -40.998 1.00 26.02 386 ALA A CA 1
ATOM 2676 C C . ALA A 1 348 ? -4.242 18.658 -42.363 1.00 30.09 386 ALA A C 1
ATOM 2677 O O . ALA A 1 348 ? -4.018 19.821 -42.695 1.00 32.57 386 ALA A O 1
ATOM 2679 N N . TYR A 1 349 ? -4.865 17.788 -43.150 1.00 26.55 387 TYR A N 1
ATOM 2680 C CA . TYR A 1 349 ? -5.387 18.190 -44.449 1.00 26.17 387 TYR A CA 1
ATOM 2681 C C . TYR A 1 349 ? -6.520 17.297 -44.940 1.00 30.16 387 TYR A C 1
ATOM 2682 O O . TYR A 1 349 ? -6.667 16.159 -44.494 1.00 29.95 387 TYR A O 1
ATOM 2691 N N . THR A 1 350 ? -7.324 17.829 -45.854 1.00 30.04 388 THR A N 1
ATOM 2692 C CA . THR A 1 350 ? -8.423 17.076 -46.442 1.00 30.85 388 THR A CA 1
ATOM 2693 C C . THR A 1 350 ? -8.146 16.840 -47.922 1.00 33.31 388 THR A C 1
ATOM 2694 O O . THR A 1 350 ? -7.452 17.634 -48.564 1.00 31.72 388 THR A O 1
ATOM 2698 N N . THR A 1 351 ? -8.687 15.754 -48.463 1.00 29.49 389 THR A N 1
ATOM 2699 C CA . THR A 1 351 ? -8.492 15.433 -49.871 1.00 33.74 389 THR A CA 1
ATOM 2700 C C . THR A 1 351 ? -9.820 15.219 -50.592 1.00 35.31 389 THR A C 1
ATOM 2701 O O . THR A 1 351 ? -10.765 14.671 -50.024 1.00 33.73 389 THR A O 1
ATOM 2705 N N . ASN A 1 352 ? -9.882 15.661 -51.845 1.00 31.39 390 ASN A N 1
ATOM 2706 C CA . ASN A 1 352 ? -11.054 15.444 -52.685 1.00 35.27 390 ASN A CA 1
ATOM 2707 C C . ASN A 1 352 ? -10.676 14.644 -53.921 1.00 33.32 390 ASN A C 1
ATOM 2708 O O . ASN A 1 352 ? -9.631 14.889 -54.525 1.00 34.05 390 ASN A O 1
ATOM 2713 N N . PHE A 1 353 ? -11.521 13.687 -54.295 1.00 34.02 391 PHE A N 1
ATOM 2714 C CA . PHE A 1 353 ? -11.335 12.964 -55.548 1.00 31.82 391 PHE A CA 1
ATOM 2715 C C . PHE A 1 353 ? -11.495 13.942 -56.707 1.00 32.42 391 PHE A C 1
ATOM 2716 O O . PHE A 1 353 ? -12.366 14.808 -56.675 1.00 31.31 391 PHE A O 1
ATOM 2724 N N . LEU A 1 354 ? -10.652 13.809 -57.725 1.00 33.40 392 LEU A N 1
ATOM 2725 C CA . LEU A 1 354 ? -10.700 14.716 -58.866 1.00 39.40 392 LEU A CA 1
ATOM 2726 C C . LEU A 1 354 ? -11.936 14.482 -59.727 1.00 35.72 392 LEU A C 1
ATOM 2727 O O . LEU A 1 354 ? -12.374 15.372 -60.453 1.00 38.06 392 LEU A O 1
ATOM 2732 N N . LYS A 1 355 ? -12.501 13.284 -59.640 1.00 38.02 393 LYS A N 1
ATOM 2733 C CA . LYS A 1 355 ? -13.620 12.911 -60.499 1.00 39.63 393 LYS A CA 1
ATOM 2734 C C . LYS A 1 355 ? -14.879 13.740 -60.253 1.00 44.13 393 LYS A C 1
ATOM 2735 O O . LYS A 1 355 ? -15.474 14.266 -61.192 1.00 48.87 393 LYS A O 1
ATOM 2741 N N . ASP A 1 356 ? -15.284 13.856 -58.995 1.00 48.39 394 ASP A N 1
ATOM 2742 C CA . ASP A 1 356 ? -16.524 14.548 -58.668 1.00 50.08 394 ASP A CA 1
ATOM 2743 C C . ASP A 1 356 ? -16.343 15.545 -57.530 1.00 40.43 394 ASP A C 1
ATOM 2744 O O . ASP A 1 356 ? -17.322 15.990 -56.932 1.00 40.66 394 ASP A O 1
ATOM 2749 N N . ASN A 1 357 ? -15.091 15.885 -57.232 1.00 37.19 395 ASN A N 1
ATOM 2750 C CA . ASN A 1 357 ? -14.767 16.794 -56.130 1.00 39.70 395 ASN A CA 1
ATOM 2751 C C . ASN A 1 357 ? -15.326 16.325 -54.784 1.00 46.96 395 ASN A C 1
ATOM 2752 O O . ASN A 1 357 ? -15.554 17.129 -53.879 1.00 48.57 395 ASN A O 1
ATOM 2757 N N . GLU A 1 358 ? -15.538 15.020 -54.658 1.00 49.46 396 GLU A N 1
ATOM 2758 C CA . GLU A 1 358 ? -16.109 14.456 -53.441 1.00 52.34 396 GLU A CA 1
ATOM 2759 C C . GLU A 1 358 ? -15.036 14.220 -52.381 1.00 43.32 396 GLU A C 1
ATOM 2760 O O . GLU A 1 358 ?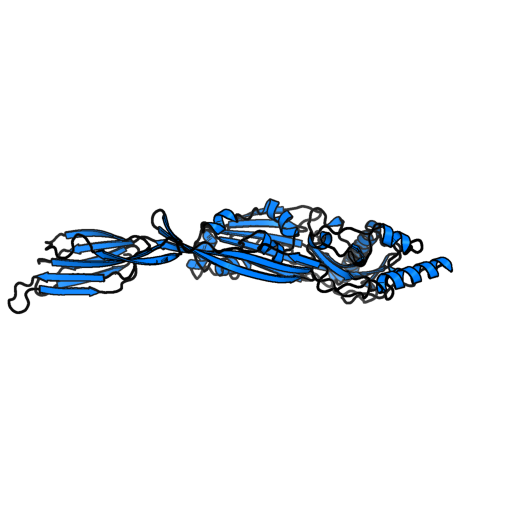 -13.885 13.917 -52.701 1.00 33.96 396 GLU A O 1
ATOM 2766 N N . LEU A 1 359 ? -15.425 14.361 -51.118 1.00 46.37 397 LEU A N 1
ATOM 2767 C CA . LEU A 1 359 ? -14.490 14.253 -50.006 1.00 48.01 397 LEU A CA 1
ATOM 2768 C C . LEU A 1 359 ? -14.011 12.815 -49.808 1.00 44.24 397 LEU A C 1
ATOM 2769 O O . LEU A 1 359 ? -14.816 11.889 -49.704 1.00 51.00 397 LEU A O 1
ATOM 2774 N N . ALA A 1 360 ? -12.694 12.636 -49.772 1.00 39.19 398 ALA A N 1
ATOM 2775 C CA . ALA A 1 360 ? -12.097 11.323 -49.544 1.00 36.36 398 ALA A CA 1
ATOM 2776 C C . ALA A 1 360 ? -12.019 11.031 -48.052 1.00 39.34 398 ALA A C 1
ATOM 2777 O O . ALA A 1 360 ? -11.431 11.803 -47.295 1.00 41.03 398 ALA A O 1
ATOM 2779 N N . VAL A 1 361 ? -12.608 9.915 -47.635 1.00 40.26 399 VAL A N 1
ATOM 2780 C CA . VAL A 1 361 ? -12.642 9.553 -46.223 1.00 38.78 399 VAL A CA 1
ATOM 2781 C C . VAL A 1 361 ? -11.888 8.249 -45.967 1.00 36.44 399 VAL A C 1
ATOM 2782 O O . VAL A 1 361 ? -12.081 7.260 -46.676 1.00 34.52 399 VAL A O 1
ATOM 2786 N N . ILE A 1 362 ? -11.024 8.256 -44.957 1.00 36.01 400 ILE A N 1
ATOM 2787 C CA . ILE A 1 362 ? -10.310 7.048 -44.564 1.00 39.00 400 ILE A CA 1
ATOM 2788 C C . ILE A 1 362 ? -11.166 6.182 -43.641 1.00 41.63 400 ILE A C 1
ATOM 2789 O O . ILE A 1 362 ? -11.576 6.616 -42.563 1.00 36.78 400 ILE A O 1
ATOM 2794 N N . LYS A 1 363 ? -11.430 4.952 -44.070 1.00 40.84 401 LYS A N 1
ATOM 2795 C CA . LYS A 1 363 ? -12.223 4.022 -43.277 1.00 44.04 401 LYS A CA 1
ATOM 2796 C C . LYS A 1 363 ? -11.329 3.121 -42.429 1.00 38.33 401 LYS A C 1
ATOM 2797 O O . LYS A 1 363 ? -10.580 2.301 -42.958 1.00 36.63 401 LYS A O 1
ATOM 2803 N N . ASN A 1 364 ? -11.410 3.279 -41.111 1.00 42.06 402 ASN A N 1
ATOM 2804 C CA . ASN A 1 364 ? -10.590 2.488 -40.198 1.00 41.47 402 ASN A CA 1
ATOM 2805 C C . ASN A 1 364 ? -11.396 1.450 -39.428 1.00 46.97 402 ASN A C 1
ATOM 2806 O O . ASN A 1 364 ? -12.514 1.717 -38.991 1.00 49.51 402 ASN A O 1
ATOM 2811 N N . ASN A 1 365 ? -10.817 0.265 -39.266 1.00 50.50 403 ASN A N 1
ATOM 2812 C CA . ASN A 1 365 ? -11.368 -0.744 -38.370 1.00 53.26 403 ASN A CA 1
ATOM 2813 C C . ASN A 1 365 ? -10.250 -1.571 -37.743 1.00 49.09 403 ASN A C 1
ATOM 2814 O O . ASN A 1 365 ? -9.330 -2.015 -38.431 1.00 49.29 403 ASN A O 1
ATOM 2819 N N . SER A 1 366 ? -10.324 -1.760 -36.431 1.00 50.48 404 SER A N 1
ATOM 2820 C CA . SER A 1 366 ? -9.287 -2.489 -35.713 1.00 49.27 404 SER A CA 1
ATOM 2821 C C . SER A 1 366 ? -9.839 -3.152 -34.461 1.00 49.24 404 SER A C 1
ATOM 2822 O O . SER A 1 366 ? -10.650 -2.565 -33.743 1.00 51.45 404 SER A O 1
ATOM 2825 N N . GLU A 1 367 ? -9.397 -4.378 -34.206 1.00 45.48 405 GLU A N 1
ATOM 2826 C CA . GLU A 1 367 ? -9.751 -5.074 -32.980 1.00 45.08 405 GLU A CA 1
ATOM 2827 C C . GLU A 1 367 ? -8.552 -5.068 -32.046 1.00 43.41 405 GLU A C 1
ATOM 2828 O O . GLU A 1 367 ? -7.408 -5.141 -32.495 1.00 43.15 405 GLU A O 1
ATOM 2834 N N . TYR A 1 368 ? -8.817 -4.975 -30.747 1.00 40.27 406 TYR A N 1
ATOM 2835 C CA . TYR A 1 368 ? -7.748 -4.958 -29.757 1.00 41.66 406 TYR A CA 1
ATOM 2836 C C . TYR A 1 368 ? -8.192 -5.551 -28.423 1.00 37.70 406 TYR A C 1
ATOM 2837 O O . TYR A 1 368 ? -9.386 -5.650 -28.137 1.00 34.42 406 TYR A O 1
ATOM 2846 N N . ILE A 1 369 ? -7.218 -5.951 -27.613 1.00 38.05 407 ILE A N 1
ATOM 2847 C CA . ILE A 1 369 ? -7.502 -6.485 -26.291 1.00 41.45 407 ILE A CA 1
ATOM 2848 C C . ILE A 1 369 ? -7.354 -5.394 -25.240 1.00 40.99 407 ILE A C 1
ATOM 2849 O O . ILE A 1 369 ? -6.266 -4.851 -25.042 1.00 44.43 407 ILE A O 1
ATOM 2854 N N . GLU A 1 370 ? -8.456 -5.065 -24.576 1.00 41.32 408 GLU A N 1
ATOM 2855 C CA . GLU A 1 370 ? -8.421 -4.091 -23.494 1.00 43.25 408 GLU A CA 1
ATOM 2856 C C . GLU A 1 370 ? -8.093 -4.796 -22.182 1.00 46.73 408 GLU A C 1
ATOM 2857 O O . GLU A 1 370 ? -8.829 -5.681 -21.743 1.00 42.77 408 GLU A O 1
ATOM 2863 N N . THR A 1 371 ? -6.983 -4.407 -21.564 1.00 48.85 409 THR A N 1
ATOM 2864 C CA . THR A 1 371 ? -6.565 -5.002 -20.301 1.00 49.14 409 THR A CA 1
ATOM 2865 C C . THR A 1 371 ? -6.867 -4.075 -19.132 1.00 54.31 409 THR A C 1
ATOM 2866 O O . THR A 1 371 ? -6.389 -2.942 -19.086 1.00 54.69 409 THR A O 1
ATOM 2870 N N . THR A 1 372 ? -7.671 -4.562 -18.193 1.00 55.16 410 THR A N 1
ATOM 2871 C CA . THR A 1 372 ? -7.970 -3.815 -16.979 1.00 55.95 410 THR A CA 1
ATOM 2872 C C . THR A 1 372 ? -7.542 -4.626 -15.763 1.00 58.01 410 THR A C 1
ATOM 2873 O O . THR A 1 372 ? -7.669 -5.850 -15.749 1.00 57.21 410 THR A O 1
ATOM 2877 N N . SER A 1 373 ? -7.033 -3.942 -14.744 1.00 59.02 411 SER A N 1
ATOM 2878 C CA . SER A 1 373 ? -6.553 -4.622 -13.548 1.00 59.34 411 SER A CA 1
ATOM 2879 C C . SER A 1 373 ? -7.217 -4.107 -12.272 1.00 63.23 411 SER A C 1
ATOM 2880 O O . SER A 1 373 ? -7.903 -3.084 -12.278 1.00 61.92 411 SER A O 1
ATOM 2883 N N . LYS A 1 374 ? -7.001 -4.832 -11.180 1.00 65.12 412 LYS A N 1
ATOM 2884 C CA . LYS A 1 374 ? -7.580 -4.492 -9.890 1.00 64.22 412 LYS A CA 1
ATOM 2885 C C . LYS A 1 374 ? -6.613 -4.929 -8.797 1.00 60.14 412 LYS A C 1
ATOM 2886 O O . LYS A 1 374 ? -6.160 -6.076 -8.784 1.00 59.77 412 LYS A O 1
ATOM 2892 N N . ALA A 1 375 ? -6.290 -4.014 -7.889 1.00 57.57 413 ALA A N 1
ATOM 2893 C CA . ALA A 1 375 ? -5.337 -4.303 -6.823 1.00 57.18 413 ALA A CA 1
ATOM 2894 C C . ALA A 1 375 ? -6.026 -4.393 -5.464 1.00 56.21 413 ALA A C 1
ATOM 2895 O O . ALA A 1 375 ? -6.735 -3.473 -5.053 1.00 53.70 413 ALA A O 1
ATOM 2897 N N . TYR A 1 376 ? -5.816 -5.506 -4.769 1.00 55.00 414 TYR A N 1
ATOM 2898 C CA . TYR A 1 376 ? -6.390 -5.696 -3.441 1.00 54.04 414 TYR A CA 1
ATOM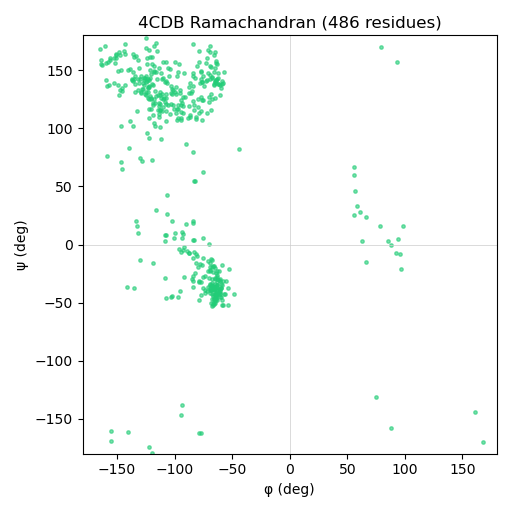 2899 C C . TYR A 1 376 ? -5.290 -5.769 -2.386 1.00 51.31 414 TYR A C 1
ATOM 2900 O O . TYR A 1 376 ? -4.472 -6.689 -2.396 1.00 50.37 414 TYR A O 1
ATOM 2909 N N . THR A 1 377 ? -5.276 -4.798 -1.477 1.00 47.48 415 THR A N 1
ATOM 2910 C CA . THR A 1 377 ? -4.240 -4.723 -0.450 1.00 56.73 415 THR A CA 1
ATOM 2911 C C . THR A 1 377 ? -4.485 -5.736 0.669 1.00 53.90 415 THR A C 1
ATOM 2912 O O . THR A 1 377 ? -5.629 -5.980 1.055 1.00 49.02 415 THR A O 1
ATOM 2916 N N . ASP A 1 378 ? -3.405 -6.323 1.182 1.00 55.02 416 ASP A N 1
ATOM 2917 C CA . ASP A 1 378 ? -3.489 -7.255 2.304 1.00 56.23 416 ASP A CA 1
ATOM 2918 C C . ASP A 1 378 ? -3.987 -6.539 3.553 1.00 55.00 416 ASP A C 1
ATOM 2919 O O . ASP A 1 378 ? -4.000 -5.309 3.607 1.00 54.69 416 ASP A O 1
ATOM 2924 N N . GLY A 1 379 ? -4.390 -7.312 4.556 1.00 47.99 417 GLY A N 1
ATOM 2925 C CA . GLY A 1 379 ? -4.895 -6.750 5.795 1.00 43.88 417 GLY A CA 1
ATOM 2926 C C . GLY A 1 379 ? -4.658 -7.639 7.001 1.00 48.25 417 GLY A C 1
ATOM 2927 O O . GLY A 1 379 ? -4.375 -8.830 6.863 1.00 50.98 417 GLY A O 1
ATOM 2928 N N . LYS A 1 380 ? -4.776 -7.056 8.189 1.00 47.37 418 LYS A N 1
ATOM 2929 C CA . LYS A 1 380 ? -4.561 -7.793 9.427 1.00 46.46 418 LYS A CA 1
ATOM 2930 C C . LYS A 1 380 ? -5.774 -7.687 10.343 1.00 45.83 418 LYS A C 1
ATOM 2931 O O . LYS A 1 380 ? -6.455 -6.660 10.372 1.00 46.95 418 LYS A O 1
ATOM 2937 N N . ILE A 1 381 ? -6.049 -8.760 11.078 1.00 41.81 419 ILE A N 1
ATOM 2938 C CA . ILE A 1 381 ? -7.027 -8.713 12.155 1.00 41.30 419 ILE A CA 1
ATOM 2939 C C . ILE A 1 381 ? -6.293 -8.847 13.483 1.00 42.07 419 ILE A C 1
ATOM 2940 O O . ILE A 1 381 ? -5.680 -9.879 13.763 1.00 46.10 419 ILE A O 1
ATOM 2945 N N . ASN A 1 382 ? -6.349 -7.794 14.291 1.00 38.46 420 ASN A N 1
ATOM 2946 C CA . ASN A 1 382 ? -5.620 -7.759 15.551 1.00 39.55 420 ASN A CA 1
ATOM 2947 C C . ASN A 1 382 ? -6.527 -8.076 16.736 1.00 38.68 420 ASN A C 1
ATOM 2948 O O . ASN A 1 382 ? -7.472 -7.340 17.021 1.00 33.33 420 ASN A O 1
ATOM 2953 N N . ILE A 1 383 ? -6.237 -9.182 17.416 1.00 42.34 421 ILE A N 1
ATOM 2954 C CA . ILE A 1 383 ? -7.051 -9.630 18.541 1.00 41.79 421 ILE A CA 1
ATOM 2955 C C . ILE A 1 383 ? -6.420 -9.242 19.871 1.00 42.68 421 ILE A C 1
ATOM 2956 O O . ILE A 1 383 ? -5.233 -9.482 20.097 1.00 45.23 421 ILE A O 1
ATOM 2961 N N . ASP A 1 384 ? -7.219 -8.648 20.752 1.00 42.34 422 ASP A N 1
ATOM 2962 C CA . ASP A 1 384 ? -6.757 -8.319 22.094 1.00 44.49 422 ASP A CA 1
ATOM 2963 C C . ASP A 1 384 ? -7.775 -8.764 23.138 1.00 43.09 422 ASP A C 1
ATOM 2964 O O . ASP A 1 384 ? -8.891 -8.250 23.193 1.00 43.79 422 ASP A O 1
ATOM 2969 N N . HIS A 1 385 ? -7.378 -9.727 23.963 1.00 43.64 423 HIS A N 1
ATOM 2970 C CA . HIS A 1 385 ? -8.233 -10.238 25.028 1.00 38.69 423 HIS A CA 1
ATOM 2971 C C . HIS A 1 385 ? -7.647 -9.858 26.383 1.00 39.39 423 HIS A C 1
ATOM 2972 O O . HIS A 1 385 ? -6.557 -10.303 26.742 1.00 43.77 423 HIS A O 1
ATOM 2979 N N . SER A 1 386 ? -8.374 -9.031 27.129 1.00 40.94 424 SER A N 1
ATOM 2980 C CA . SER A 1 386 ? -7.936 -8.605 28.453 1.00 42.84 424 SER A CA 1
ATOM 2981 C C . SER A 1 386 ? -9.068 -8.705 29.471 1.00 40.98 424 SER A C 1
ATOM 2982 O O . SER A 1 386 ? -9.031 -8.059 30.519 1.00 46.79 424 SER A O 1
ATOM 2985 N N . GLY A 1 387 ? -10.073 -9.515 29.155 1.00 36.97 425 GLY A N 1
ATOM 2986 C CA . GLY A 1 387 ? -11.213 -9.687 30.036 1.00 34.87 425 GLY A CA 1
ATOM 2987 C C . GLY A 1 387 ? -10.927 -10.656 31.165 1.00 39.92 425 GLY A C 1
ATOM 2988 O O . GLY A 1 387 ? -10.072 -11.535 31.036 1.00 39.67 425 GLY A O 1
ATOM 2989 N N . GLY A 1 388 ? -11.640 -10.493 32.276 1.00 40.03 426 GLY A N 1
ATOM 2990 C CA . GLY A 1 388 ? -11.490 -11.379 33.416 1.00 35.44 426 GLY A CA 1
ATOM 2991 C C . GLY A 1 388 ? -12.298 -12.652 33.247 1.00 39.30 426 GLY A C 1
ATOM 2992 O O . GLY A 1 388 ? -13.113 -12.998 34.100 1.00 40.95 426 GLY A O 1
ATOM 2993 N N . TYR A 1 389 ? -12.069 -13.350 32.139 1.00 36.54 427 TYR A N 1
ATOM 2994 C CA . TYR A 1 389 ? -12.808 -14.570 31.834 1.00 34.14 427 TYR A CA 1
ATOM 2995 C C . TYR A 1 389 ? -12.090 -15.447 30.812 1.00 34.82 427 TYR A C 1
ATOM 2996 O O . TYR A 1 389 ? -11.096 -15.033 30.214 1.00 37.03 427 TYR A O 1
ATOM 3005 N N . VAL A 1 390 ? -12.600 -16.660 30.620 1.00 35.41 428 VAL A N 1
ATOM 3006 C CA . VAL A 1 390 ? -12.116 -17.531 29.559 1.00 35.21 428 VAL A CA 1
ATOM 3007 C C . VAL A 1 390 ? -12.859 -17.183 28.275 1.00 33.47 428 VAL A C 1
ATOM 3008 O O . VAL A 1 390 ? -14.088 -17.091 28.273 1.00 32.73 428 VAL A O 1
ATOM 3012 N N . ALA A 1 391 ? -12.119 -16.981 27.190 1.00 32.54 429 ALA A N 1
ATOM 3013 C CA . ALA A 1 391 ? -12.733 -16.613 25.919 1.00 31.04 429 ALA A CA 1
ATOM 3014 C C . ALA A 1 391 ? -12.415 -17.613 24.811 1.00 31.21 429 ALA A C 1
ATOM 3015 O O . ALA A 1 391 ? -11.359 -18.247 24.818 1.00 32.61 429 ALA A O 1
ATOM 3017 N N . GLN A 1 392 ? -13.338 -17.749 23.863 1.00 28.99 430 GLN A N 1
ATOM 3018 C CA . GLN A 1 392 ? -13.098 -18.540 22.662 1.00 31.50 430 GLN A CA 1
ATOM 3019 C C . GLN A 1 392 ? -13.509 -17.744 21.433 1.00 31.12 430 GLN A C 1
ATOM 3020 O O . GLN A 1 392 ? -14.590 -17.157 21.400 1.00 30.51 430 GLN A O 1
ATOM 3026 N N . PHE A 1 393 ? -12.644 -17.730 20.424 1.00 29.92 431 PHE A N 1
ATOM 3027 C CA . PHE A 1 393 ? -12.914 -16.992 19.198 1.00 29.53 431 PHE A CA 1
ATOM 3028 C C . PHE A 1 393 ? -13.270 -17.927 18.055 1.00 36.34 431 PHE A C 1
ATOM 3029 O O . PHE A 1 393 ? -12.847 -19.083 18.022 1.00 40.21 431 PHE A O 1
ATOM 3037 N N . ASN A 1 394 ? -14.061 -17.417 17.121 1.00 35.65 432 ASN A N 1
ATOM 3038 C CA . ASN A 1 394 ? -14.299 -18.110 15.867 1.00 41.84 432 ASN A CA 1
ATOM 3039 C C . ASN A 1 394 ? -14.236 -17.122 14.710 1.00 38.27 432 ASN A C 1
ATOM 3040 O O . ASN A 1 394 ? -15.175 -16.359 14.477 1.00 35.33 432 ASN A O 1
ATOM 3045 N N . ILE A 1 395 ? -13.115 -17.125 13.999 1.00 37.36 433 ILE A N 1
ATOM 3046 C CA . ILE A 1 395 ? -12.919 -16.184 12.909 1.00 39.26 433 ILE A CA 1
ATOM 3047 C C . ILE A 1 395 ? -12.698 -16.922 11.594 1.00 37.12 433 ILE A C 1
ATOM 3048 O O . ILE A 1 395 ? -11.821 -17.779 11.494 1.00 37.43 433 ILE A O 1
ATOM 3053 N N . SER A 1 396 ? -13.512 -16.592 10.595 1.00 35.36 434 SER A N 1
ATOM 3054 C CA . SER A 1 396 ? -13.447 -17.247 9.293 1.00 41.24 434 SER A CA 1
ATOM 3055 C C . SER A 1 396 ? -13.535 -16.230 8.161 1.00 40.98 434 SER A C 1
ATOM 3056 O O . SER A 1 396 ? -13.936 -15.084 8.373 1.00 35.28 434 SER A O 1
ATOM 3059 N N . TRP A 1 397 ? -13.153 -16.660 6.961 1.00 39.47 435 TRP A N 1
ATOM 3060 C CA . TRP A 1 397 ? -13.213 -15.815 5.772 1.00 40.69 435 TRP A CA 1
ATOM 3061 C C . TRP A 1 397 ? -13.088 -16.649 4.498 1.00 44.08 435 TRP A C 1
ATOM 3062 O O . TRP A 1 397 ? -12.755 -17.834 4.551 1.00 41.71 435 TRP A O 1
ATOM 3073 N N . ASP A 1 398 ? -13.363 -16.022 3.358 1.00 49.71 436 ASP A N 1
ATOM 3074 C CA . ASP A 1 398 ? -13.227 -16.680 2.063 1.00 50.94 436 ASP A CA 1
ATOM 3075 C C . ASP A 1 398 ? -12.063 -16.086 1.280 1.00 51.73 436 ASP A C 1
ATOM 3076 O O . ASP A 1 398 ? -11.826 -14.879 1.332 1.00 50.56 436 ASP A O 1
ATOM 3081 N N . GLU A 1 399 ? -11.337 -16.938 0.563 1.00 56.21 437 GLU A N 1
ATOM 3082 C CA . GLU A 1 399 ? -10.281 -16.483 -0.336 1.00 57.66 437 GLU A CA 1
ATOM 3083 C C . GLU A 1 399 ? -10.625 -16.859 -1.775 1.00 60.24 437 GLU A C 1
ATOM 3084 O O . GLU A 1 399 ? -10.826 -18.032 -2.089 1.00 60.72 437 GLU A O 1
ATOM 3090 N N . VAL A 1 400 ? -10.699 -15.856 -2.644 1.00 58.04 438 VAL A N 1
ATOM 3091 C CA . VAL A 1 400 ? -11.137 -16.075 -4.017 1.00 59.61 438 VAL A CA 1
ATOM 3092 C C . VAL A 1 400 ? -9.972 -16.134 -5.001 1.00 55.54 438 VAL A C 1
ATOM 3093 O O . VAL A 1 400 ? -9.208 -15.177 -5.132 1.00 51.88 438 VAL A O 1
ATOM 3097 N N . ASN A 1 401 ? -9.844 -17.267 -5.685 1.00 56.27 439 ASN A N 1
ATOM 3098 C CA . ASN A 1 401 ? -8.840 -17.433 -6.730 1.00 59.22 439 ASN A CA 1
ATOM 3099 C C . ASN A 1 401 ? -9.478 -17.791 -8.069 1.00 53.60 439 ASN A C 1
ATOM 3100 O O . ASN A 1 401 ? -10.703 -17.811 -8.192 1.00 48.76 439 ASN A O 1
ATOM 3105 N N . TYR A 1 402 ? -8.648 -18.074 -9.068 1.00 52.26 440 TYR A N 1
ATOM 3106 C CA . TYR A 1 402 ? -9.151 -18.329 -10.414 1.00 46.97 440 TYR A CA 1
ATOM 3107 C C . TYR A 1 402 ? -8.503 -19.554 -11.050 1.00 46.87 440 TYR A C 1
ATOM 3108 O O . TYR A 1 402 ? -7.282 -19.700 -11.032 1.00 50.04 440 TYR A O 1
ATOM 3117 N N . ASP A 1 403 ? -9.331 -20.433 -11.609 1.00 46.52 441 ASP A N 1
ATOM 3118 C CA . ASP A 1 403 ? -8.834 -21.588 -12.349 1.00 51.23 441 ASP A CA 1
ATOM 3119 C C . ASP A 1 403 ? -8.174 -21.136 -13.660 1.00 49.37 441 ASP A C 1
ATOM 3120 O O . ASP A 1 403 ? -8.335 -19.982 -14.064 1.00 43.57 441 ASP A O 1
ATOM 3125 N N . PRO A 1 404 ? -7.414 -22.031 -14.320 1.00 52.80 442 PRO A N 1
ATOM 3126 C CA . PRO A 1 404 ? -6.750 -21.664 -15.579 1.00 50.37 442 PRO A CA 1
ATOM 3127 C C . PRO A 1 404 ? -7.658 -21.064 -16.654 1.00 53.66 442 PRO A C 1
ATOM 3128 O O . PRO A 1 404 ? -7.149 -20.396 -17.551 1.00 55.56 442 PRO A O 1
ATOM 3132 N N . GLU A 1 405 ? -8.965 -21.294 -16.574 1.00 56.57 443 GLU A N 1
ATOM 3133 C CA . GLU A 1 405 ? -9.884 -20.764 -17.580 1.00 57.82 443 GLU A CA 1
ATOM 3134 C C . GLU A 1 405 ? -10.601 -19.493 -17.125 1.00 57.48 443 GLU A C 1
ATOM 3135 O O . GLU A 1 405 ? -11.535 -19.031 -17.780 1.00 62.10 443 GLU A O 1
ATOM 3141 N N . GLY A 1 406 ? -10.161 -18.931 -16.004 1.00 50.65 444 GLY A N 1
ATOM 3142 C CA . GLY A 1 406 ? -10.653 -17.639 -15.561 1.00 48.06 444 GLY A CA 1
ATOM 3143 C C . GLY A 1 406 ? -11.789 -17.662 -14.556 1.00 46.23 444 GLY A C 1
ATOM 3144 O O . GLY A 1 406 ? -12.164 -16.618 -14.023 1.00 44.37 444 GLY A O 1
ATOM 3145 N N . ASN A 1 407 ? -12.341 -18.841 -14.292 1.00 44.06 445 ASN A N 1
ATOM 3146 C CA . ASN A 1 407 ? -13.470 -18.957 -13.373 1.00 50.60 445 ASN A CA 1
ATOM 3147 C C . ASN A 1 407 ? -13.041 -18.855 -11.914 1.00 53.12 445 ASN A C 1
ATOM 3148 O O . ASN A 1 407 ? -11.931 -19.247 -11.560 1.00 47.85 445 ASN A O 1
ATOM 3153 N N . GLU A 1 408 ? -13.929 -18.334 -11.072 1.00 59.46 446 GLU A N 1
ATOM 3154 C CA . GLU A 1 408 ? -13.627 -18.142 -9.656 1.00 61.37 446 GLU A CA 1
ATOM 3155 C C . GLU A 1 408 ? -13.572 -19.445 -8.864 1.00 60.63 446 GLU A C 1
ATOM 3156 O O . GLU A 1 408 ? -14.364 -20.360 -9.089 1.00 58.82 446 GLU A O 1
ATOM 3162 N N . ILE A 1 409 ? -12.626 -19.513 -7.933 1.00 63.18 447 ILE A N 1
ATOM 3163 C CA . ILE A 1 409 ? -12.564 -20.604 -6.973 1.00 67.80 447 ILE A CA 1
ATOM 3164 C C . ILE A 1 409 ? -12.618 -20.004 -5.576 1.00 66.21 447 ILE A C 1
ATOM 3165 O O . ILE A 1 409 ? -11.720 -19.260 -5.182 1.00 63.12 447 ILE A O 1
ATOM 3170 N N . VAL A 1 410 ? -13.670 -20.322 -4.828 1.00 67.35 448 VAL A N 1
ATOM 3171 C CA . VAL A 1 410 ? -13.836 -19.769 -3.488 1.00 68.33 448 VAL A CA 1
ATOM 3172 C C . VAL A 1 410 ? -13.497 -20.796 -2.408 1.00 66.91 448 VAL A C 1
ATOM 3173 O O . VAL A 1 410 ? -14.202 -21.791 -2.242 1.00 68.19 448 VAL A O 1
ATOM 3177 N N . GLN A 1 411 ? -12.410 -20.550 -1.682 1.00 65.13 449 GLN A N 1
ATOM 3178 C CA . GLN A 1 411 ? -12.010 -21.410 -0.574 1.00 65.04 449 GLN A CA 1
ATOM 3179 C C . GLN A 1 411 ? -12.395 -20.779 0.756 1.00 60.54 449 GLN A C 1
ATOM 3180 O O . GLN A 1 411 ? -12.138 -19.598 0.984 1.00 57.65 449 GLN A O 1
ATOM 3186 N N . HIS A 1 412 ? -13.009 -21.564 1.636 1.00 59.56 450 HIS A N 1
ATOM 3187 C CA . HIS A 1 412 ? -13.328 -21.078 2.974 1.00 56.00 450 HIS A CA 1
ATOM 3188 C C . HIS A 1 412 ? -12.133 -21.296 3.895 1.00 51.67 450 HIS A C 1
ATOM 3189 O O . HIS A 1 412 ? -11.482 -22.340 3.840 1.00 52.93 450 HIS A O 1
ATOM 3196 N N . LYS A 1 413 ? -11.845 -20.311 4.739 1.00 48.75 451 LYS A N 1
ATOM 3197 C CA . LYS A 1 413 ? -10.693 -20.395 5.629 1.00 49.37 451 LYS A CA 1
ATOM 3198 C C . LYS A 1 413 ? -11.072 -20.173 7.090 1.00 46.88 451 LYS A C 1
ATOM 3199 O O . LYS A 1 413 ? -11.940 -19.359 7.402 1.00 44.32 451 LYS A O 1
ATOM 3205 N N . ASN A 1 414 ? -10.416 -20.912 7.978 1.00 46.75 452 ASN A N 1
ATOM 3206 C CA . ASN A 1 414 ? -10.629 -20.763 9.410 1.00 51.44 452 ASN A CA 1
ATOM 3207 C C . ASN A 1 414 ? -9.338 -20.419 10.138 1.00 52.08 452 ASN A C 1
ATOM 3208 O O . ASN A 1 414 ? -8.270 -20.933 9.804 1.00 54.68 452 ASN A O 1
ATOM 3213 N N . TRP A 1 415 ? -9.444 -19.541 11.129 1.00 49.19 453 TRP A N 1
ATOM 3214 C CA . TRP A 1 415 ? -8.310 -19.214 11.980 1.00 49.10 453 TRP A CA 1
ATOM 3215 C C . TRP A 1 415 ? -7.892 -20.457 12.756 1.00 45.92 453 TRP A C 1
ATOM 3216 O O . TRP A 1 415 ? -8.738 -21.216 13.230 1.00 41.53 453 TRP A O 1
ATOM 3227 N N . SER A 1 416 ? -6.586 -20.662 12.879 1.00 47.01 454 SER A N 1
ATOM 3228 C CA . SER A 1 416 ? -6.050 -21.836 13.555 1.00 52.84 454 SER A CA 1
ATOM 3229 C C . SER A 1 416 ? -6.408 -21.869 15.039 1.00 50.70 454 SER A C 1
ATOM 3230 O O . SER A 1 416 ? -6.444 -22.936 15.649 1.00 44.09 454 SER A O 1
ATOM 3233 N N . GLU A 1 417 ? -6.667 -20.700 15.618 1.00 49.81 455 GLU A N 1
ATOM 3234 C CA . GLU A 1 417 ? -6.958 -20.606 17.046 1.00 48.27 455 GLU A CA 1
ATOM 3235 C C . GLU A 1 417 ? -8.452 -20.683 17.349 1.00 42.43 455 GLU A C 1
ATOM 3236 O O . GLU A 1 417 ? -8.875 -20.454 18.482 1.00 43.89 455 GLU A O 1
ATOM 3242 N N . ASN A 1 418 ? -9.248 -21.004 16.334 1.00 36.79 456 ASN A N 1
ATOM 3243 C CA . ASN A 1 418 ? -10.691 -21.132 16.512 1.00 38.47 456 ASN A CA 1
ATOM 3244 C C . ASN A 1 418 ? -11.068 -22.173 17.565 1.00 42.30 456 ASN A C 1
ATOM 3245 O O . ASN A 1 418 ? -10.463 -23.245 17.634 1.00 43.24 456 ASN A O 1
ATOM 3250 N N . ASN A 1 419 ? -12.063 -21.838 18.382 1.00 39.32 457 ASN A N 1
ATOM 3251 C CA . ASN A 1 419 ? -12.617 -22.755 19.375 1.00 47.41 457 ASN A CA 1
ATOM 3252 C C . ASN A 1 419 ? -11.603 -23.210 20.425 1.00 49.75 457 ASN A C 1
ATOM 3253 O O . ASN A 1 419 ? -11.722 -24.301 20.983 1.00 57.16 457 ASN A O 1
ATOM 3258 N N . LYS A 1 420 ? -10.607 -22.371 20.691 1.00 41.43 458 LYS A N 1
ATOM 3259 C CA . LYS A 1 420 ? -9.626 -22.658 21.731 1.00 39.68 458 LYS A CA 1
ATOM 3260 C C . LYS A 1 420 ? -9.766 -21.672 22.886 1.00 40.05 458 LYS A C 1
ATOM 3261 O O . LYS A 1 420 ? -9.826 -20.463 22.676 1.00 41.70 458 LYS A O 1
ATOM 3267 N N . SER A 1 421 ? -9.816 -22.194 24.107 1.00 37.15 459 SER A N 1
ATOM 3268 C CA . SER A 1 421 ? -9.956 -21.350 25.291 1.00 36.62 459 SER A CA 1
ATOM 3269 C C . SER A 1 421 ? -8.728 -20.476 25.541 1.00 37.85 459 SER A C 1
ATOM 3270 O O . SER A 1 421 ? -7.605 -20.972 25.639 1.00 43.65 459 SER A O 1
ATOM 3273 N N . LYS A 1 422 ? -8.953 -19.172 25.652 1.00 29.98 460 LYS A N 1
ATOM 3274 C CA . LYS A 1 422 ? -7.859 -18.224 25.811 1.00 34.77 460 LYS A CA 1
ATOM 3275 C C . LYS A 1 422 ? -8.023 -17.418 27.090 1.00 35.58 460 LYS A C 1
ATOM 3276 O O . LYS A 1 422 ? -9.120 -16.952 27.399 1.00 33.46 460 LYS A O 1
ATOM 3282 N N . LEU A 1 423 ? -6.930 -17.258 27.829 1.00 37.14 461 LEU A N 1
ATOM 3283 C CA . LEU A 1 423 ? -6.929 -16.433 29.032 1.00 38.45 461 LEU A CA 1
ATOM 3284 C C . LEU A 1 423 ? -6.249 -15.098 28.748 1.00 39.09 461 LEU A C 1
ATOM 3285 O O . LEU A 1 423 ? -5.372 -15.011 27.888 1.00 37.91 461 LEU A O 1
ATOM 3290 N N . ALA A 1 424 ? -6.660 -14.058 29.466 1.00 39.21 462 ALA A N 1
ATOM 3291 C CA . ALA A 1 424 ? -5.984 -12.769 29.386 1.00 44.46 462 ALA A CA 1
ATOM 3292 C C . ALA A 1 424 ? -4.612 -12.920 30.032 1.00 45.52 462 ALA A C 1
ATOM 3293 O O . ALA A 1 424 ? -4.468 -13.675 30.995 1.00 47.58 462 ALA A O 1
ATOM 3295 N N . HIS A 1 425 ? -3.601 -12.218 29.520 1.00 46.71 463 HIS A N 1
ATOM 3296 C CA . HIS A 1 425 ? -3.742 -11.279 28.414 1.00 49.02 463 HIS A CA 1
ATOM 3297 C C . HIS A 1 425 ? -3.360 -11.946 27.096 1.00 52.16 463 HIS A C 1
ATOM 3298 O O . HIS A 1 425 ? -2.229 -12.403 26.929 1.00 60.17 463 HIS A O 1
ATOM 3305 N N . PHE A 1 426 ? -4.306 -11.998 26.163 1.00 46.35 464 PHE A N 1
ATOM 3306 C CA . PHE A 1 426 ? -4.082 -12.678 24.894 1.00 49.46 464 PHE A CA 1
ATOM 3307 C C . PHE A 1 426 ? -4.040 -11.707 23.715 1.00 47.25 464 PHE A C 1
ATOM 3308 O O . PHE A 1 426 ? -4.933 -10.874 23.548 1.00 43.88 464 PHE A O 1
ATOM 3316 N N . THR A 1 427 ? -2.989 -11.819 22.909 1.00 46.98 465 THR A N 1
ATOM 3317 C CA . THR A 1 427 ? -2.840 -11.004 21.709 1.00 54.54 465 THR A CA 1
ATOM 3318 C C . THR A 1 427 ? -2.360 -11.856 20.540 1.00 54.00 465 THR A C 1
ATOM 3319 O O . THR A 1 427 ? -1.520 -12.741 20.708 1.00 55.19 465 THR A O 1
ATOM 3323 N N . SER A 1 428 ? -2.902 -11.582 19.358 1.00 48.56 466 SER A N 1
ATOM 3324 C CA . SER A 1 428 ? -2.515 -12.287 18.143 1.00 48.91 466 SER A CA 1
ATOM 3325 C C . SER A 1 428 ? -2.992 -11.520 16.915 1.00 44.38 466 SER A C 1
ATOM 3326 O O . SER A 1 428 ? -3.954 -10.755 16.989 1.00 47.14 466 SER A O 1
ATOM 3329 N N . SER A 1 429 ? -2.317 -11.726 15.789 1.00 39.90 467 SER A N 1
ATOM 3330 C CA . SER A 1 429 ? -2.693 -11.064 14.544 1.00 41.51 467 SER A CA 1
ATOM 3331 C C . SER A 1 429 ? -2.928 -12.072 13.426 1.00 43.96 467 SER A C 1
ATOM 3332 O O . SER A 1 429 ? -2.084 -12.930 13.161 1.00 48.94 467 SER A O 1
ATOM 3335 N N . ILE A 1 430 ? -4.080 -11.964 12.775 1.00 44.39 468 ILE A N 1
ATOM 3336 C CA . ILE A 1 430 ? -4.392 -12.809 11.630 1.00 49.17 468 ILE A CA 1
ATOM 3337 C C . ILE A 1 430 ? -4.024 -12.083 10.338 1.00 46.56 468 ILE A C 1
ATOM 3338 O O . ILE A 1 430 ? -4.496 -10.975 10.087 1.00 44.33 468 ILE A O 1
ATOM 3343 N N . TYR A 1 431 ? -3.185 -12.710 9.520 1.00 48.09 469 TYR A N 1
ATOM 3344 C CA . TYR A 1 431 ? -2.721 -12.089 8.284 1.00 49.54 469 TYR A CA 1
ATOM 3345 C C . TYR A 1 431 ? -3.584 -12.501 7.097 1.00 48.82 469 TYR A C 1
ATOM 3346 O O . TYR A 1 431 ? -3.534 -13.646 6.647 1.00 55.74 469 TYR A O 1
ATOM 3355 N N . LEU A 1 432 ? -4.376 -11.556 6.599 1.00 44.44 470 LEU A N 1
ATOM 3356 C CA . LEU A 1 432 ? -5.283 -11.819 5.488 1.00 43.42 470 LEU A CA 1
ATOM 3357 C C . LEU A 1 432 ? -4.693 -11.356 4.160 1.00 46.28 470 LEU A C 1
ATOM 3358 O O . LEU A 1 432 ? -4.241 -10.215 4.039 1.00 43.64 470 LEU A O 1
ATOM 3363 N N . PRO A 1 433 ? -4.697 -12.246 3.157 1.00 50.32 471 PRO A N 1
ATOM 3364 C CA . PRO A 1 433 ? -4.249 -11.896 1.805 1.00 48.21 471 PRO A CA 1
ATOM 3365 C C . PRO A 1 433 ? -5.250 -10.966 1.126 1.00 44.87 471 PRO A C 1
ATOM 3366 O O . PRO A 1 433 ? -6.367 -10.811 1.623 1.00 42.78 471 PRO A O 1
ATOM 3370 N N . GLY A 1 434 ? -4.854 -10.359 0.011 1.00 44.70 472 GLY A N 1
ATOM 3371 C CA . GLY A 1 434 ? -5.692 -9.389 -0.672 1.00 30.54 472 GLY A CA 1
ATOM 3372 C C . GLY A 1 434 ? -6.995 -9.956 -1.202 1.00 34.05 472 GLY A C 1
ATOM 3373 O O . GLY A 1 434 ? -8.010 -9.259 -1.250 1.00 35.19 472 GLY A O 1
ATOM 3374 N N . ASN A 1 435 ? -6.972 -11.227 -1.591 1.00 39.64 473 ASN A N 1
ATOM 3375 C CA . ASN A 1 435 ? -8.148 -11.867 -2.171 1.00 48.02 473 ASN A CA 1
ATOM 3376 C C . ASN A 1 435 ? -9.120 -12.410 -1.125 1.00 48.27 473 ASN A C 1
ATOM 3377 O O . ASN A 1 435 ? -9.940 -13.280 -1.422 1.00 49.64 473 ASN A O 1
ATOM 3382 N N . ALA A 1 436 ? -9.029 -11.895 0.097 1.00 46.18 474 ALA A N 1
ATOM 3383 C CA . ALA A 1 436 ? -9.912 -12.335 1.172 1.00 45.09 474 ALA A CA 1
ATOM 3384 C C . ALA A 1 436 ? -11.124 -11.421 1.316 1.00 43.72 474 ALA A C 1
ATOM 3385 O O . ALA A 1 436 ? -10.993 -10.196 1.325 1.00 46.05 474 ALA A O 1
ATOM 3387 N N . ARG A 1 437 ? -12.305 -12.022 1.428 1.00 44.18 475 ARG A N 1
ATOM 3388 C CA . ARG A 1 437 ? -13.526 -11.258 1.660 1.00 50.31 475 ARG A CA 1
ATOM 3389 C C . ARG A 1 437 ? -14.492 -11.994 2.585 1.00 45.76 475 ARG A C 1
ATOM 3390 O O . ARG A 1 437 ? -14.265 -13.152 2.938 1.00 42.22 475 ARG A O 1
ATOM 3398 N N . ASN A 1 438 ? -15.564 -11.308 2.973 1.00 42.23 476 ASN A N 1
ATOM 3399 C CA . ASN A 1 438 ? -16.566 -11.862 3.879 1.00 47.61 476 ASN A CA 1
ATOM 3400 C C . ASN A 1 438 ? -15.964 -12.347 5.193 1.00 42.87 476 ASN A C 1
ATOM 3401 O O . ASN A 1 438 ? -16.055 -13.526 5.537 1.00 37.39 476 ASN A O 1
ATOM 3406 N N . ILE A 1 439 ? -15.342 -11.423 5.917 1.00 45.18 477 ILE A N 1
ATOM 3407 C CA . ILE A 1 439 ? -14.714 -11.741 7.190 1.00 47.78 477 ILE A CA 1
ATOM 3408 C C . ILE A 1 439 ? -15.761 -11.873 8.292 1.00 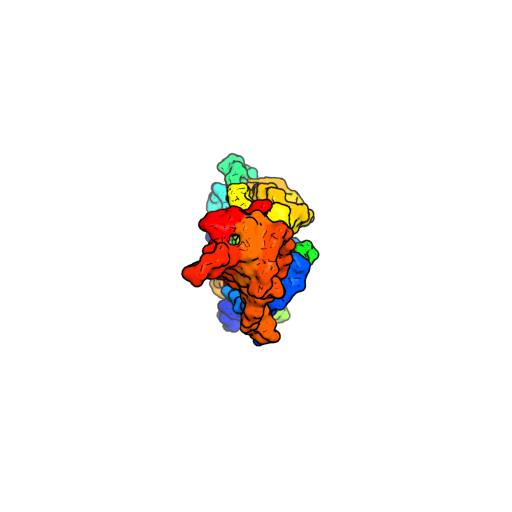43.59 477 ILE A C 1
ATOM 3409 O O . ILE A 1 439 ? -16.593 -10.984 8.483 1.00 38.39 477 ILE A O 1
ATOM 3414 N N . ASN A 1 440 ? -15.723 -12.997 9.002 1.00 41.88 478 ASN A N 1
ATOM 3415 C CA . ASN A 1 440 ? -16.622 -13.231 10.124 1.00 40.91 478 ASN A CA 1
ATOM 3416 C C . ASN A 1 440 ? -15.861 -13.251 11.446 1.00 37.39 478 ASN A C 1
ATOM 3417 O O . ASN A 1 440 ? -14.894 -13.994 11.603 1.00 35.57 478 ASN A O 1
ATOM 3422 N N . VAL A 1 441 ? -16.298 -12.429 12.393 1.00 33.95 479 VAL A N 1
ATOM 3423 C CA . VAL A 1 441 ? -15.647 -12.361 13.694 1.00 33.85 479 VAL A CA 1
ATOM 3424 C C . VAL A 1 441 ? -16.627 -12.704 14.808 1.00 37.32 479 VAL A C 1
ATOM 3425 O O . VAL A 1 441 ? -17.615 -11.997 15.013 1.00 34.55 479 VAL A O 1
ATOM 3429 N N . TYR A 1 442 ? -16.348 -13.797 15.515 1.00 34.18 480 TYR A N 1
ATOM 3430 C CA . TYR A 1 442 ? -17.186 -14.253 16.619 1.00 33.00 480 TYR A CA 1
ATOM 3431 C C . TYR A 1 442 ? -16.358 -14.454 17.887 1.00 32.67 480 TYR A C 1
ATOM 3432 O O . TYR A 1 442 ? -15.227 -14.939 17.827 1.00 32.48 480 TYR A O 1
ATOM 3441 N N . ALA A 1 443 ? -16.924 -14.089 19.035 1.00 30.75 481 ALA A N 1
ATOM 3442 C CA . ALA A 1 443 ? -16.248 -14.300 20.310 1.00 32.12 481 ALA A CA 1
ATOM 3443 C C . ALA A 1 443 ? -17.257 -14.544 21.421 1.00 33.63 481 ALA A C 1
ATOM 3444 O O . ALA A 1 443 ? -18.281 -13.863 21.497 1.00 34.23 481 ALA A O 1
ATOM 3446 N N . LYS A 1 444 ? -16.962 -15.521 22.274 1.00 29.09 482 LYS A N 1
ATOM 3447 C CA . LYS A 1 444 ? -17.801 -15.818 23.429 1.00 30.74 482 LYS A CA 1
ATOM 3448 C C . LYS A 1 444 ? -16.962 -15.955 24.697 1.00 28.92 482 LYS A C 1
ATOM 3449 O O . LYS A 1 444 ? -15.756 -16.207 24.632 1.00 27.43 482 LYS A O 1
ATOM 3455 N N . GLU A 1 445 ? -17.602 -15.789 25.849 1.00 29.67 483 GLU A N 1
ATOM 3456 C CA . GLU A 1 445 ? -16.895 -15.877 27.120 1.00 29.21 483 GLU A CA 1
ATOM 3457 C C . GLU A 1 445 ? -17.626 -16.782 28.103 1.00 34.87 483 GLU A C 1
ATOM 3458 O O . GLU A 1 445 ? -18.857 -16.792 28.154 1.00 39.10 483 GLU A O 1
ATOM 3464 N N . CYS A 1 446 ? -16.862 -17.546 28.878 1.00 34.77 484 CYS A N 1
ATOM 3465 C CA . CYS A 1 446 ? -17.441 -18.458 29.859 1.00 38.66 484 CYS A CA 1
ATOM 3466 C C . CYS A 1 446 ? -17.884 -17.727 31.129 1.00 38.84 484 CYS A C 1
ATOM 3467 O O . CYS A 1 446 ? -17.058 -17.209 31.878 1.00 39.78 484 CYS A O 1
ATOM 3470 N N . THR A 1 447 ? -19.193 -17.693 31.367 1.00 39.51 485 THR A N 1
ATOM 3471 C CA . THR A 1 447 ? -19.739 -17.012 32.538 1.00 45.22 485 THR A CA 1
ATOM 3472 C C . THR A 1 447 ? -19.735 -17.911 33.768 1.00 47.21 485 THR A C 1
ATOM 3473 O O . THR A 1 447 ? -19.635 -17.430 34.896 1.00 45.99 485 THR A O 1
ATOM 3477 N N . GLY A 1 448 ? -19.855 -19.216 33.545 1.00 51.14 486 GLY A N 1
ATOM 3478 C CA . GLY A 1 448 ? -19.863 -20.177 34.632 1.00 54.68 486 GLY A CA 1
ATOM 3479 C C . GLY A 1 448 ? -21.243 -20.427 35.212 1.00 56.63 486 GLY A C 1
ATOM 3480 O O . GLY A 1 448 ? -21.400 -21.226 36.138 1.00 60.97 486 GLY A O 1
ATOM 3481 N N . LEU A 1 449 ? -22.247 -19.743 34.671 1.00 52.00 487 LEU A N 1
ATOM 3482 C CA . LEU A 1 449 ? -23.623 -19.914 35.128 1.00 44.53 487 LEU A CA 1
ATOM 3483 C C . LEU A 1 449 ? -24.266 -21.137 34.473 1.00 47.31 487 LEU A C 1
ATOM 3484 O O . LEU A 1 449 ? -24.014 -21.422 33.303 1.00 45.73 487 LEU A O 1
ATOM 3489 N N . ALA A 1 450 ? -25.099 -21.852 35.226 1.00 50.48 488 ALA A N 1
ATOM 3490 C CA . ALA A 1 450 ? -25.712 -23.086 34.737 1.00 48.41 488 ALA A CA 1
ATOM 3491 C C . ALA A 1 450 ? -26.704 -22.847 33.601 1.00 50.65 488 ALA A C 1
ATOM 3492 O O . ALA A 1 450 ? -26.823 -23.662 32.686 1.00 53.26 488 ALA A O 1
ATOM 3494 N N . TRP A 1 451 ? -27.414 -21.727 33.665 1.00 47.19 489 TRP A N 1
ATOM 3495 C CA . TRP A 1 451 ? -28.415 -21.400 32.655 1.00 52.00 489 TRP A CA 1
ATOM 3496 C C . TRP A 1 451 ? -27.831 -20.651 31.457 1.00 51.55 489 TRP A C 1
ATOM 3497 O O . TRP A 1 451 ? -28.525 -20.416 30.469 1.00 53.95 489 TRP A O 1
ATOM 3508 N N . GLU A 1 452 ? -26.559 -20.274 31.557 1.00 48.87 490 GLU A N 1
ATOM 3509 C CA . GLU A 1 452 ? -25.871 -19.552 30.488 1.00 47.68 490 GLU A CA 1
ATOM 3510 C C . GLU A 1 452 ? -24.359 -19.717 30.633 1.00 45.91 490 GLU A C 1
ATOM 3511 O O . GLU A 1 452 ? -23.668 -18.805 31.087 1.00 49.49 490 GLU A O 1
ATOM 3517 N N . TRP A 1 453 ? -23.850 -20.884 30.251 1.00 41.13 491 TRP A N 1
ATOM 3518 C CA . TRP A 1 453 ? -22.435 -21.192 30.432 1.00 40.20 491 TRP A CA 1
ATOM 3519 C C . TRP A 1 453 ? -21.549 -20.310 29.555 1.00 41.10 491 TRP A C 1
ATOM 3520 O O . TRP A 1 453 ? -20.584 -19.711 30.031 1.00 40.31 491 TRP A O 1
ATOM 3531 N N . TRP A 1 454 ? -21.879 -20.240 28.270 1.00 35.46 492 TRP A N 1
ATOM 3532 C CA . TRP A 1 454 ? -21.185 -19.351 27.346 1.00 35.85 492 TRP A CA 1
ATOM 3533 C C . TRP A 1 454 ? -22.064 -18.160 26.992 1.00 38.16 492 TRP A C 1
ATOM 3534 O O . TRP A 1 454 ? -23.265 -18.316 26.769 1.00 41.04 492 TRP A O 1
ATOM 3545 N N . ARG A 1 455 ? -21.464 -16.975 26.936 1.00 37.72 493 ARG A N 1
ATOM 3546 C CA . ARG A 1 455 ? -22.179 -15.779 26.506 1.00 36.72 493 ARG A CA 1
ATOM 3547 C C . ARG A 1 455 ? -21.497 -15.156 25.297 1.00 34.65 493 ARG A C 1
ATOM 3548 O O . ARG A 1 455 ? -20.290 -14.905 25.318 1.00 32.86 493 ARG A O 1
ATOM 3556 N N . THR A 1 456 ? -22.271 -14.913 24.244 1.00 39.54 494 THR A N 1
ATOM 3557 C CA . THR A 1 456 ? -21.739 -14.293 23.038 1.00 40.80 494 THR A CA 1
ATOM 3558 C C . THR A 1 456 ? -21.353 -12.842 23.309 1.00 39.16 494 THR A C 1
ATOM 3559 O O . THR A 1 456 ? -22.143 -12.076 23.862 1.00 37.15 494 THR A O 1
ATOM 3563 N N . VAL A 1 457 ? -20.133 -12.474 22.930 1.00 36.71 495 VAL A N 1
ATOM 3564 C CA . VAL A 1 457 ? -19.666 -11.102 23.079 1.00 38.37 495 VAL A CA 1
ATOM 3565 C C . VAL A 1 457 ? -19.711 -10.376 21.738 1.00 39.72 495 VAL A C 1
ATOM 3566 O O . VAL A 1 457 ? -20.149 -9.229 21.658 1.00 42.40 495 VAL A O 1
ATOM 3570 N N . ILE A 1 458 ? -19.247 -11.053 20.688 1.00 38.80 496 ILE A N 1
ATOM 3571 C CA . ILE A 1 458 ? -19.226 -10.493 19.337 1.00 40.58 496 ILE A CA 1
ATOM 3572 C C . ILE A 1 458 ? -19.738 -11.502 18.314 1.00 42.84 496 ILE A C 1
ATOM 3573 O O . ILE A 1 458 ? -19.391 -12.680 18.368 1.00 43.55 496 ILE A O 1
ATOM 3578 N N . ASP A 1 459 ? -20.554 -11.028 17.377 1.00 44.90 497 ASP A N 1
ATOM 3579 C CA . ASP A 1 459 ? -21.005 -11.847 16.257 1.00 49.05 497 ASP A CA 1
ATOM 3580 C C . ASP A 1 459 ? -21.177 -10.976 15.014 1.00 48.82 497 ASP A C 1
ATOM 3581 O O . ASP A 1 459 ? -22.298 -10.704 14.586 1.00 51.36 497 ASP A O 1
ATOM 3586 N N . ASP A 1 460 ? -20.060 -10.532 14.443 1.00 49.37 498 ASP A N 1
ATOM 3587 C CA . ASP A 1 460 ? -20.093 -9.690 13.249 1.00 50.53 498 ASP A CA 1
ATOM 3588 C C . ASP A 1 460 ? -19.748 -10.501 12.005 1.00 49.88 498 ASP A C 1
ATOM 3589 O O . ASP A 1 460 ? -18.748 -11.219 11.982 1.00 48.41 498 ASP A O 1
ATOM 3594 N N . ARG A 1 461 ? -20.578 -10.382 10.972 1.00 53.32 499 ARG A N 1
ATOM 3595 C CA . ARG A 1 461 ? -20.437 -11.216 9.784 1.00 56.05 499 ARG A CA 1
ATOM 3596 C C . ARG A 1 461 ? -20.301 -10.401 8.501 1.00 54.50 499 ARG A C 1
ATOM 3597 O O . ARG A 1 461 ? -20.748 -9.255 8.431 1.00 53.62 499 ARG A O 1
ATOM 3605 N N . ASN A 1 462 ? -19.673 -11.006 7.496 1.00 57.74 500 ASN A N 1
ATOM 3606 C CA . ASN A 1 462 ? -19.518 -10.398 6.177 1.00 61.70 500 ASN A CA 1
ATOM 3607 C C . ASN A 1 462 ? -18.831 -9.035 6.223 1.00 60.73 500 ASN A C 1
ATOM 3608 O O . ASN A 1 462 ? -19.280 -8.079 5.591 1.00 61.23 500 ASN A O 1
ATOM 3613 N N . LEU A 1 463 ? -17.742 -8.958 6.980 1.00 57.44 501 LEU A N 1
ATOM 3614 C CA . LEU A 1 463 ? -16.991 -7.718 7.127 1.00 52.65 501 LEU A CA 1
ATOM 3615 C C . LEU A 1 463 ? -16.007 -7.543 5.975 1.00 50.64 501 LEU A C 1
ATOM 3616 O O . LEU A 1 463 ? -15.447 -8.522 5.477 1.00 49.68 501 LEU A O 1
ATOM 3621 N N . PRO A 1 464 ? -15.798 -6.290 5.543 1.00 49.67 502 PRO A N 1
ATOM 3622 C CA . PRO A 1 464 ? -14.862 -6.009 4.451 1.00 48.58 502 PRO A CA 1
ATOM 3623 C C . PRO A 1 464 ? -13.419 -6.172 4.905 1.00 48.89 502 PRO A C 1
ATOM 3624 O O . PRO A 1 464 ? -13.133 -6.063 6.097 1.00 52.73 502 PRO A O 1
ATOM 3628 N N . LEU A 1 465 ? -12.522 -6.433 3.961 1.00 48.75 503 LEU A N 1
ATOM 3629 C CA . LEU A 1 465 ? -11.102 -6.525 4.271 1.00 49.84 503 LEU A CA 1
ATOM 3630 C C . LEU A 1 465 ? -10.490 -5.132 4.387 1.00 52.15 503 LEU A C 1
ATOM 3631 O O . LEU A 1 465 ? -10.490 -4.365 3.424 1.00 56.29 503 LEU A O 1
ATOM 3636 N N . VAL A 1 466 ? -9.976 -4.807 5.570 1.00 46.84 504 VAL A N 1
ATOM 3637 C CA . VAL A 1 466 ? -9.312 -3.527 5.798 1.00 41.63 504 VAL A CA 1
ATOM 3638 C C . VAL A 1 466 ? -7.842 -3.736 6.143 1.00 44.46 504 VAL A C 1
ATOM 3639 O O . VAL A 1 466 ? -7.396 -4.868 6.314 1.00 48.34 504 VAL A O 1
ATOM 3643 N N . LYS A 1 467 ? -7.091 -2.643 6.247 1.00 45.45 505 LYS A N 1
ATOM 3644 C CA . LYS A 1 467 ? -5.666 -2.731 6.551 1.00 51.00 505 LYS A CA 1
ATOM 3645 C C . LYS A 1 467 ? -5.434 -3.282 7.957 1.00 51.09 505 LYS A C 1
ATOM 3646 O O . LYS A 1 467 ? -4.668 -4.228 8.146 1.00 50.82 505 LYS A O 1
ATOM 3652 N N . ASN A 1 468 ? -6.105 -2.687 8.937 1.00 48.84 506 ASN A N 1
ATOM 3653 C CA . ASN A 1 468 ? -6.031 -3.159 10.313 1.00 48.93 506 ASN A CA 1
ATOM 3654 C C . ASN A 1 468 ? -7.389 -3.142 11.003 1.00 48.87 506 ASN A C 1
ATOM 3655 O O . ASN A 1 468 ? -7.909 -2.077 11.340 1.00 50.33 506 ASN A O 1
ATOM 3660 N N . ARG A 1 469 ? -7.965 -4.325 11.197 1.00 42.36 507 ARG A N 1
ATOM 3661 C CA . ARG A 1 469 ? -9.184 -4.457 11.985 1.00 37.41 507 ARG A CA 1
ATOM 3662 C C . ARG A 1 469 ? -8.828 -4.908 13.397 1.00 40.11 507 ARG A C 1
ATOM 3663 O O . ARG A 1 469 ? -8.350 -6.026 13.598 1.00 42.03 507 ARG A O 1
ATOM 3671 N N . ASN A 1 470 ? -9.054 -4.032 14.371 1.00 40.75 508 ASN A N 1
ATOM 3672 C CA . ASN A 1 470 ? -8.691 -4.322 15.753 1.00 42.27 508 ASN A CA 1
ATOM 3673 C C . ASN A 1 470 ? -9.872 -4.819 16.577 1.00 40.80 508 ASN A C 1
ATOM 3674 O O . ASN A 1 470 ? -10.772 -4.051 16.920 1.00 42.97 508 ASN A O 1
ATOM 3679 N N . ILE A 1 471 ? -9.858 -6.111 16.887 1.00 35.89 509 ILE A N 1
ATOM 3680 C CA . ILE A 1 471 ? -10.897 -6.714 17.711 1.00 36.19 509 ILE A CA 1
ATOM 3681 C C . ILE A 1 471 ? -10.406 -6.816 19.149 1.00 35.11 509 ILE A C 1
ATOM 3682 O O . ILE A 1 471 ? -9.429 -7.511 19.433 1.00 34.94 509 ILE A O 1
ATOM 3687 N N . SER A 1 472 ? -11.080 -6.119 20.058 1.00 37.66 510 SER A N 1
ATOM 3688 C CA . SER A 1 472 ? -10.700 -6.149 21.466 1.00 38.26 510 SER A CA 1
ATOM 3689 C C . SER A 1 472 ? -11.871 -6.557 22.347 1.00 37.65 510 SER A C 1
ATOM 3690 O O . SER A 1 472 ? -13.006 -6.146 22.111 1.00 34.05 510 SER A O 1
ATOM 3693 N N . ILE A 1 473 ? -11.594 -7.379 23.354 1.00 36.88 511 ILE A N 1
ATOM 3694 C CA . ILE A 1 473 ? -12.598 -7.722 24.353 1.00 37.61 511 ILE A CA 1
ATOM 3695 C C . ILE A 1 473 ? -12.033 -7.532 25.755 1.00 35.78 511 ILE A C 1
ATOM 3696 O O . ILE A 1 473 ? -10.856 -7.798 26.002 1.00 36.62 511 ILE A O 1
ATOM 3701 N N . TRP A 1 474 ? -12.877 -7.058 26.665 1.00 33.26 512 TRP A N 1
ATOM 3702 C CA . TRP A 1 474 ? -12.477 -6.863 28.053 1.00 36.18 512 TRP A CA 1
ATOM 3703 C C . TRP A 1 474 ? -13.694 -6.918 28.968 1.00 35.65 512 TRP A C 1
ATOM 3704 O O . TRP A 1 474 ? -14.739 -7.449 28.585 1.00 30.86 512 TRP A O 1
ATOM 3715 N N . GLY A 1 475 ? -13.560 -6.376 30.174 1.00 36.19 513 GLY A N 1
ATOM 3716 C CA . GLY A 1 475 ? -14.648 -6.411 31.132 1.00 32.92 513 GLY A CA 1
ATOM 3717 C C . GLY A 1 475 ? -14.634 -7.668 31.980 1.00 40.17 513 GLY A C 1
ATOM 3718 O O . GLY A 1 475 ? -13.597 -8.317 32.128 1.00 37.10 513 GLY A O 1
ATOM 3719 N N . THR A 1 476 ? -15.792 -8.014 32.535 1.00 38.03 514 THR A N 1
ATOM 3720 C CA . THR A 1 476 ? -15.904 -9.151 33.437 1.00 40.68 514 THR A CA 1
ATOM 3721 C C . THR A 1 476 ? -16.880 -10.184 32.890 1.00 37.86 514 THR A C 1
ATOM 3722 O O . THR A 1 476 ? -17.454 -10.000 31.817 1.00 35.62 514 THR A O 1
ATOM 3726 N N . THR A 1 477 ? -17.067 -11.267 33.640 1.00 34.09 515 THR A N 1
ATOM 3727 C CA . THR A 1 477 ? -17.962 -12.344 33.232 1.00 40.35 515 THR A CA 1
ATOM 3728 C C . THR A 1 477 ? -19.410 -11.877 33.153 1.00 44.88 515 THR A C 1
ATOM 3729 O O . THR A 1 477 ? -20.168 -12.325 32.292 1.00 42.46 515 THR A O 1
ATOM 3733 N N . LEU A 1 478 ? -19.790 -10.981 34.058 1.00 40.06 516 LEU A N 1
ATOM 3734 C CA . LEU A 1 478 ? -21.140 -10.431 34.064 1.00 42.20 516 LEU A CA 1
ATOM 3735 C C . LEU A 1 478 ? -21.262 -9.261 33.094 1.00 41.94 516 LEU A C 1
ATOM 3736 O O . LEU A 1 478 ? -22.323 -9.031 32.517 1.00 44.63 516 LEU A O 1
ATOM 3741 N N . TYR A 1 479 ? -20.170 -8.526 32.913 1.00 38.11 517 TYR A N 1
ATOM 3742 C CA . TYR A 1 479 ? -20.180 -7.362 32.033 1.00 42.57 517 TYR A CA 1
ATOM 3743 C C . TYR A 1 479 ? -19.022 -7.359 31.039 1.00 42.57 517 TYR A C 1
ATOM 3744 O O . TYR A 1 479 ? -18.068 -6.592 31.189 1.00 39.06 517 TYR A O 1
ATOM 3753 N N . PRO A 1 480 ? -19.107 -8.216 30.012 1.00 41.91 518 PRO A N 1
ATOM 3754 C CA . PRO A 1 480 ? -18.069 -8.220 28.980 1.00 37.87 518 PRO A CA 1
ATOM 3755 C C . PRO A 1 480 ? -18.240 -7.033 28.033 1.00 38.63 518 PRO A C 1
ATOM 3756 O O . PRO A 1 480 ? -19.369 -6.676 27.687 1.00 37.91 518 PRO A O 1
ATOM 3760 N N . LYS A 1 481 ? -17.129 -6.418 27.641 1.00 36.00 519 LYS A N 1
ATOM 3761 C CA . LYS A 1 481 ? -17.160 -5.346 26.653 1.00 42.17 519 LYS A CA 1
ATOM 3762 C C . LYS A 1 481 ? -16.323 -5.713 25.436 1.00 42.94 519 LYS A C 1
ATOM 3763 O O . LYS A 1 481 ? -15.470 -6.600 25.502 1.00 38.64 519 LYS A O 1
ATOM 3769 N N . TYR A 1 482 ? -16.570 -5.025 24.327 1.00 38.48 520 TYR A N 1
ATOM 3770 C CA . TYR A 1 482 ? -15.824 -5.274 23.104 1.00 43.28 520 TYR A CA 1
ATOM 3771 C C . TYR A 1 482 ? -15.760 -4.036 22.219 1.00 43.10 520 TYR A C 1
ATOM 3772 O O . TYR A 1 482 ? -16.569 -3.116 22.353 1.00 44.85 520 TYR A O 1
ATOM 3781 N N . SER A 1 483 ? -14.794 -4.026 21.309 1.00 40.35 521 SER A N 1
ATOM 3782 C CA . SER A 1 483 ? -14.724 -2.998 20.281 1.00 44.35 521 SER A CA 1
ATOM 3783 C C . SER A 1 483 ? -14.241 -3.608 18.971 1.00 45.01 521 SER A C 1
ATOM 3784 O O . SER A 1 483 ? -13.325 -4.433 18.959 1.00 40.19 521 SER A O 1
ATOM 3787 N N . ASN A 1 484 ? -14.875 -3.206 17.875 1.00 45.21 522 ASN A N 1
ATOM 3788 C CA . ASN A 1 484 ? -14.463 -3.614 16.539 1.00 43.67 522 ASN A CA 1
ATOM 3789 C C . ASN A 1 484 ? -14.162 -2.368 15.718 1.00 47.03 522 ASN A C 1
ATOM 3790 O O . ASN A 1 484 ? -15.054 -1.805 15.084 1.00 48.61 522 ASN A O 1
ATOM 3795 N N . LYS A 1 485 ? -12.903 -1.940 15.738 1.00 49.06 523 LYS A N 1
ATOM 3796 C CA . LYS A 1 485 ? -12.513 -0.687 15.100 1.00 52.25 523 LYS A CA 1
ATOM 3797 C C . LYS A 1 485 ? -11.541 -0.892 13.944 1.00 58.73 523 LYS A C 1
ATOM 3798 O O . LYS A 1 485 ? -10.728 -1.819 13.958 1.00 54.71 523 LYS A O 1
ATOM 3804 N N . VAL A 1 486 ? -11.629 -0.013 12.949 1.00 65.27 524 VAL A N 1
ATOM 3805 C CA . VAL A 1 486 ? -10.818 -0.136 11.743 1.00 69.29 524 VAL A CA 1
ATOM 3806 C C . VAL A 1 486 ? -9.696 0.898 11.661 1.00 77.79 524 VAL A C 1
ATOM 3807 O O . VAL A 1 486 ? -9.865 2.054 12.054 1.00 77.97 524 VAL A O 1
ATOM 3811 N N . ASP A 1 487 ? -8.544 0.447 11.174 1.00 87.24 525 ASP A N 1
ATOM 3812 C CA . ASP A 1 487 ? -7.434 1.317 10.780 1.00 97.88 525 ASP A CA 1
ATOM 3813 C C . ASP A 1 487 ? -6.734 2.110 11.891 1.00 105.75 525 ASP A C 1
ATOM 3814 O O . ASP A 1 487 ? -5.643 2.637 11.672 1.00 109.21 525 ASP A O 1
ATOM 3819 N N . ASN A 1 488 ? -7.342 2.199 13.070 1.00 108.90 526 ASN A N 1
ATOM 3820 C CA . ASN A 1 488 ? -6.758 2.986 14.155 1.00 113.21 526 ASN A CA 1
ATOM 3821 C C . ASN A 1 488 ? -5.442 2.405 14.673 1.00 114.78 526 ASN A C 1
ATOM 3822 O O . ASN A 1 488 ? -4.360 2.894 14.341 1.00 115.46 526 ASN A O 1
#

Nearest PDB structures (foldseek):
  4cdb-assembly1_A  TM=1.002E+00  e=0.000E+00  Listeria monocytogenes
  5aod-assembly1_A  TM=9.433E-01  e=1.579E-63  Streptococcus pneumoniae
  5aoe-assembly2_B  TM=9.105E-01  e=1.572E-64  Streptococcus pneumoniae
  5aof-assembly1_A  TM=9.123E-01  e=1.018E-63  Streptococcus pneumoniae
  5imy-assembly1_B  TM=8.546E-01  e=1.533E-58  Gardnerella vaginalis

InterPro domains:
  IPR001869 Thiol-activated cytolysin [PF01289] (60-414)
  IPR001869 Thiol-activated cytolysin [PR01400] (68-85)
  IPR001869 Thiol-activated cytolysin [PR01400] (98-120)
  IPR001869 Thiol-activated cytolysin [PR01400] (126-142)
  IPR001869 Thiol-activated cytolysin [PR01400] (142-160)
  IPR001869 Thiol-activated cytolysin [PR01400] (202-217)
  IPR001869 Thiol-activated cytolysin [PR01400] (283-306)
  IPR001869 Thiol-activated cytolysin [PR01400] (336-353)
  IPR001869 Thiol-activated cytolysin [PR01400] (384-411)
  IPR001869 Thiol-activated cytolysin [PR01400] (423-440)
  IPR001869 Thiol-activated cytolysin [PR01400] (440-456)
  IPR001869 Thiol-activated cytolysin [PR01400] (498-518)
  IPR001869 Thiol-activated cytolysin [PS00481] (482-493)
  IPR035390 Thiol-activated cytolysin C-terminal [PF17440] (418-519)
  IPR036359 Thiol-activated cytolysin superfamily [SSF56978] (55-524)
  IPR036363 Thiol-activated cytolysin, alpha-beta domain superfamily [G3DSA:3.90.840.10] (61-398)
  IPR038700 Thiol-activated cytolysin, C-terminal domain superfamily [G3DSA:2.60.40.1430] (416-528)

B-factor: mean 55.75, std 20.09, range [24.22, 193.45]

CATH classification: 2.60.40.1430

Organism: Listeria monocytogenes serotype 1/2a (strain 10403S) (NCBI:txid393133)

Sequence (488 aa):
MAPPASPPASPKTPIEKKHADEIDKYIQGLDYNKNNVLVYHGDAVTNVPPRKGYKDGNEYIVVEKKKKSINQNNADIQVVNAISSLTYPGALVKANSELVENQPDVLPVKRDSLTLSIDLPGMTNQDNKIVVKNATKSNVNNAVNTLVERWNEKYAQAYPNVSAKIDYDDEMAYSESQLIAKFGTAFKAVNNSLNVNFGAISEGKMQEEVISFKQIYYNVNVNEPTRPSRFFGKAVTKEQLQALGVNAENPPAYISSVAYGRQVYLKLSTNSHSTKVKAAFDAAVSGKSVSGDVELTNIIKNSSFKAVIYGGSAKDEVQIIDGNLGDLRDILKKGATFNRETPGVPIAYTTNFLKDNELAVIKNNSEYIETTSKAYTDGKINIDHSGGYVAQFNISWDEVNYDPEGNEIVQHKNWSENNKSKLAHFTSSIYLPGNARNINVYAKECTGLAWEWWRTVIDDRNLPLVKNRNISIWGTTLYPKYSNKVDN

Solvent-accessible surface area: 23180 Å² total; per-residue (Å²): 129,74,71,7,79,51,11,112,85,39,118,45,70,119,104,31,125,124,40,6,63,44,2,8,124,41,0,87,46,11,120,51,82,73,76,82,33,2,47,38,136,21,78,84,24,126,103,55,51,72,73,118,22,66,106,85,65,92,51,10,8,14,4,80,46,119,98,69,76,18,109,51,92,31,30,69,1,27,11,28,35,95,60,15,71,88,15,18,0,0,0,1,0,36,0,22,68,53,0,8,73,6,94,33,56,66,8,106,23,154,25,15,7,0,8,0,0,0,45,9,41,39,22,68,105,144,23,4,54,41,68,8,154,68,1,54,83,75,64,0,49,91,8,6,93,58,0,12,63,64,8,21,124,132,29,28,173,72,79,100,116,41,92,7,127,96,48,86,51,33,41,30,1,32,22,71,6,1,0,8,0,38,7,17,21,2,1,94,42,6,25,120,27,0,86,11,67,45,44,14,5,53,107,6,104,52,41,4,1,0,2,3,27,11,3,9,19,9,33,0,15,2,2,70,3,129,100,6,4,27,2,1,10,111,62,6,20,53,108,84,0,91,92,64,20,0,39,33,128,38,0,1,0,0,3,11,23,0,8,14,0,2,3,0,3,0,31,0,16,7,102,26,47,41,124,91,2,75,49,0,0,55,5,4,22,71,46,136,62,80,88,66,78,111,74,26,41,86,9,20,159,77,4,50,7,46,0,0,3,23,2,16,33,49,151,118,102,71,73,87,48,100,26,89,1,60,78,5,104,81,21,10,136,94,16,45,44,12,64,124,119,27,47,15,16,21,2,6,6,30,0,7,1,3,61,75,37,75,78,0,48,13,66,5,49,4,50,21,52,39,10,65,24,99,32,88,64,26,2,66,2,32,4,45,0,58,2,58,15,48,0,29,2,50,0,9,19,28,28,10,43,38,32,127,120,6,88,86,81,79,93,108,60,94,21,83,44,19,98,100,69,35,124,50,127,33,81,38,41,9,156,5,23,2,19,5,110,52,1,39,0,60,0,49,0,26,15,38,44,99,203,60,140,84,56,73,17,3,63,41,162,107,28,87,46,33,98,44,12,32,1,27,1,100,17,72,41,104,149,32,92,106,21,42,122,74,91,138

Secondary structure (DSSP, 8-state):
-PPPPPPPPPP--HHHHHHHHHHHHHHHT----TTSSSEEE-------PPPEEEEETTEEEEEEEEEEEEEEEE-SEE--GGGGGG--TT-EEE-SHHHHTT-PPB----B--EEEEE--TT--TTTTEEEESS--HHHHHHHHHHHHHHHHTTTGGG-S--BPEEEEEEEE---HHHHHHHH-TTHHHHHHHH---HHHHHTTS-EEEEEEEEEEEEEEEE---SSGGGGB-TT--HHHHHHTT-SSSS-EEEEEEEEEEEEEEEEEEE----TTHHHHHHHHHHT---TTSHHHHHHHHTEEEEEEEES-SSSS--EEEEEEGGG-SSTTTTTSB--SS---EEEEEEEEETTT-PBP-EEEEEEEEEEEEEEEE-EEEEEEE--SS-EEEEEEEEEEEE-TTS-EEEEEEE-TTTT--BPSSEEEEEEE-TTEEEEEEEEEEEEEETTEEEEEEEEEEEEPP-SEEEEEEEE-SSSEEEEEEE--